Protein AF-0000000069251767 (afdb_homodimer)

Secondary structure (DSSP, 8-state):
--------------PPPHHHHHHHHHHHHHHHHHHHHHHHHHHHHHHHHHHHHHHHHHHHHHHT--TT-S-TTSS-GGGTTHHHHHHHTSGGGTTTS-TTTHHHHTTEEEEEEEESSTT-GGGEEEEEEEE-S-SSB--SEEEEEEEEEES-TTT--EEEEEEEE----BPTT--TTEEEEEE-------SSS-------EEEEEE---HHHHHT--EETTPPPPTT--HHHHHHHHHHS-TT--HHHHHHHHHHHHHHHHHHIIIIITTTHHHHHHTTTSGGGHHHHHHHHHHHHHHTSS--/--------------PPPHHHHHHHHHHHHHHHHHHHHHHHHHHHHHHHHHHHHHHHHHHHHHHT--TT-S-TTSS-GGGTTHHHHHHHTSGGGTTTS-TTTHHHHTTEEEEEEEESSTT-GGGEEEEEEEE-S-SSB--SEEEEEEEEEES-TTT--EEEEEEEE----BPTT--TTEEEEEE-------SSS-------EEEEEE---HHHHHT--EETTPPPPTT--HHHHHHHHHHS-TT--HHHHHHHHHHHHHHHHHHIIIIITTTHHHHHHTTTSGGGHHHHHHHHHHHHHHTSS--

Organism: Polarella glacialis (NCBI:txid89957)

Structure (mmCIF, N/CA/C/O backbone):
data_AF-0000000069251767-model_v1
#
loop_
_entity.id
_entity.type
_entity.pdbx_description
1 polymer 'Nucleosome assembly protein'
#
loop_
_atom_site.group_PDB
_atom_site.id
_atom_site.type_symbol
_atom_site.label_atom_id
_atom_site.label_alt_id
_atom_site.label_comp_id
_atom_site.label_asym_id
_atom_site.label_entity_id
_atom_site.label_seq_id
_atom_site.pdbx_PDB_ins_code
_atom_site.Cartn_x
_atom_site.Cartn_y
_atom_site.Cartn_z
_atom_site.occupancy
_atom_site.B_iso_or_equiv
_atom_site.auth_seq_id
_atom_site.auth_comp_id
_atom_site.auth_asym_id
_atom_site.auth_atom_id
_atom_site.pdbx_PDB_model_num
ATOM 1 N N . MET A 1 1 ? -29.891 41.562 -31.172 1 26.98 1 MET A N 1
ATOM 2 C CA . MET A 1 1 ? -28.688 40.719 -31.188 1 26.98 1 MET A CA 1
ATOM 3 C C . MET A 1 1 ? -27.594 41.312 -30.297 1 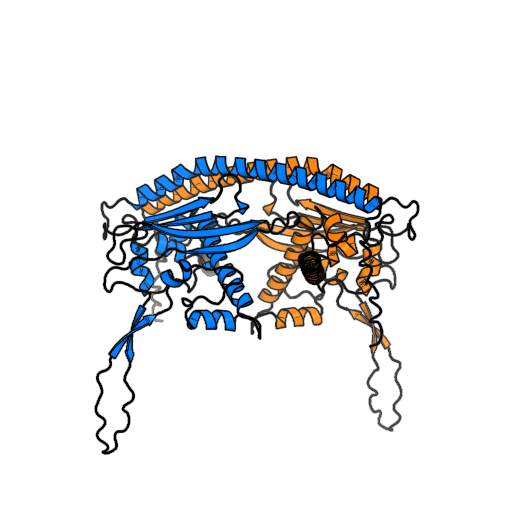26.98 1 MET A C 1
ATOM 5 O O . MET A 1 1 ? -26.906 42.25 -30.688 1 26.98 1 MET A O 1
ATOM 9 N N . ALA A 1 2 ? -27.906 41.438 -29.047 1 37.84 2 ALA A N 1
ATOM 10 C CA . ALA A 1 2 ? -27.016 42.125 -28.125 1 37.84 2 ALA A CA 1
ATOM 11 C C . ALA A 1 2 ? -25.625 41.469 -28.109 1 37.84 2 ALA A C 1
ATOM 13 O O . ALA A 1 2 ? -25.5 40.25 -28.266 1 37.84 2 ALA A O 1
ATOM 14 N N . PRO A 1 3 ? -24.578 42.312 -28.375 1 35.88 3 PRO A N 1
ATOM 15 C CA . PRO A 1 3 ? -23.203 41.781 -28.344 1 35.88 3 PRO A CA 1
ATOM 16 C C . PRO A 1 3 ? -22.875 41.031 -27.062 1 35.88 3 PRO A C 1
ATOM 18 O O . PRO A 1 3 ? -23.344 41.406 -25.984 1 35.88 3 PRO A O 1
ATOM 21 N N . ILE A 1 4 ? -22.844 39.688 -27.125 1 38.16 4 ILE A N 1
ATOM 22 C CA . ILE A 1 4 ? -22.359 38.812 -26.047 1 38.16 4 ILE A CA 1
ATOM 23 C C . ILE A 1 4 ? -21 39.312 -25.547 1 38.16 4 ILE A C 1
ATOM 25 O O . ILE A 1 4 ? -20.062 39.469 -26.344 1 38.16 4 ILE A O 1
ATOM 29 N N . ASP A 1 5 ? -21.016 40.344 -24.656 1 35.06 5 ASP A N 1
ATOM 30 C CA . ASP A 1 5 ? -19.797 40.75 -23.953 1 35.06 5 ASP A CA 1
ATOM 31 C C . ASP A 1 5 ? -18.969 39.531 -23.547 1 35.06 5 ASP A C 1
ATOM 33 O O . ASP A 1 5 ? -19.453 38.688 -22.812 1 35.06 5 ASP A O 1
ATOM 37 N N . ASP A 1 6 ? -18.109 39.031 -24.469 1 36.19 6 ASP A N 1
ATOM 38 C CA . ASP A 1 6 ? -17 38.094 -24.266 1 36.19 6 ASP A CA 1
ATOM 39 C C . ASP A 1 6 ? -16.188 38.469 -23.031 1 36.19 6 ASP A C 1
ATOM 41 O O . ASP A 1 6 ? -15.227 39.219 -23.125 1 36.19 6 ASP A O 1
ATOM 45 N N . SER A 1 7 ? -16.812 38.906 -22.016 1 35.31 7 SER A N 1
ATOM 46 C CA . SER A 1 7 ? -15.898 39.031 -20.891 1 35.31 7 SER A CA 1
ATOM 47 C C . SER A 1 7 ? -14.953 37.844 -20.828 1 35.31 7 SER A C 1
ATOM 49 O O . SER A 1 7 ? -15.391 36.688 -20.641 1 35.31 7 SER A O 1
ATOM 51 N N . GLU A 1 8 ? -13.891 37.875 -21.656 1 32.66 8 GLU A N 1
ATOM 52 C CA . GLU A 1 8 ? -12.719 37 -21.578 1 32.66 8 GLU A CA 1
ATOM 53 C C . GLU A 1 8 ? -12.375 36.688 -20.125 1 32.66 8 GLU A C 1
ATOM 55 O O . GLU A 1 8 ? -12.117 37.562 -19.328 1 32.66 8 GLU A O 1
ATOM 60 N N . LYS A 1 9 ? -13.023 35.812 -19.562 1 36.81 9 LYS A N 1
ATOM 61 C CA . LYS A 1 9 ? -12.445 35.25 -18.344 1 36.81 9 LYS A CA 1
ATOM 62 C C . LYS A 1 9 ? -10.93 35.125 -18.453 1 36.81 9 LYS A C 1
ATOM 64 O O . LYS A 1 9 ? -10.422 34.281 -19.156 1 36.81 9 LYS A O 1
ATOM 69 N N . GLU A 1 10 ? -10.203 36.25 -18.484 1 32.38 10 GLU A N 1
ATOM 70 C CA . GLU A 1 10 ? -8.758 36.25 -18.281 1 32.38 10 GLU A CA 1
ATOM 71 C C . GLU A 1 10 ? -8.352 35.156 -17.297 1 32.38 10 GLU A C 1
ATOM 73 O O . GLU A 1 10 ? -8.734 35.188 -16.125 1 32.38 10 GLU A O 1
ATOM 78 N N . GLN A 1 11 ? -8.398 33.906 -17.625 1 38.62 11 GLN A N 1
ATOM 79 C CA . GLN A 1 11 ? -7.684 32.875 -16.875 1 38.62 11 GLN A CA 1
ATOM 80 C C . GLN A 1 11 ? -6.352 33.406 -16.344 1 38.62 11 GLN A C 1
ATOM 82 O O . GLN A 1 11 ? -5.41 33.625 -17.125 1 38.62 11 GLN A O 1
ATOM 87 N N . THR A 1 12 ? -6.242 34.438 -15.555 1 37.66 12 THR A N 1
ATOM 88 C CA . THR A 1 12 ? -5.02 34.938 -14.945 1 37.66 12 THR A CA 1
ATOM 89 C C . THR A 1 12 ? -4.059 33.812 -14.625 1 37.66 12 THR A C 1
ATOM 91 O O . THR A 1 12 ? -4.398 32.906 -13.867 1 37.66 12 THR A O 1
ATOM 94 N N . GLU A 1 13 ? -3.336 33.219 -15.539 1 45.97 13 GLU A N 1
ATOM 95 C CA . GLU A 1 13 ? -2.154 32.375 -15.32 1 45.97 13 GLU A CA 1
ATOM 96 C C . GLU A 1 13 ? -1.453 32.75 -14.016 1 45.97 13 GLU A C 1
ATOM 98 O O . GLU A 1 13 ? -0.939 33.875 -13.875 1 45.97 13 GLU A O 1
ATOM 103 N N . VAL A 1 14 ? -1.969 32.438 -12.93 1 53.44 14 VAL A N 1
ATOM 104 C CA . VAL A 1 14 ? -1.335 32.75 -11.656 1 53.44 14 VAL A CA 1
ATOM 105 C C . VAL A 1 14 ? 0.171 32.531 -11.75 1 53.44 14 VAL A C 1
ATOM 107 O O . VAL A 1 14 ? 0.618 31.391 -11.961 1 53.44 14 VAL A O 1
ATOM 110 N N . ILE A 1 15 ? 0.967 33.469 -12.273 1 67.81 15 ILE A N 1
ATOM 111 C CA . ILE A 1 15 ? 2.424 33.5 -12.289 1 67.81 15 ILE A CA 1
ATOM 112 C C . ILE A 1 15 ? 2.963 33.25 -10.883 1 67.81 15 ILE A C 1
ATOM 114 O O . ILE A 1 15 ? 2.578 33.938 -9.93 1 67.81 15 ILE A O 1
ATOM 118 N N . ASP A 1 16 ? 3.762 32.094 -10.742 1 82.25 16 ASP A N 1
ATOM 119 C CA . ASP A 1 16 ? 4.395 31.766 -9.469 1 82.25 16 ASP A CA 1
ATOM 120 C C . ASP A 1 16 ? 5.297 32.906 -9 1 82.25 16 ASP A C 1
ATOM 122 O O . ASP A 1 16 ? 6.008 33.5 -9.812 1 82.25 16 ASP A O 1
ATOM 126 N N . SER A 1 17 ? 5.105 33.375 -7.797 1 90.25 17 SER A N 1
ATOM 127 C CA . SER A 1 17 ? 6.02 34.344 -7.191 1 90.25 17 SER A CA 1
ATOM 128 C C . SER A 1 17 ? 7.461 33.844 -7.246 1 90.25 17 SER A C 1
ATOM 130 O O . SER A 1 17 ? 7.703 32.625 -7.414 1 90.25 17 SER A O 1
ATOM 132 N N . PRO A 1 18 ? 8.406 34.719 -7.219 1 92.12 18 PRO A N 1
ATOM 133 C CA . PRO A 1 18 ? 9.812 34.312 -7.277 1 92.12 18 PRO A CA 1
ATOM 134 C C . PRO A 1 18 ? 10.18 33.281 -6.215 1 92.12 18 PRO A C 1
ATOM 136 O O . PRO A 1 18 ? 10.945 32.375 -6.492 1 92.12 18 PRO A O 1
ATOM 139 N N . ILE A 1 19 ? 9.648 33.406 -5.086 1 94.94 19 ILE A N 1
ATOM 140 C CA . ILE A 1 19 ? 9.969 32.469 -4.016 1 94.94 19 ILE A CA 1
ATOM 141 C C . ILE A 1 19 ? 9.414 31.094 -4.355 1 94.94 19 ILE A C 1
ATOM 143 O O . ILE A 1 19 ? 10.055 30.078 -4.098 1 94.94 19 ILE A O 1
ATOM 147 N N . VAL A 1 20 ? 8.273 31.031 -4.91 1 96.88 20 VAL A N 1
ATOM 148 C CA . VAL A 1 20 ? 7.668 29.766 -5.285 1 96.88 20 VAL A CA 1
ATOM 149 C C . VAL A 1 20 ? 8.508 29.094 -6.375 1 96.88 20 VAL A C 1
ATOM 151 O O . VAL A 1 20 ? 8.727 27.891 -6.344 1 96.88 20 VAL A O 1
ATOM 154 N N . VAL A 1 21 ? 8.992 29.859 -7.332 1 96.81 21 VAL A N 1
ATOM 155 C CA . VAL A 1 21 ? 9.836 29.328 -8.398 1 96.81 21 VAL A CA 1
ATOM 156 C C . VAL A 1 21 ? 11.102 28.719 -7.801 1 96.81 21 VAL A C 1
ATOM 158 O O . VAL A 1 21 ? 11.508 27.625 -8.18 1 96.81 21 VAL A O 1
ATOM 161 N N . GLN A 1 22 ? 11.648 29.453 -6.859 1 96.75 22 GLN A N 1
ATOM 162 C CA . GLN A 1 22 ? 12.852 28.969 -6.184 1 96.75 22 GLN A CA 1
ATOM 163 C C . GLN A 1 22 ? 12.578 27.672 -5.426 1 96.75 22 GLN A C 1
ATOM 165 O O . GLN A 1 22 ? 13.367 26.734 -5.484 1 96.75 22 GLN A O 1
ATOM 170 N N . LEU A 1 23 ? 11.484 27.641 -4.75 1 98.31 23 LEU A N 1
ATOM 171 C CA . LEU A 1 23 ? 11.125 26.453 -3.965 1 98.31 23 LEU A CA 1
ATOM 172 C C . LEU A 1 23 ? 10.812 25.281 -4.871 1 98.31 23 LEU A C 1
ATOM 174 O O . LEU A 1 23 ? 11.133 24.125 -4.543 1 98.31 23 LEU A O 1
ATOM 178 N N . LYS A 1 24 ? 10.203 25.516 -5.98 1 97.94 24 LYS A N 1
ATOM 179 C CA . LYS A 1 24 ? 9.922 24.453 -6.945 1 97.94 24 LYS A CA 1
ATOM 180 C C . LYS A 1 24 ? 11.211 23.828 -7.465 1 97.94 24 LYS A C 1
ATOM 182 O O . LYS A 1 24 ? 11.266 22.625 -7.727 1 97.94 24 LYS A O 1
ATOM 187 N N . LYS A 1 25 ? 12.227 24.656 -7.633 1 98.19 25 LYS A N 1
ATOM 188 C CA . LYS A 1 25 ? 13.516 24.125 -8.055 1 98.19 25 LYS A CA 1
ATOM 189 C C . LYS A 1 25 ? 14.07 23.125 -7.035 1 98.19 25 LYS A C 1
ATOM 191 O O . LYS A 1 25 ? 14.664 22.109 -7.406 1 98.19 25 LYS A O 1
ATOM 196 N N . LEU A 1 26 ? 13.891 23.406 -5.777 1 98.31 26 LEU A N 1
ATOM 197 C CA . LEU A 1 26 ? 14.32 22.469 -4.738 1 98.31 26 LEU A CA 1
ATOM 198 C C . LEU A 1 26 ? 13.586 21.141 -4.859 1 98.31 26 LEU A C 1
ATOM 200 O O . LEU A 1 26 ? 14.195 20.078 -4.734 1 98.31 26 LEU A O 1
ATOM 204 N N . ASP A 1 27 ? 12.242 21.172 -5.137 1 98 27 ASP A N 1
ATOM 205 C CA . ASP A 1 27 ? 11.477 19.938 -5.355 1 98 27 ASP A CA 1
ATOM 206 C C . ASP A 1 27 ? 11.992 19.188 -6.574 1 98 27 ASP A C 1
ATOM 208 O O . ASP A 1 27 ? 12.016 17.953 -6.578 1 98 27 ASP A O 1
ATOM 212 N N . ASP A 1 28 ? 12.375 19.953 -7.594 1 98.25 28 ASP A N 1
ATOM 213 C CA . ASP A 1 28 ? 12.922 19.312 -8.789 1 98.25 28 ASP A CA 1
ATOM 214 C C . ASP A 1 28 ? 14.219 18.562 -8.477 1 98.25 28 ASP A C 1
ATOM 216 O O . ASP A 1 28 ? 14.43 17.453 -8.938 1 98.25 28 ASP A O 1
ATOM 220 N N . ASP A 1 29 ? 15.062 19.234 -7.73 1 98.62 29 ASP A N 1
ATOM 221 C CA . ASP A 1 29 ? 16.328 18.609 -7.336 1 98.62 29 ASP A CA 1
ATOM 222 C C . ASP A 1 29 ? 16.078 17.391 -6.469 1 98.62 29 ASP A C 1
ATOM 224 O O . ASP A 1 29 ? 16.75 16.359 -6.629 1 98.62 29 ASP A O 1
ATOM 228 N N . TYR A 1 30 ? 15.109 17.469 -5.566 1 98.56 30 TYR A N 1
ATOM 229 C CA . TYR A 1 30 ? 14.734 16.328 -4.738 1 98.56 30 TYR A CA 1
ATOM 230 C C . TYR A 1 30 ? 14.258 15.164 -5.602 1 98.56 30 TYR A C 1
ATOM 232 O O . TYR A 1 30 ? 14.664 14.016 -5.379 1 98.56 30 TYR A O 1
ATOM 240 N N . LEU A 1 31 ? 13.43 15.484 -6.547 1 98.19 31 LEU A N 1
ATOM 241 C CA . LEU A 1 31 ? 12.875 14.469 -7.438 1 98.19 31 LEU A CA 1
ATOM 242 C C . LEU A 1 31 ? 13.969 13.797 -8.25 1 98.19 31 LEU A C 1
ATOM 244 O O . LEU A 1 31 ? 13.938 12.586 -8.469 1 98.19 31 LEU A O 1
ATOM 248 N N . GLU A 1 32 ? 14.898 14.594 -8.734 1 98.5 32 GLU A N 1
ATOM 249 C CA . GLU A 1 32 ? 16.016 14.031 -9.492 1 98.5 32 GLU A CA 1
ATOM 250 C C . GLU A 1 32 ? 16.781 13 -8.672 1 98.5 32 GLU A C 1
ATOM 252 O O . GLU A 1 32 ? 17.109 11.922 -9.172 1 98.5 32 GLU A O 1
ATOM 257 N N . LEU A 1 33 ? 17.047 13.312 -7.406 1 98.56 33 LEU A N 1
ATOM 258 C CA . LEU A 1 33 ? 17.719 12.375 -6.512 1 98.56 33 LEU A CA 1
ATOM 259 C C . LEU A 1 33 ? 16.844 11.156 -6.25 1 98.56 33 LEU A C 1
ATOM 261 O O . LEU A 1 33 ? 17.344 10.031 -6.172 1 98.56 33 LEU A O 1
ATOM 265 N N . HIS A 1 34 ? 15.547 11.414 -6.133 1 97.19 34 HIS A N 1
ATOM 266 C CA . HIS A 1 34 ? 14.609 10.312 -5.922 1 97.19 34 HIS A CA 1
ATOM 267 C C . HIS A 1 34 ? 14.609 9.352 -7.105 1 97.19 34 HIS A C 1
ATOM 269 O O . HIS A 1 34 ? 14.602 8.133 -6.922 1 97.19 34 HIS A O 1
ATOM 275 N N . ARG A 1 35 ? 14.656 9.883 -8.305 1 97 35 ARG A N 1
ATOM 276 C CA . ARG A 1 35 ? 14.703 9.062 -9.508 1 97 35 ARG A CA 1
ATOM 277 C C . ARG A 1 35 ? 15.992 8.258 -9.57 1 97 35 ARG A C 1
ATOM 279 O O . ARG A 1 35 ? 15.992 7.098 -9.984 1 97 35 ARG A O 1
ATOM 286 N N . ALA A 1 36 ? 17.062 8.891 -9.172 1 98 36 ALA A N 1
ATOM 287 C CA . ALA A 1 36 ? 18.328 8.172 -9.109 1 98 36 ALA A CA 1
ATOM 288 C C . ALA A 1 36 ? 18.266 7.02 -8.117 1 98 36 ALA A C 1
ATOM 290 O O . ALA A 1 36 ? 18.766 5.926 -8.391 1 98 36 ALA A O 1
ATOM 291 N N . TYR A 1 37 ? 17.656 7.246 -7 1 97.62 37 TYR A N 1
ATOM 292 C CA . TYR A 1 37 ? 17.438 6.191 -6.016 1 97.62 37 TYR A CA 1
ATOM 293 C C . TYR A 1 37 ? 16.625 5.043 -6.617 1 97.62 37 TYR A C 1
ATOM 295 O O . TYR A 1 37 ? 17 3.877 -6.473 1 97.62 37 TYR A O 1
ATOM 303 N N . GLU A 1 38 ? 15.516 5.348 -7.211 1 95.56 38 GLU A N 1
ATOM 304 C CA . GLU A 1 38 ? 14.641 4.332 -7.785 1 95.56 38 GLU A CA 1
ATOM 305 C C . GLU A 1 38 ? 15.383 3.467 -8.797 1 95.56 38 GLU A C 1
ATOM 307 O O . GLU A 1 38 ? 15.18 2.254 -8.852 1 95.56 38 GLU A O 1
ATOM 312 N N . LYS A 1 39 ? 16.234 4.121 -9.609 1 96.38 39 LYS A N 1
ATOM 313 C CA . LYS A 1 39 ? 17.016 3.393 -10.602 1 96.38 39 LYS A CA 1
ATOM 314 C C . LYS A 1 39 ? 17.969 2.418 -9.93 1 96.38 39 LYS A C 1
ATOM 316 O O . LYS A 1 39 ? 18.078 1.26 -10.336 1 96.38 39 LYS A O 1
ATOM 321 N N . GLU A 1 40 ? 18.656 2.889 -8.898 1 97.56 40 GLU A N 1
ATOM 322 C CA . GLU A 1 40 ? 19.594 2.025 -8.18 1 97.56 40 GLU A CA 1
ATOM 323 C C . GLU A 1 40 ? 18.844 0.911 -7.445 1 97.56 40 GLU A C 1
ATOM 325 O O . GLU A 1 40 ? 19.328 -0.221 -7.375 1 97.56 40 GLU A O 1
ATOM 330 N N . GLU A 1 41 ? 17.75 1.241 -6.883 1 96.62 41 GLU A N 1
ATOM 331 C CA . GLU A 1 41 ? 16.938 0.239 -6.207 1 96.62 41 GLU A CA 1
ATOM 332 C C . GLU A 1 41 ? 16.484 -0.848 -7.18 1 96.62 41 GLU A C 1
ATOM 334 O O . GLU A 1 41 ? 16.469 -2.031 -6.832 1 96.62 41 GLU A O 1
ATOM 339 N N . GLN A 1 42 ? 16.062 -0.45 -8.344 1 95.69 42 GLN A N 1
ATOM 340 C CA . GLN A 1 42 ? 15.641 -1.408 -9.359 1 95.69 42 GLN A CA 1
ATOM 341 C C . GLN A 1 42 ? 16.781 -2.342 -9.742 1 95.69 42 GLN A C 1
ATOM 343 O O . GLN A 1 42 ? 16.578 -3.547 -9.906 1 95.69 42 GLN A O 1
ATOM 348 N N . GLU A 1 43 ? 17.938 -1.754 -9.883 1 96.5 43 GLU A N 1
ATOM 349 C CA . GLU A 1 43 ? 19.094 -2.57 -10.195 1 96.5 43 GLU A CA 1
ATOM 350 C C . GLU A 1 43 ? 19.406 -3.557 -9.07 1 96.5 43 GLU A C 1
ATOM 352 O O . GLU A 1 43 ? 19.703 -4.723 -9.32 1 96.5 43 GLU A O 1
ATOM 357 N N . LEU A 1 44 ? 19.344 -3.096 -7.863 1 97.56 44 LEU A N 1
ATOM 358 C CA . LEU A 1 44 ? 19.547 -3.955 -6.699 1 97.56 44 LEU A CA 1
ATOM 359 C C . LEU A 1 44 ? 18.516 -5.078 -6.68 1 97.56 44 LEU A C 1
ATOM 361 O O . LEU A 1 44 ? 18.859 -6.242 -6.453 1 97.56 44 LEU A O 1
ATOM 365 N N . ARG A 1 45 ? 17.25 -4.758 -6.965 1 96.06 45 ARG A N 1
ATOM 366 C CA . ARG A 1 45 ? 16.172 -5.742 -7.004 1 96.06 45 ARG A CA 1
ATOM 367 C C . ARG A 1 45 ? 16.422 -6.797 -8.07 1 96.06 45 ARG A C 1
ATOM 369 O O . ARG A 1 45 ? 16.219 -7.988 -7.84 1 96.06 45 ARG A O 1
ATOM 376 N N . ARG A 1 46 ? 16.875 -6.352 -9.188 1 95.62 46 ARG A N 1
ATOM 377 C CA . ARG A 1 46 ? 17.172 -7.273 -10.281 1 95.62 46 ARG A CA 1
ATOM 378 C C . ARG A 1 46 ? 18.281 -8.242 -9.883 1 95.62 46 ARG A C 1
ATOM 380 O O . ARG A 1 46 ? 18.188 -9.445 -10.164 1 95.62 46 ARG A O 1
ATOM 387 N N . GLN A 1 47 ? 19.266 -7.742 -9.25 1 97.31 47 GLN A N 1
ATOM 388 C CA . GLN A 1 47 ? 20.391 -8.578 -8.82 1 97.31 47 GLN A CA 1
ATOM 389 C C . GLN A 1 47 ? 19.922 -9.664 -7.848 1 97.31 47 GLN A C 1
ATOM 391 O O . GLN A 1 47 ? 20.281 -10.828 -8 1 97.31 47 GLN A O 1
ATOM 396 N N . PHE A 1 48 ? 19.172 -9.289 -6.938 1 97.94 48 PHE A N 1
ATOM 397 C CA . PHE A 1 48 ? 18.719 -10.258 -5.941 1 97.94 48 PHE A CA 1
ATOM 398 C C . PHE A 1 48 ? 17.703 -11.219 -6.543 1 97.94 48 PHE A C 1
ATOM 400 O O . PHE A 1 48 ? 17.656 -12.398 -6.188 1 97.94 48 PHE A O 1
ATOM 407 N N . SER A 1 49 ? 16.844 -10.688 -7.398 1 96.12 49 SER A N 1
ATOM 408 C CA . SER A 1 49 ? 15.906 -11.555 -8.102 1 96.12 49 SER A CA 1
ATOM 409 C C . SER A 1 49 ? 16.641 -12.648 -8.867 1 96.12 49 SER A C 1
ATOM 411 O O . SER A 1 49 ? 16.219 -13.805 -8.891 1 96.12 49 SER A O 1
ATOM 413 N N . ASN A 1 50 ? 17.75 -12.266 -9.477 1 97.44 50 ASN A N 1
ATOM 414 C CA . ASN A 1 50 ? 18.562 -13.227 -10.211 1 97.44 50 ASN A CA 1
ATOM 415 C C . ASN A 1 50 ? 19.141 -14.289 -9.281 1 97.44 50 ASN A C 1
ATOM 417 O O . ASN A 1 50 ? 19.266 -15.453 -9.664 1 97.44 50 ASN A O 1
ATOM 421 N N . ARG A 1 51 ? 19.484 -13.914 -8.102 1 98.38 51 ARG A N 1
ATOM 422 C CA . ARG A 1 51 ? 20.016 -14.852 -7.117 1 98.38 51 ARG A CA 1
ATOM 423 C C . ARG A 1 51 ? 18.922 -15.75 -6.562 1 98.38 51 ARG A C 1
ATOM 425 O O . ARG A 1 51 ? 19.188 -16.875 -6.145 1 98.38 51 ARG A O 1
ATOM 432 N N . GLN A 1 52 ? 17.688 -15.281 -6.586 1 98.25 52 GLN A N 1
ATOM 433 C CA . GLN A 1 52 ? 16.547 -16.031 -6.035 1 98.25 52 GLN A CA 1
ATOM 434 C C . GLN A 1 52 ? 15.969 -16.984 -7.07 1 98.25 52 GLN A C 1
ATOM 436 O O . GLN A 1 52 ? 15.359 -18 -6.715 1 98.25 52 GLN A O 1
ATOM 441 N N . LYS A 1 53 ? 16.188 -16.703 -8.281 1 97.94 53 LYS A N 1
ATOM 442 C CA . LYS A 1 53 ? 15.594 -17.422 -9.398 1 97.94 53 LYS A CA 1
ATOM 443 C C . LYS A 1 53 ? 15.922 -18.906 -9.328 1 97.94 53 LYS A C 1
ATOM 445 O O . LYS A 1 53 ? 15.039 -19.766 -9.477 1 97.94 53 LYS A O 1
ATOM 450 N N . PRO A 1 54 ? 17.188 -19.297 -9.008 1 98.62 54 PRO A N 1
ATOM 451 C CA . PRO A 1 54 ? 17.516 -20.734 -8.953 1 98.62 54 PRO A CA 1
ATOM 452 C C . PRO A 1 54 ? 16.734 -21.469 -7.871 1 98.62 54 PRO A C 1
ATOM 454 O O . PRO A 1 54 ? 16.453 -22.656 -8.016 1 98.62 54 PRO A O 1
ATOM 457 N N . LEU A 1 55 ? 16.375 -20.781 -6.848 1 98.81 55 LEU A N 1
ATOM 458 C CA . LEU A 1 55 ? 15.594 -21.391 -5.781 1 98.81 55 LEU A CA 1
ATOM 459 C C . LEU A 1 55 ? 14.18 -21.703 -6.25 1 98.81 55 LEU A C 1
ATOM 461 O O . LEU A 1 55 ? 13.641 -22.766 -5.949 1 98.81 55 LEU A O 1
ATOM 465 N N . LEU A 1 56 ? 13.617 -20.844 -7.016 1 98.62 56 LEU A N 1
ATOM 466 C CA . LEU A 1 56 ? 12.289 -21.047 -7.57 1 98.62 56 LEU A CA 1
ATOM 467 C C . LEU A 1 56 ? 12.305 -22.172 -8.602 1 98.62 56 LEU A C 1
ATOM 469 O O . LEU A 1 56 ? 11.359 -22.969 -8.672 1 98.62 56 LEU A O 1
ATOM 473 N N . GLU A 1 57 ? 13.391 -22.219 -9.391 1 98.5 57 GLU A N 1
ATOM 474 C CA . GLU A 1 57 ? 13.547 -23.297 -10.367 1 98.5 57 GLU A CA 1
ATOM 475 C C . GLU A 1 57 ? 13.672 -24.656 -9.688 1 98.5 57 GLU A C 1
ATOM 477 O O . GLU A 1 57 ? 13.109 -25.641 -10.156 1 98.5 57 GLU A O 1
ATOM 482 N N . GLN A 1 58 ? 14.43 -24.656 -8.625 1 98.69 58 GLN A N 1
ATOM 483 C CA . GLN A 1 58 ? 14.57 -25.906 -7.879 1 98.69 58 GLN A CA 1
ATOM 484 C C . GLN A 1 58 ? 13.234 -26.344 -7.293 1 98.69 58 GLN A C 1
ATOM 486 O O . GLN A 1 58 ? 12.922 -27.531 -7.273 1 98.69 58 GLN A O 1
ATOM 491 N N . ARG A 1 59 ? 12.406 -25.422 -6.746 1 98.75 59 ARG A N 1
ATOM 492 C CA . ARG A 1 59 ? 11.07 -25.75 -6.258 1 98.75 59 ARG A CA 1
ATOM 493 C C . ARG A 1 59 ? 10.242 -26.438 -7.336 1 98.75 59 ARG A C 1
ATOM 495 O O . ARG A 1 59 ? 9.617 -27.469 -7.074 1 98.75 59 ARG A O 1
ATOM 502 N N . THR A 1 60 ? 10.305 -25.844 -8.531 1 98.38 60 THR A N 1
ATOM 503 C CA . THR A 1 60 ? 9.57 -26.422 -9.656 1 98.38 60 THR A CA 1
ATOM 504 C C . THR A 1 60 ? 10.039 -27.844 -9.945 1 98.38 60 THR A C 1
ATOM 506 O O . THR A 1 60 ? 9.227 -28.766 -10.078 1 98.38 60 THR A O 1
ATOM 509 N N . LYS A 1 61 ? 11.336 -28.062 -9.984 1 98.06 61 LYS A N 1
ATOM 510 C CA . LYS A 1 61 ? 11.906 -29.391 -10.258 1 98.06 61 LYS A CA 1
ATOM 511 C C . LYS A 1 61 ? 11.461 -30.406 -9.211 1 98.06 61 LYS A C 1
ATOM 513 O O . LYS A 1 61 ? 11.078 -31.531 -9.547 1 98.06 61 LYS A O 1
ATOM 518 N N . ASP A 1 62 ? 11.523 -29.969 -8 1 98 62 ASP A N 1
ATOM 519 C CA . ASP A 1 62 ? 11.148 -30.875 -6.91 1 98 62 ASP A CA 1
ATOM 520 C C . ASP A 1 62 ? 9.664 -31.234 -6.984 1 98 62 ASP A C 1
ATOM 522 O O . ASP A 1 62 ? 9.289 -32.375 -6.707 1 98 62 ASP A O 1
ATOM 526 N N . LEU A 1 63 ? 8.852 -30.312 -7.359 1 97.94 63 LEU A N 1
ATOM 527 C CA . LEU A 1 63 ? 7.406 -30.516 -7.414 1 97.94 63 LEU A CA 1
ATOM 528 C C . LEU A 1 63 ? 7.027 -31.422 -8.586 1 97.94 63 LEU A C 1
ATOM 530 O O . LEU A 1 63 ? 5.949 -32.031 -8.594 1 97.94 63 LEU A O 1
ATOM 534 N N . LEU A 1 64 ? 7.898 -31.531 -9.57 1 97.25 64 LEU A N 1
ATOM 535 C CA . LEU A 1 64 ? 7.598 -32.281 -10.789 1 97.25 64 LEU A CA 1
ATOM 536 C C . LEU A 1 64 ? 8.023 -33.719 -10.656 1 97.25 64 LEU A C 1
ATOM 538 O O . LEU A 1 64 ? 7.742 -34.531 -11.539 1 97.25 64 LEU A O 1
ATOM 542 N N . VAL A 1 65 ? 8.609 -34.062 -9.539 1 95.38 65 VAL A N 1
ATOM 543 C CA . VAL A 1 65 ? 9.008 -35.469 -9.32 1 95.38 65 VAL A CA 1
ATOM 544 C C . VAL A 1 65 ? 7.762 -36.344 -9.25 1 95.38 65 VAL A C 1
ATOM 546 O O . VAL A 1 65 ? 6.871 -36.125 -8.43 1 95.38 65 VAL A O 1
ATOM 549 N N . SER A 1 66 ? 7.715 -37.344 -10.078 1 91.88 66 SER A N 1
ATOM 550 C CA . SER A 1 66 ? 6.52 -38.156 -10.195 1 91.88 66 SER A CA 1
ATOM 551 C C . SER A 1 66 ? 6.703 -39.5 -9.5 1 91.88 66 SER A C 1
ATOM 553 O O . SER A 1 66 ? 5.734 -40.25 -9.273 1 91.88 66 SER A O 1
ATOM 555 N N . GLU A 1 67 ? 7.883 -39.812 -9.172 1 89 67 GLU A N 1
ATOM 556 C CA . GLU A 1 67 ? 8.141 -41.094 -8.531 1 89 67 GLU A CA 1
ATOM 557 C C . GLU A 1 67 ? 7.371 -41.219 -7.215 1 89 67 GLU A C 1
ATOM 559 O O . GLU A 1 67 ? 7.5 -40.375 -6.332 1 89 67 GLU A O 1
ATOM 564 N N . GLY A 1 68 ? 6.562 -42.25 -7.086 1 86.62 68 GLY A N 1
ATOM 565 C CA . GLY A 1 68 ? 5.824 -42.5 -5.855 1 86.62 68 GLY A CA 1
ATOM 566 C C . GLY A 1 68 ? 4.527 -41.719 -5.773 1 86.62 68 GLY A C 1
ATOM 567 O O . GLY A 1 68 ? 3.805 -41.781 -4.781 1 86.62 68 GLY A O 1
ATOM 568 N N . SER A 1 69 ? 4.32 -40.938 -6.828 1 89.75 69 SER A N 1
ATOM 569 C CA . SER A 1 69 ? 3.113 -40.125 -6.824 1 89.75 69 SER A CA 1
ATOM 570 C C . SER A 1 69 ? 1.868 -40.969 -7.082 1 89.75 69 SER A C 1
ATOM 572 O O . SER A 1 69 ? 1.912 -41.938 -7.844 1 89.75 69 SER A O 1
ATOM 574 N N . GLU A 1 70 ? 0.799 -40.594 -6.355 1 86.25 70 GLU A N 1
ATOM 575 C CA . GLU A 1 70 ? -0.487 -41.25 -6.57 1 86.25 70 GLU A CA 1
ATOM 576 C C . GLU A 1 70 ? -1.097 -40.844 -7.91 1 86.25 70 GLU A C 1
ATOM 578 O O . GLU A 1 70 ? -1.86 -41.594 -8.508 1 86.25 70 GLU A O 1
ATOM 583 N N . ASP A 1 71 ? -0.728 -39.656 -8.398 1 91.12 71 ASP A N 1
ATOM 584 C CA . ASP A 1 71 ? -1.266 -39.156 -9.648 1 91.12 71 ASP A CA 1
ATOM 585 C C . ASP A 1 71 ? -0.189 -38.406 -10.438 1 91.12 71 ASP A C 1
ATOM 587 O O . ASP A 1 71 ? -0.145 -37.188 -10.445 1 91.12 71 ASP A O 1
ATOM 591 N N . PRO A 1 72 ? 0.555 -39.094 -11.195 1 92.81 72 PRO A N 1
ATOM 592 C CA . PRO A 1 72 ? 1.729 -38.562 -11.867 1 92.81 72 PRO A CA 1
ATOM 593 C C . PRO A 1 72 ? 1.361 -37.594 -12.984 1 92.81 72 PRO A C 1
ATOM 595 O O . PRO A 1 72 ? 2.215 -36.812 -13.461 1 92.81 72 PRO A O 1
ATOM 598 N N . ALA A 1 73 ? 0.1 -37.562 -13.375 1 93.06 73 ALA A N 1
ATOM 599 C CA . ALA A 1 73 ? -0.307 -36.75 -14.516 1 93.06 73 ALA A CA 1
ATOM 600 C C . ALA A 1 73 ? -0.653 -35.344 -14.086 1 93.06 73 ALA A C 1
ATOM 602 O O . ALA A 1 73 ? -0.807 -34.438 -14.93 1 93.06 73 ALA A O 1
ATOM 603 N N . THR A 1 74 ? -0.672 -35.094 -12.789 1 96.38 74 THR A N 1
ATOM 604 C CA . THR A 1 74 ? -1.063 -33.75 -12.297 1 96.38 74 THR A CA 1
ATOM 605 C C . THR A 1 74 ? 0.073 -32.75 -12.469 1 96.38 74 THR A C 1
ATOM 607 O O . THR A 1 74 ? 1.168 -33.125 -12.906 1 96.38 74 THR A O 1
ATOM 610 N N . GLY A 1 75 ? -0.193 -31.484 -12.195 1 97.75 75 GLY A N 1
ATOM 611 C CA . GLY A 1 75 ? 0.78 -30.438 -12.398 1 97.75 75 GLY A CA 1
ATOM 612 C C . GLY A 1 75 ? 1.979 -30.531 -11.469 1 97.75 75 GLY A C 1
ATOM 613 O O . GLY A 1 75 ? 3.109 -30.25 -11.883 1 97.75 75 GLY A O 1
ATOM 614 N N . THR A 1 76 ? 1.702 -30.891 -10.25 1 98.25 76 THR A N 1
ATOM 615 C CA . THR A 1 76 ? 2.723 -31.078 -9.227 1 98.25 76 THR A CA 1
ATOM 616 C C . THR A 1 76 ? 2.584 -32.438 -8.562 1 98.25 76 THR A C 1
ATOM 618 O O . THR A 1 76 ? 2.113 -32.531 -7.43 1 98.25 76 THR A O 1
ATOM 621 N N . PRO A 1 77 ? 3.092 -33.5 -9.234 1 97.5 77 PRO A N 1
ATOM 622 C CA . PRO A 1 77 ? 2.865 -34.875 -8.766 1 97.5 77 PRO A CA 1
ATOM 623 C C . PRO A 1 77 ? 3.484 -35.125 -7.395 1 97.5 77 PRO A C 1
ATOM 625 O O . PRO A 1 77 ? 2.979 -35.969 -6.637 1 97.5 77 PRO A O 1
ATOM 628 N N . ALA A 1 78 ? 4.566 -34.406 -7.043 1 96.62 78 ALA A N 1
ATOM 629 C CA . ALA A 1 78 ? 5.184 -34.625 -5.734 1 96.62 78 ALA A CA 1
ATOM 630 C C . ALA A 1 78 ? 4.246 -34.156 -4.613 1 96.62 78 ALA A C 1
ATOM 632 O O . ALA A 1 78 ? 4.293 -34.719 -3.51 1 96.62 78 ALA A O 1
ATOM 633 N N . LEU A 1 79 ? 3.443 -33.125 -4.887 1 96.75 79 LEU A N 1
ATOM 634 C CA . LEU A 1 79 ? 2.41 -32.594 -4 1 96.75 79 LEU A CA 1
ATOM 635 C C . LEU A 1 79 ? 1.173 -32.188 -4.789 1 96.75 79 LEU A C 1
ATOM 637 O O . LEU A 1 79 ? 1.018 -31.016 -5.141 1 96.75 79 LEU A O 1
ATOM 641 N N . LYS A 1 80 ? 0.352 -33.094 -4.977 1 95.94 80 LYS A N 1
ATOM 642 C CA . LYS A 1 80 ? -0.833 -32.875 -5.793 1 95.94 80 LYS A CA 1
ATOM 643 C C . LYS A 1 80 ? -1.605 -31.656 -5.305 1 95.94 80 LYS A C 1
ATOM 645 O O . LYS A 1 80 ? -1.892 -31.531 -4.109 1 95.94 80 LYS A O 1
ATOM 650 N N . GLY A 1 81 ? -1.893 -30.703 -6.18 1 97.06 81 GLY A N 1
ATOM 651 C CA . GLY A 1 81 ? -2.689 -29.531 -5.852 1 97.06 81 GLY A CA 1
ATOM 652 C C . GLY A 1 81 ? -1.9 -28.453 -5.125 1 97.06 81 GLY A C 1
ATOM 653 O O . GLY A 1 81 ? -2.477 -27.625 -4.422 1 97.06 81 GLY A O 1
ATOM 654 N N . PHE A 1 82 ? -0.602 -28.469 -5.238 1 98.25 82 PHE A N 1
ATOM 655 C CA . PHE A 1 82 ? 0.286 -27.562 -4.516 1 98.25 82 PHE A CA 1
ATOM 656 C C . PHE A 1 82 ? -0.146 -26.109 -4.699 1 98.25 82 PHE A C 1
ATOM 658 O O . PHE A 1 82 ? -0.387 -25.406 -3.721 1 98.25 82 PHE A O 1
ATOM 665 N N . TRP A 1 83 ? -0.323 -25.641 -5.926 1 98.81 83 TRP A N 1
ATOM 666 C CA . TRP A 1 83 ? -0.627 -24.234 -6.219 1 98.81 83 TRP A CA 1
ATOM 667 C C . TRP A 1 83 ? -2.068 -23.906 -5.848 1 98.81 83 TRP A C 1
ATOM 669 O O . TRP A 1 83 ? -2.357 -22.797 -5.391 1 98.81 83 TRP A O 1
ATOM 679 N N . LEU A 1 84 ? -2.941 -24.891 -6.094 1 98.56 84 LEU A N 1
ATOM 680 C CA . LEU A 1 84 ? -4.328 -24.719 -5.676 1 98.56 84 LEU A CA 1
ATOM 681 C C . LEU A 1 84 ? -4.41 -24.406 -4.184 1 98.56 84 LEU A C 1
ATOM 683 O O . LEU A 1 84 ? -5.074 -23.453 -3.777 1 98.56 84 LEU A O 1
ATOM 687 N N . LYS A 1 85 ? -3.689 -25.188 -3.416 1 98 85 LYS A N 1
ATOM 688 C CA . LYS A 1 85 ? -3.703 -25.016 -1.967 1 98 85 LYS A CA 1
ATOM 689 C C . LYS A 1 85 ? -3.027 -23.703 -1.565 1 98 85 LYS A C 1
ATOM 691 O O . LYS A 1 85 ? -3.525 -22.984 -0.698 1 98 85 LYS A O 1
ATOM 696 N N . ALA A 1 86 ? -1.918 -23.375 -2.182 1 98.56 86 ALA A N 1
ATOM 697 C CA . ALA A 1 86 ? -1.215 -22.125 -1.893 1 98.56 86 ALA A CA 1
ATOM 698 C C . ALA A 1 86 ? -2.107 -20.922 -2.164 1 98.56 86 ALA A C 1
ATOM 700 O O . ALA A 1 86 ? -2.207 -20.016 -1.333 1 98.56 86 ALA A O 1
ATOM 701 N N . LEU A 1 87 ? -2.785 -20.906 -3.285 1 98.69 87 LEU A N 1
ATOM 702 C CA . LEU A 1 87 ? -3.695 -19.828 -3.645 1 98.69 87 LEU A CA 1
ATOM 703 C C . LEU A 1 87 ? -4.852 -19.734 -2.652 1 98.69 87 LEU A C 1
ATOM 705 O O . LEU A 1 87 ? -5.172 -18.656 -2.164 1 98.69 87 LEU A O 1
ATOM 709 N N . SER A 1 88 ? -5.383 -20.875 -2.287 1 97.94 88 SER A N 1
ATOM 710 C CA . SER A 1 88 ? -6.582 -20.938 -1.458 1 97.94 88 SER A CA 1
ATOM 711 C C . SER A 1 88 ? -6.297 -20.438 -0.041 1 97.94 88 SER A C 1
ATOM 713 O O . SER A 1 88 ? -7.211 -20.016 0.667 1 97.94 88 SER A O 1
ATOM 715 N N . ASN A 1 89 ? -5.027 -20.531 0.349 1 97.31 89 ASN A N 1
ATOM 716 C CA . ASN A 1 89 ? -4.672 -20.141 1.709 1 97.31 89 ASN A CA 1
ATOM 717 C C . ASN A 1 89 ? -4.434 -18.641 1.818 1 97.31 89 ASN A C 1
ATOM 719 O O . ASN A 1 89 ? -4.289 -18.109 2.92 1 97.31 89 ASN A O 1
ATOM 723 N N . HIS A 1 90 ? -4.375 -17.938 0.715 1 97.62 90 HIS A N 1
ATOM 724 C CA . HIS A 1 90 ? -4.234 -16.484 0.749 1 97.62 90 HIS A CA 1
ATOM 725 C C . HIS A 1 90 ? -5.594 -15.797 0.827 1 97.62 90 HIS A C 1
ATOM 727 O O . HIS A 1 90 ? -6.5 -16.109 0.058 1 97.62 90 HIS A O 1
ATOM 733 N N . PRO A 1 91 ? -5.715 -14.766 1.653 1 95.94 91 PRO A N 1
ATOM 734 C CA . PRO A 1 91 ? -7.016 -14.125 1.863 1 95.94 91 PRO A CA 1
ATOM 735 C C . PRO A 1 91 ? -7.582 -13.5 0.588 1 95.94 91 PRO A C 1
ATOM 737 O O . PRO A 1 91 ? -8.797 -13.438 0.414 1 95.94 91 PRO A O 1
ATOM 740 N N . GLN A 1 92 ? -6.758 -13.062 -0.307 1 95.44 92 GLN A N 1
ATOM 741 C CA . GLN A 1 92 ? -7.215 -12.414 -1.529 1 95.44 92 GLN A CA 1
ATOM 742 C C . GLN A 1 92 ? -8 -13.375 -2.41 1 95.44 92 GLN A C 1
ATOM 744 O O . GLN A 1 92 ? -8.75 -12.953 -3.289 1 95.44 92 GLN A O 1
ATOM 749 N N . PHE A 1 93 ? -7.898 -14.656 -2.133 1 97 93 PHE A N 1
ATOM 750 C CA . PHE A 1 93 ? -8.539 -15.648 -2.994 1 97 93 PHE A CA 1
ATOM 751 C C . PHE A 1 93 ? -9.703 -16.312 -2.277 1 97 93 PHE A C 1
ATOM 753 O O . PHE A 1 93 ? -10.281 -17.281 -2.783 1 97 93 PHE A O 1
ATOM 760 N N . ASP A 1 94 ? -9.969 -15.797 -1.116 1 92.38 94 ASP A N 1
ATOM 761 C CA . ASP A 1 94 ? -11.125 -16.297 -0.387 1 92.38 94 ASP A CA 1
ATOM 762 C C . ASP A 1 94 ? -12.406 -16.141 -1.205 1 92.38 94 ASP A C 1
ATOM 764 O O . ASP A 1 94 ? -12.758 -15.023 -1.605 1 92.38 94 ASP A O 1
ATOM 768 N N . GLY A 1 95 ? -13.047 -17.234 -1.422 1 91.06 95 GLY A N 1
ATOM 769 C CA . GLY A 1 95 ? -14.312 -17.203 -2.135 1 91.06 95 GLY A CA 1
ATOM 770 C C . GLY A 1 95 ? -14.148 -17.031 -3.633 1 91.06 95 GLY A C 1
ATOM 771 O O . GLY A 1 95 ? -15.133 -16.875 -4.355 1 91.06 95 GLY A O 1
ATOM 772 N N . GLU A 1 96 ? -12.891 -17 -4.152 1 93.88 96 GLU A N 1
ATOM 773 C CA . GLU A 1 96 ? -12.648 -16.766 -5.574 1 93.88 96 GLU A CA 1
ATOM 774 C C . GLU A 1 96 ? -12.586 -18.094 -6.34 1 93.88 96 GLU A C 1
ATOM 776 O O . GLU A 1 96 ? -12.992 -18.156 -7.504 1 93.88 96 GLU A O 1
ATOM 781 N N . ILE A 1 97 ? -12.109 -19.125 -5.719 1 97.38 97 ILE A N 1
ATOM 782 C CA . ILE A 1 97 ? -11.93 -20.422 -6.359 1 97.38 97 ILE A CA 1
ATOM 783 C C . ILE A 1 97 ? -13.117 -21.312 -6.039 1 97.38 97 ILE A C 1
ATOM 785 O O . ILE A 1 97 ? -13.344 -21.672 -4.875 1 97.38 97 ILE A O 1
ATOM 789 N N . GLU A 1 98 ? -13.797 -21.703 -7.129 1 95.94 98 GLU A N 1
ATOM 790 C CA . GLU A 1 98 ? -14.969 -22.547 -6.977 1 95.94 98 GLU A CA 1
ATOM 791 C C . GLU A 1 98 ? -14.594 -24.031 -7.059 1 95.94 98 GLU A C 1
ATOM 793 O O . GLU A 1 98 ? -13.5 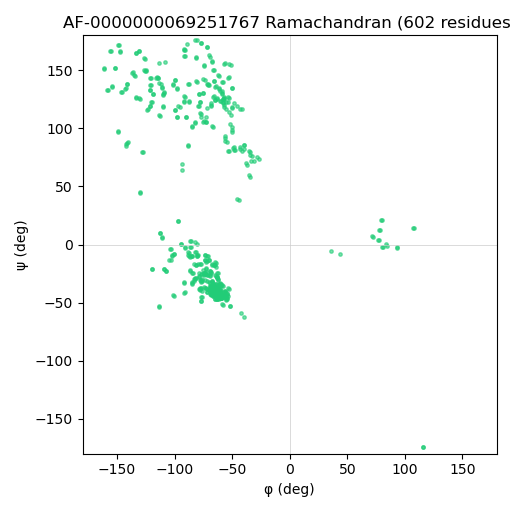-24.375 -7.504 1 95.94 98 GLU A O 1
ATOM 798 N N . GLU A 1 99 ? -15.578 -24.875 -6.668 1 97.25 99 GLU A N 1
ATOM 799 C CA . GLU A 1 99 ? -15.344 -26.328 -6.633 1 97.25 99 GLU A CA 1
ATOM 800 C C . GLU A 1 99 ? -15.008 -26.859 -8.023 1 97.25 99 GLU A C 1
ATOM 802 O O . GLU A 1 99 ? -14.227 -27.797 -8.156 1 97.25 99 GLU A O 1
ATOM 807 N N . TRP A 1 100 ? -15.633 -26.281 -9.078 1 97.19 100 TRP A N 1
ATOM 808 C CA . TRP A 1 100 ? -15.422 -26.797 -10.438 1 97.19 100 TRP A CA 1
ATOM 809 C C . TRP A 1 100 ? -14.109 -26.281 -11.008 1 97.19 100 TRP A C 1
ATOM 811 O O . TRP A 1 100 ? -13.633 -26.781 -12.031 1 97.19 100 TRP A O 1
ATOM 821 N N . ASP A 1 101 ? -13.414 -25.312 -10.328 1 98.25 101 ASP A N 1
ATOM 822 C CA . ASP A 1 101 ? -12.094 -24.844 -10.742 1 98.25 101 ASP A CA 1
ATOM 823 C C . ASP A 1 101 ? -11 -25.781 -10.258 1 98.25 101 ASP A C 1
ATOM 825 O O . ASP A 1 101 ? -9.922 -25.844 -10.852 1 98.25 101 ASP A O 1
ATOM 829 N N . GLU A 1 102 ? -11.234 -26.453 -9.141 1 98.38 102 GLU A N 1
ATOM 830 C CA . GLU A 1 102 ? -10.195 -27.156 -8.383 1 98.38 102 GLU A CA 1
ATOM 831 C C . GLU A 1 102 ? -9.578 -28.281 -9.211 1 98.38 102 GLU A C 1
ATOM 833 O O . GLU A 1 102 ? -8.352 -28.391 -9.297 1 98.38 102 GLU A O 1
ATOM 838 N N . PRO A 1 103 ? -10.43 -29.141 -9.883 1 98.12 103 PRO A N 1
ATOM 839 C CA . PRO A 1 103 ? -9.805 -30.203 -10.68 1 98.12 103 PRO A CA 1
ATOM 840 C C . PRO A 1 103 ? -8.898 -29.656 -11.781 1 98.12 103 PRO A C 1
ATOM 842 O O . PRO A 1 103 ? -7.891 -30.266 -12.125 1 98.12 103 PRO A O 1
ATOM 845 N N . VAL A 1 104 ? -9.25 -28.531 -12.344 1 98.62 104 VAL A N 1
ATOM 846 C CA . VAL A 1 104 ? -8.453 -27.906 -13.398 1 98.62 104 VAL A CA 1
ATOM 847 C C . VAL A 1 104 ? -7.133 -27.406 -12.82 1 98.62 104 VAL A C 1
ATOM 849 O O . VAL A 1 104 ? -6.062 -27.656 -13.391 1 98.62 104 VAL A O 1
ATOM 852 N N . LEU A 1 105 ? -7.195 -26.797 -11.656 1 98.56 105 LEU A N 1
ATOM 853 C CA . LEU A 1 105 ? -6.039 -26.156 -11.031 1 98.56 105 LEU A CA 1
ATOM 854 C C . LEU A 1 105 ? -5.07 -27.203 -10.484 1 98.56 105 LEU A C 1
ATOM 856 O O . LEU A 1 105 ? -3.918 -26.875 -10.188 1 98.56 105 LEU A O 1
ATOM 860 N N . GLU A 1 106 ? -5.496 -28.453 -10.383 1 98.12 106 GLU A N 1
ATOM 861 C CA . GLU A 1 106 ? -4.594 -29.531 -9.984 1 98.12 106 GLU A CA 1
ATOM 862 C C . GLU A 1 106 ? -3.533 -29.797 -11.047 1 98.12 106 GLU A C 1
ATOM 864 O O . GLU A 1 106 ? -2.514 -30.438 -10.773 1 98.12 106 GLU A O 1
ATOM 869 N N . TYR A 1 107 ? -3.766 -29.312 -12.242 1 98.5 107 TYR A N 1
ATOM 870 C CA . TYR A 1 107 ? -2.812 -29.531 -13.328 1 98.5 107 TYR A CA 1
ATOM 871 C C . TYR A 1 107 ? -1.852 -28.359 -13.445 1 98.5 107 TYR A C 1
ATOM 873 O O . TYR A 1 107 ? -0.988 -28.328 -14.328 1 98.5 107 TYR A O 1
ATOM 881 N N . LEU A 1 108 ? -2.006 -27.344 -12.57 1 98.81 108 LEU A N 1
ATOM 882 C CA . LEU A 1 108 ? -1.107 -26.188 -12.539 1 98.81 108 LEU A CA 1
ATOM 883 C C . LEU A 1 108 ? 0.28 -26.594 -12.055 1 98.81 108 LEU A C 1
ATOM 885 O O . LEU A 1 108 ? 0.435 -27.062 -10.93 1 98.81 108 LEU A O 1
ATOM 889 N N . ARG A 1 109 ? 1.275 -26.375 -12.93 1 98.5 109 ARG A N 1
ATOM 890 C CA . ARG A 1 109 ? 2.641 -26.828 -12.68 1 98.5 109 ARG A CA 1
ATOM 891 C C . ARG A 1 109 ? 3.451 -25.734 -11.977 1 98.5 109 ARG A C 1
ATOM 893 O O . ARG A 1 109 ? 4.266 -26.031 -11.102 1 98.5 109 ARG A O 1
ATOM 900 N N . ASP A 1 110 ? 3.256 -24.547 -12.422 1 98.69 110 ASP A N 1
ATOM 901 C CA . ASP A 1 110 ? 4.043 -23.422 -11.93 1 98.69 110 ASP A CA 1
ATOM 902 C C . ASP A 1 110 ? 3.35 -22.094 -12.227 1 98.69 110 ASP A C 1
ATOM 904 O O . ASP A 1 110 ? 2.508 -22.016 -13.125 1 98.69 110 ASP A O 1
ATOM 908 N N . ILE A 1 111 ? 3.604 -21.125 -11.406 1 98.88 111 ILE A N 1
ATOM 909 C CA . ILE A 1 111 ? 3.242 -19.734 -11.68 1 98.88 111 ILE A CA 1
ATOM 910 C C . ILE A 1 111 ? 4.5 -18.875 -11.719 1 98.88 111 ILE A C 1
ATOM 912 O O . ILE A 1 111 ? 5.32 -18.922 -10.797 1 98.88 111 ILE A O 1
ATOM 916 N N . MET A 1 112 ? 4.672 -18.078 -12.766 1 98.56 112 MET A N 1
ATOM 917 C CA . MET A 1 112 ? 5.824 -17.203 -12.938 1 98.56 112 MET A CA 1
ATOM 918 C C . MET A 1 112 ? 5.383 -15.766 -13.195 1 98.56 112 MET A C 1
ATOM 920 O O . MET A 1 112 ? 4.223 -15.516 -13.516 1 98.56 112 MET A O 1
ATOM 924 N N . THR A 1 113 ? 6.297 -14.844 -12.961 1 98.31 113 THR A N 1
ATOM 925 C CA . THR A 1 113 ? 6.023 -13.438 -13.258 1 98.31 113 THR A CA 1
ATOM 926 C C . THR A 1 113 ? 7.211 -12.797 -13.969 1 98.31 113 THR A C 1
ATOM 928 O O . THR A 1 113 ? 8.359 -13.156 -13.719 1 98.31 113 THR A O 1
ATOM 931 N N . VAL A 1 114 ? 6.891 -11.867 -14.883 1 97.19 114 VAL A N 1
ATOM 932 C CA . VAL A 1 114 ? 7.914 -11.117 -15.602 1 97.19 114 VAL A CA 1
ATOM 933 C C . VAL A 1 114 ? 7.461 -9.672 -15.773 1 97.19 114 VAL A C 1
ATOM 935 O O . VAL A 1 114 ? 6.285 -9.406 -16.031 1 97.19 114 VAL A O 1
ATOM 938 N N . ASP A 1 115 ? 8.438 -8.781 -15.57 1 96.94 115 ASP A N 1
ATOM 939 C CA . ASP A 1 115 ? 8.133 -7.379 -15.859 1 96.94 115 ASP A CA 1
ATOM 940 C C . ASP A 1 115 ? 7.879 -7.172 -17.359 1 96.94 115 ASP A C 1
ATOM 942 O O . ASP A 1 115 ? 8.562 -7.762 -18.188 1 96.94 115 ASP A O 1
ATOM 946 N N . LEU A 1 116 ? 6.895 -6.32 -17.703 1 97.81 116 LEU A N 1
ATOM 947 C CA . LEU A 1 116 ? 6.664 -5.996 -19.094 1 97.81 116 LEU A CA 1
ATOM 948 C C . LEU A 1 116 ? 7.832 -5.203 -19.672 1 97.81 116 LEU A C 1
ATOM 950 O O . LEU A 1 116 ? 8.141 -5.312 -20.859 1 97.81 116 LEU A O 1
ATOM 954 N N . ASP A 1 117 ? 8.445 -4.348 -18.828 1 95.81 117 ASP A N 1
ATOM 955 C CA . ASP A 1 117 ? 9.688 -3.641 -19.109 1 95.81 117 ASP A CA 1
ATOM 956 C C . ASP A 1 117 ? 10.742 -3.926 -18.047 1 95.81 117 ASP A C 1
ATOM 958 O O . ASP A 1 117 ? 10.586 -3.535 -16.891 1 95.81 117 ASP A O 1
ATOM 962 N N . PRO A 1 118 ? 11.812 -4.559 -18.438 1 91.19 118 PRO A N 1
ATOM 963 C CA . PRO A 1 118 ? 12.828 -4.934 -17.453 1 91.19 118 PRO A CA 1
ATOM 964 C C . PRO A 1 118 ? 13.5 -3.725 -16.812 1 91.19 118 PRO A C 1
ATOM 966 O O . PRO A 1 118 ? 14.055 -3.838 -15.711 1 91.19 118 PRO A O 1
ATOM 969 N N . ASN A 1 119 ? 13.383 -2.564 -17.422 1 90.81 119 ASN A N 1
ATOM 970 C CA . ASN A 1 119 ? 14.07 -1.381 -16.922 1 90.81 119 ASN A CA 1
ATOM 971 C C . ASN A 1 119 ? 13.109 -0.434 -16.203 1 90.81 119 ASN A C 1
ATOM 973 O O . ASN A 1 119 ? 13.531 0.585 -15.656 1 90.81 119 ASN A O 1
ATOM 977 N N . ASP A 1 120 ? 11.852 -0.791 -16.234 1 93 120 ASP A N 1
ATOM 978 C CA . ASP A 1 120 ? 10.852 0.081 -15.625 1 93 120 ASP A CA 1
ATOM 979 C C . ASP A 1 120 ? 9.68 -0.729 -15.07 1 93 120 ASP A C 1
ATOM 981 O O . ASP A 1 120 ? 8.703 -0.978 -15.773 1 93 120 ASP A O 1
ATOM 985 N N . SER A 1 121 ? 9.719 -0.988 -13.797 1 91.44 121 SER A N 1
ATOM 986 C CA . SER A 1 121 ? 8.742 -1.858 -13.164 1 91.44 121 SER A CA 1
ATOM 987 C C . SER A 1 121 ? 7.379 -1.177 -13.062 1 91.44 121 SER A C 1
ATOM 989 O O . SER A 1 121 ? 6.375 -1.828 -12.773 1 91.44 121 SER A O 1
ATOM 991 N N . THR A 1 122 ? 7.309 0.149 -13.25 1 93.81 122 THR A N 1
ATOM 992 C CA . THR A 1 122 ? 6.039 0.859 -13.141 1 93.81 122 THR A CA 1
ATOM 993 C C . THR A 1 122 ? 5.152 0.571 -14.352 1 93.81 122 THR A C 1
ATOM 995 O O . THR A 1 122 ? 3.955 0.864 -14.336 1 93.81 122 THR A O 1
ATOM 998 N N . LYS A 1 123 ? 5.672 -0.078 -15.383 1 96.69 123 LYS A N 1
ATOM 999 C CA . LYS A 1 123 ? 4.941 -0.279 -16.625 1 96.69 123 LYS A CA 1
ATOM 1000 C C . LYS A 1 123 ? 4.066 -1.527 -16.562 1 96.69 123 LYS A C 1
ATOM 1002 O O . LYS A 1 123 ? 3.246 -1.769 -17.453 1 96.69 123 LYS A O 1
ATOM 1007 N N . GLY A 1 124 ? 4.289 -2.287 -15.508 1 97.88 124 GLY A N 1
ATOM 1008 C CA . GLY A 1 124 ? 3.424 -3.439 -15.32 1 97.88 124 GLY A CA 1
ATOM 1009 C C . GLY A 1 124 ? 4.16 -4.762 -15.422 1 97.88 124 GLY A C 1
ATOM 1010 O O . GLY A 1 124 ? 5.395 -4.789 -15.453 1 97.88 124 GLY A O 1
ATOM 1011 N N . TYR A 1 125 ? 3.408 -5.844 -15.375 1 98.5 125 TYR A N 1
ATOM 1012 C CA . TYR A 1 125 ? 3.984 -7.184 -15.352 1 98.5 125 TYR A CA 1
ATOM 1013 C C . TYR A 1 125 ? 2.998 -8.211 -15.891 1 98.5 125 TYR A C 1
ATOM 1015 O O . TYR A 1 125 ? 1.819 -7.91 -16.094 1 98.5 125 TYR A O 1
ATOM 1023 N N . ARG A 1 126 ? 3.559 -9.359 -16.156 1 98.69 126 ARG A N 1
ATOM 1024 C CA . ARG A 1 126 ? 2.791 -10.5 -16.641 1 98.69 126 ARG A CA 1
ATOM 1025 C C . ARG A 1 126 ? 2.906 -11.688 -15.695 1 98.69 126 ARG A C 1
ATOM 1027 O O . ARG A 1 126 ? 3.982 -11.961 -15.156 1 98.69 126 ARG A O 1
ATOM 1034 N N . LEU A 1 127 ? 1.784 -12.312 -15.469 1 98.88 127 LEU A N 1
ATOM 1035 C CA . LEU A 1 127 ? 1.748 -13.609 -14.797 1 98.88 127 LEU A CA 1
ATOM 1036 C C . LEU A 1 127 ? 1.555 -14.742 -15.805 1 98.88 127 LEU A C 1
ATOM 1038 O O . LEU A 1 127 ? 0.778 -14.602 -16.75 1 98.88 127 LEU A O 1
ATOM 1042 N N . LYS A 1 128 ? 2.299 -15.812 -15.617 1 98.88 128 LYS A N 1
ATOM 1043 C CA . LYS A 1 128 ? 2.174 -17.016 -16.438 1 98.88 128 LYS A CA 1
ATOM 1044 C C . LYS A 1 128 ? 1.831 -18.234 -15.594 1 98.88 128 LYS A C 1
ATOM 1046 O O . LYS A 1 128 ? 2.58 -18.594 -14.68 1 98.88 128 LYS A O 1
ATOM 1051 N N . PHE A 1 129 ? 0.704 -18.812 -15.898 1 98.88 129 PHE A N 1
ATOM 1052 C CA . PHE A 1 129 ? 0.293 -20.078 -15.289 1 98.88 129 PHE A CA 1
ATOM 1053 C C . PHE A 1 129 ? 0.612 -21.25 -16.219 1 98.88 129 PHE A C 1
ATOM 1055 O O . PHE A 1 129 ? 0 -21.391 -17.281 1 98.88 129 PHE A O 1
ATOM 1062 N N . LEU A 1 130 ? 1.599 -22.031 -15.812 1 98.88 130 LEU A N 1
ATOM 1063 C CA . LEU A 1 130 ? 2.01 -23.172 -16.609 1 98.88 130 LEU A CA 1
ATOM 1064 C C . LEU A 1 130 ? 1.253 -24.438 -16.203 1 98.88 130 LEU A C 1
ATOM 1066 O O . LEU A 1 130 ? 1.25 -24.797 -15.031 1 98.88 130 LEU A O 1
ATOM 1070 N N . PHE A 1 131 ? 0.636 -25.094 -17.203 1 98.75 131 PHE A N 1
ATOM 1071 C CA . PHE A 1 131 ? -0.17 -26.266 -16.922 1 98.75 131 PHE A CA 1
ATOM 1072 C C . PHE A 1 131 ? 0.451 -27.516 -17.547 1 98.75 131 PHE A C 1
ATOM 1074 O O . PHE A 1 131 ? 1.02 -27.453 -18.641 1 98.75 131 PHE A O 1
ATOM 1081 N N . ALA A 1 132 ? 0.319 -28.594 -16.797 1 98.06 132 ALA A N 1
ATOM 1082 C CA . ALA A 1 132 ? 0.536 -29.906 -17.422 1 98.06 132 ALA A CA 1
ATOM 1083 C C . ALA A 1 132 ? -0.55 -30.219 -18.438 1 98.06 132 ALA A C 1
ATOM 1085 O O . ALA A 1 132 ? -1.615 -29.594 -18.438 1 98.06 132 ALA A O 1
ATOM 1086 N N . GLU A 1 133 ? -0.142 -31.156 -19.375 1 97.75 133 GLU A N 1
ATOM 1087 C CA . GLU A 1 133 ? -1.22 -31.641 -20.234 1 97.75 133 GLU A CA 1
ATOM 1088 C C . GLU A 1 133 ? -2.422 -32.094 -19.406 1 97.75 133 GLU A C 1
ATOM 1090 O O . GLU A 1 133 ? -2.264 -32.75 -18.375 1 97.75 133 GLU A O 1
ATOM 1095 N N . ASN A 1 134 ? -3.615 -31.688 -19.828 1 98 134 ASN A N 1
ATOM 1096 C CA . ASN A 1 134 ? -4.812 -31.938 -19.031 1 98 134 ASN A CA 1
ATOM 1097 C C . ASN A 1 134 ? -6.039 -32.156 -19.922 1 98 134 ASN A C 1
ATOM 1099 O O . ASN A 1 134 ? -5.996 -31.891 -21.125 1 98 134 ASN A O 1
ATOM 1103 N N . PRO A 1 135 ? -7.066 -32.625 -19.391 1 98.06 135 PRO A N 1
ATOM 1104 C CA . PRO A 1 135 ? -8.227 -32.969 -20.219 1 98.06 135 PRO A CA 1
ATOM 1105 C C . PRO A 1 135 ? -9.148 -31.781 -20.453 1 98.06 135 PRO A C 1
ATOM 1107 O O . PRO A 1 135 ? -10.164 -31.891 -21.156 1 98.06 135 PRO A O 1
ATOM 1110 N N . TYR A 1 136 ? -8.82 -30.625 -19.984 1 98.5 136 TYR A N 1
ATOM 1111 C CA . TYR A 1 136 ? -9.789 -29.531 -19.969 1 98.5 136 TYR A CA 1
ATOM 1112 C C . TYR A 1 136 ? -9.539 -28.562 -21.109 1 98.5 136 TYR A C 1
ATOM 1114 O O . TYR A 1 136 ? -10.484 -28.109 -21.766 1 98.5 136 TYR A O 1
ATOM 1122 N N . PHE A 1 137 ? -8.32 -28.188 -21.391 1 98.75 137 PHE A N 1
ATOM 1123 C CA . PHE A 1 137 ? -8.023 -27.219 -22.438 1 98.75 137 PHE A CA 1
ATOM 1124 C C . PHE A 1 137 ? -6.664 -27.5 -23.062 1 98.75 137 PHE A C 1
ATOM 1126 O O . PHE A 1 137 ? -5.91 -28.344 -22.578 1 98.75 137 PHE A O 1
ATOM 1133 N N . THR A 1 138 ? -6.312 -26.812 -24.156 1 98.56 138 THR A N 1
ATOM 1134 C CA . THR A 1 138 ? -5.117 -27.141 -24.938 1 98.56 138 THR A CA 1
ATOM 1135 C C . THR A 1 138 ? -3.992 -26.156 -24.625 1 98.56 138 THR A C 1
ATOM 1137 O O . THR A 1 138 ? -2.84 -26.391 -25 1 98.56 138 THR A O 1
ATOM 1140 N N . ASN A 1 139 ? -4.305 -25.062 -23.875 1 98.38 139 ASN A N 1
ATOM 1141 C CA . ASN A 1 139 ? -3.266 -24.094 -23.516 1 98.38 139 ASN A CA 1
ATOM 1142 C C . ASN A 1 139 ? -2.17 -24.734 -22.672 1 98.38 139 ASN A C 1
ATOM 1144 O O . ASN A 1 139 ? -2.461 -25.453 -21.719 1 98.38 139 ASN A O 1
ATOM 1148 N N . ALA A 1 140 ? -0.976 -24.469 -23 1 98.25 140 ALA A N 1
ATOM 1149 C CA . ALA A 1 140 ? 0.109 -24.844 -22.094 1 98.25 140 ALA A CA 1
ATOM 1150 C C . ALA A 1 140 ? 0.329 -23.797 -21.031 1 98.25 140 ALA A C 1
ATOM 1152 O O . ALA A 1 140 ? 0.764 -24.109 -19.906 1 98.25 140 ALA A O 1
ATOM 1153 N N . ILE A 1 141 ? 0.096 -22.562 -21.469 1 98.69 141 ILE A N 1
ATOM 1154 C CA . ILE A 1 141 ? 0.283 -21.422 -20.594 1 98.69 141 ILE A CA 1
ATOM 1155 C C . ILE A 1 141 ? -0.955 -20.531 -20.625 1 98.69 141 ILE A C 1
ATOM 1157 O O . ILE A 1 141 ? -1.441 -20.188 -21.719 1 98.69 141 ILE A O 1
ATOM 1161 N N . LEU A 1 142 ? -1.561 -20.219 -19.469 1 98.75 142 LEU A N 1
ATOM 1162 C CA . LEU A 1 142 ? -2.51 -19.125 -19.359 1 98.75 142 LEU A CA 1
ATOM 1163 C C . LEU A 1 142 ? -1.828 -17.875 -18.812 1 98.75 142 LEU A C 1
ATOM 1165 O O . LEU A 1 142 ? -1.054 -17.938 -17.859 1 98.75 142 LEU A O 1
ATOM 1169 N N . SER A 1 143 ? -2.045 -16.734 -19.375 1 98.5 143 SER A N 1
ATOM 1170 C CA . SER A 1 143 ? -1.313 -15.531 -19 1 98.5 143 SER A CA 1
ATOM 1171 C C . SER A 1 143 ? -2.266 -14.406 -18.609 1 98.5 143 SER A C 1
ATOM 1173 O O . SER A 1 143 ? -3.424 -14.391 -19.031 1 98.5 143 SER A O 1
ATOM 1175 N N . LYS A 1 144 ? -1.843 -13.578 -17.75 1 98.56 144 LYS A N 1
ATOM 1176 C CA . LYS A 1 144 ? -2.484 -12.344 -17.297 1 98.56 144 LYS A CA 1
ATOM 1177 C C . LYS A 1 144 ? -1.496 -11.188 -17.266 1 98.56 144 LYS A C 1
ATOM 1179 O O . LYS A 1 144 ? -0.423 -11.281 -16.672 1 98.56 144 LYS A O 1
ATOM 1184 N N . GLU A 1 145 ? -1.837 -10.109 -17.922 1 98.56 145 GLU A N 1
ATOM 1185 C CA . GLU A 1 145 ? -0.922 -8.969 -18.016 1 98.56 145 GLU A CA 1
ATOM 1186 C C . GLU A 1 145 ? -1.544 -7.707 -17.438 1 98.56 145 GLU A C 1
ATOM 1188 O O . GLU A 1 145 ? -2.689 -7.371 -17.75 1 98.56 145 GLU A O 1
ATOM 1193 N N . TYR A 1 146 ? -0.807 -7.047 -16.656 1 98.75 146 TYR A N 1
ATOM 1194 C CA . TYR A 1 146 ? -1.203 -5.762 -16.078 1 98.75 146 TYR A CA 1
ATOM 1195 C C . TYR A 1 146 ? -0.382 -4.625 -16.672 1 98.75 146 TYR A C 1
ATOM 1197 O O . TYR A 1 146 ? 0.844 -4.598 -16.531 1 98.75 146 TYR A O 1
ATOM 1205 N N . HIS A 1 147 ? -1.022 -3.738 -17.297 1 98.5 147 HIS A N 1
ATOM 1206 C CA . HIS A 1 147 ? -0.383 -2.537 -17.828 1 98.5 147 HIS A CA 1
ATOM 1207 C C . HIS A 1 147 ? -0.616 -1.344 -16.906 1 98.5 147 HIS A C 1
ATOM 1209 O O . HIS A 1 147 ? -1.753 -0.897 -16.734 1 98.5 147 HIS A O 1
ATOM 1215 N N . SER A 1 148 ? 0.468 -0.884 -16.375 1 97.56 148 SER A N 1
ATOM 1216 C CA . SER A 1 148 ? 0.38 0.191 -15.391 1 97.56 148 SER A CA 1
ATOM 1217 C C . SER A 1 148 ? 1.349 1.322 -15.719 1 97.56 148 SER A C 1
ATOM 1219 O O . SER A 1 148 ? 2.186 1.188 -16.609 1 97.56 148 SER A O 1
ATOM 1221 N N . ALA A 1 149 ? 1.143 2.461 -15.055 1 95.5 149 ALA A N 1
ATOM 1222 C CA . ALA A 1 149 ? 2 3.635 -15.188 1 95.5 149 ALA A CA 1
ATOM 1223 C C . ALA A 1 149 ? 1.999 4.469 -13.914 1 95.5 149 ALA A C 1
ATOM 1225 O O . ALA A 1 149 ? 1.04 4.426 -13.141 1 95.5 149 ALA A O 1
ATOM 1226 N N . GLU A 1 150 ? 3.08 5.113 -13.758 1 93.12 150 GLU A N 1
ATOM 1227 C CA . GLU A 1 150 ? 3.115 6.074 -12.656 1 93.12 150 GLU A CA 1
ATOM 1228 C C . GLU A 1 150 ? 2.092 7.188 -12.859 1 93.12 150 GLU A C 1
ATOM 1230 O O . GLU A 1 150 ? 2.053 7.816 -13.922 1 93.12 150 GLU A O 1
ATOM 1235 N N . SER A 1 151 ? 1.227 7.434 -11.891 1 90.38 151 SER A N 1
ATOM 1236 C CA . SER A 1 151 ? 0.174 8.438 -12.008 1 90.38 151 SER A CA 1
ATOM 1237 C C . SER A 1 151 ? 0.69 9.82 -11.648 1 90.38 151 SER A C 1
ATOM 1239 O O . SER A 1 151 ? 0.212 10.828 -12.18 1 90.38 151 SER A O 1
ATOM 1241 N N . SER A 1 152 ? 1.628 9.914 -10.742 1 92.25 152 SER A N 1
ATOM 1242 C CA . SER A 1 152 ? 2.219 11.164 -10.289 1 92.25 152 SER A CA 1
ATOM 1243 C C . SER A 1 152 ? 3.633 10.953 -9.758 1 92.25 152 SER A C 1
ATOM 1245 O O . SER A 1 152 ? 3.877 10.016 -9 1 92.25 152 SER A O 1
ATOM 1247 N N . PRO A 1 153 ? 4.484 11.781 -10.117 1 93.81 153 PRO A N 1
ATOM 1248 C CA . PRO A 1 153 ? 5.836 11.648 -9.57 1 93.81 153 PRO A CA 1
ATOM 1249 C C . PRO A 1 153 ? 5.91 12.031 -8.094 1 93.81 153 PRO A C 1
ATOM 1251 O O . PRO A 1 153 ? 6.922 11.773 -7.438 1 93.81 153 PRO A O 1
ATOM 1254 N N . TYR A 1 154 ? 4.805 12.625 -7.535 1 95.56 154 TYR A N 1
ATOM 1255 C CA . TYR A 1 154 ? 4.871 13.18 -6.188 1 95.56 154 TYR A CA 1
ATOM 1256 C C . TYR A 1 154 ? 4.242 12.234 -5.176 1 95.56 154 TYR A C 1
ATOM 1258 O O . TYR A 1 154 ? 4.316 12.469 -3.967 1 95.56 154 TYR A O 1
ATOM 1266 N N . THR A 1 155 ? 3.619 11.195 -5.656 1 93.38 155 THR A N 1
ATOM 1267 C CA . THR A 1 155 ? 3.014 10.219 -4.758 1 93.38 155 THR A CA 1
ATOM 1268 C C . THR A 1 155 ? 3.625 8.836 -4.965 1 93.38 155 THR A C 1
ATOM 1270 O O . THR A 1 155 ? 3.516 7.965 -4.098 1 93.38 155 THR A O 1
ATOM 1273 N N . GLY A 1 156 ? 4.227 8.57 -6.094 1 87.62 156 GLY A N 1
ATOM 1274 C CA . GLY A 1 156 ? 4.77 7.262 -6.43 1 87.62 156 GLY A CA 1
ATOM 1275 C C . GLY A 1 156 ? 3.701 6.227 -6.723 1 87.62 156 GLY A C 1
ATOM 1276 O O . GLY A 1 156 ? 4.004 5.043 -6.891 1 87.62 156 GLY A O 1
ATOM 1277 N N . GLU A 1 157 ? 2.506 6.633 -6.777 1 90 157 GLU A N 1
ATOM 1278 C CA . GLU A 1 157 ? 1.398 5.715 -7.031 1 90 157 GLU A CA 1
ATOM 1279 C C . GLU A 1 157 ? 1.409 5.223 -8.477 1 90 157 GLU A C 1
ATOM 1281 O O . GLU A 1 157 ? 1.703 5.992 -9.398 1 90 157 GLU A O 1
ATOM 1286 N N . VAL A 1 158 ? 1.135 3.928 -8.602 1 91.88 158 VAL A N 1
ATOM 1287 C CA . VAL A 1 158 ? 1.038 3.285 -9.914 1 91.88 158 VAL A CA 1
ATOM 1288 C C . VAL A 1 158 ? -0.417 2.926 -10.203 1 91.88 158 VAL A C 1
ATOM 1290 O O . VAL A 1 158 ? -1.111 2.373 -9.352 1 91.88 158 VAL A O 1
ATOM 1293 N N . ASN A 1 159 ? -0.899 3.295 -11.391 1 93.81 159 ASN A N 1
ATOM 1294 C CA . ASN A 1 159 ? -2.266 3 -11.812 1 93.81 159 ASN A CA 1
ATOM 1295 C C . ASN A 1 159 ? -2.297 1.97 -12.938 1 93.81 159 ASN A C 1
ATOM 1297 O O . ASN A 1 159 ? -1.501 2.045 -13.875 1 93.81 159 ASN A O 1
ATOM 1301 N N . VAL A 1 160 ? -3.193 1.049 -12.75 1 96.94 160 VAL A N 1
ATOM 1302 C CA . VAL A 1 160 ? -3.4 0.047 -13.797 1 96.94 160 VAL A CA 1
ATOM 1303 C C . VAL A 1 160 ? -4.5 0.51 -14.742 1 96.94 160 VAL A C 1
ATOM 1305 O O . VAL A 1 160 ? -5.621 0.792 -14.32 1 96.94 160 VAL A O 1
ATOM 1308 N N . SER A 1 161 ? -4.18 0.602 -16.062 1 95.88 161 SER A N 1
ATOM 1309 C CA . SER A 1 161 ? -5.16 1.108 -17.016 1 95.88 161 SER A CA 1
ATOM 1310 C C . SER A 1 161 ? -5.707 -0.012 -17.891 1 95.88 161 SER A C 1
ATOM 1312 O O . SER A 1 161 ? -6.766 0.136 -18.5 1 95.88 161 SER A O 1
ATOM 1314 N N . GLU A 1 162 ? -4.973 -1.041 -18 1 97.62 162 GLU A N 1
ATOM 1315 C CA . GLU A 1 162 ? -5.371 -2.145 -18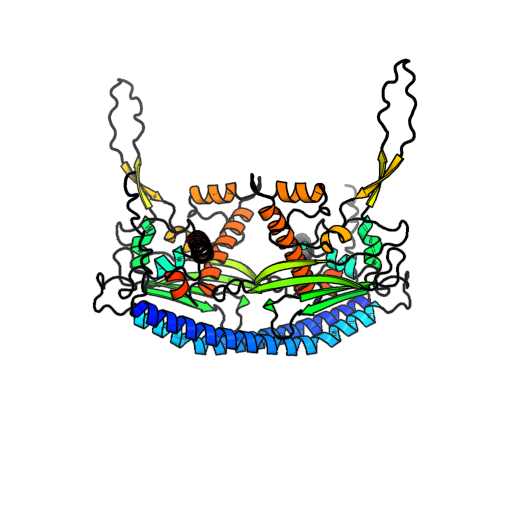.875 1 97.62 162 GLU A CA 1
ATOM 1316 C C . GLU A 1 162 ? -4.918 -3.486 -18.297 1 97.62 162 GLU A C 1
ATOM 1318 O O . GLU A 1 162 ? -3.789 -3.617 -17.828 1 97.62 162 GLU A O 1
ATOM 1323 N N . ILE A 1 163 ? -5.809 -4.371 -18.266 1 98.19 163 ILE A N 1
ATOM 1324 C CA . ILE A 1 163 ? -5.562 -5.75 -17.844 1 98.19 163 ILE A CA 1
ATOM 1325 C C . ILE A 1 163 ? -5.914 -6.699 -19 1 98.19 163 ILE A C 1
ATOM 1327 O O . ILE A 1 163 ? -7.043 -6.695 -19.484 1 98.19 163 ILE A O 1
ATOM 1331 N N . ASN A 1 164 ? -4.93 -7.512 -19.422 1 98 164 ASN A N 1
ATOM 1332 C CA . ASN A 1 164 ? -5.152 -8.445 -20.516 1 98 164 ASN A CA 1
ATOM 1333 C C . ASN A 1 164 ? -5.09 -9.898 -20.047 1 98 164 ASN A C 1
ATOM 1335 O O . ASN A 1 164 ? -4.039 -10.367 -19.609 1 98 164 ASN A O 1
ATOM 1339 N N . GLY A 1 165 ? -6.266 -10.5 -20.094 1 96.94 165 GLY A N 1
ATOM 1340 C CA . GLY A 1 165 ? -6.312 -11.938 -19.875 1 96.94 165 GLY A CA 1
ATOM 1341 C C . GLY A 1 165 ? -6.207 -12.734 -21.156 1 96.94 165 GLY A C 1
ATOM 1342 O O . GLY A 1 165 ? -6.262 -12.172 -22.25 1 96.94 165 GLY A O 1
ATOM 1343 N N . CYS A 1 166 ? -5.996 -14.016 -21.031 1 95.31 166 CYS A N 1
ATOM 1344 C CA . CYS A 1 166 ? -5.902 -14.836 -22.234 1 95.31 166 CYS A CA 1
ATOM 1345 C C . CYS A 1 166 ? -7.133 -15.719 -22.391 1 95.31 166 CYS A C 1
ATOM 1347 O O . CYS A 1 166 ? -7.824 -16 -21.422 1 95.31 166 CYS A O 1
ATOM 1349 N N . THR A 1 167 ? -7.363 -16.125 -23.625 1 96.19 167 THR A N 1
ATOM 1350 C CA . THR A 1 167 ? -8.461 -17.031 -23.953 1 96.19 167 THR A CA 1
ATOM 1351 C C . THR A 1 167 ? -8.086 -18.484 -23.594 1 96.19 167 THR A C 1
ATOM 1353 O O . THR A 1 167 ? -6.984 -18.922 -23.906 1 96.19 167 THR A O 1
ATOM 1356 N N . ILE A 1 168 ? -8.977 -19.094 -22.875 1 98 168 ILE A N 1
ATOM 1357 C CA . ILE A 1 168 ? -8.773 -20.516 -22.594 1 98 168 ILE A CA 1
ATOM 1358 C C . ILE A 1 168 ? -9.375 -21.359 -23.719 1 98 168 ILE A C 1
ATOM 1360 O O . ILE A 1 168 ? -10.547 -21.203 -24.062 1 98 168 ILE A O 1
ATOM 1364 N N . ASN A 1 169 ? -8.562 -22.203 -24.328 1 98.44 169 ASN A N 1
ATOM 1365 C CA . ASN A 1 169 ? -9 -23.094 -25.406 1 98.44 169 ASN A CA 1
ATOM 1366 C C . ASN A 1 169 ? -9.516 -24.422 -24.859 1 98.44 169 ASN A C 1
ATOM 1368 O O . ASN A 1 169 ? -8.844 -25.438 -24.969 1 98.44 169 ASN A O 1
ATOM 1372 N N . TRP A 1 170 ? -10.773 -24.422 -24.5 1 98.44 170 TRP A N 1
ATOM 1373 C CA . TRP A 1 170 ? -11.391 -25.578 -23.859 1 98.44 170 TRP A CA 1
ATOM 1374 C C . TRP A 1 170 ? -11.547 -26.719 -24.844 1 98.44 170 TRP A C 1
ATOM 1376 O O . TRP A 1 170 ? -11.914 -26.516 -26 1 98.44 170 TRP A O 1
ATOM 1386 N N . LYS A 1 171 ? -11.227 -27.906 -24.375 1 98.12 171 LYS A N 1
ATOM 1387 C CA . LYS A 1 171 ? -11.586 -29.094 -25.141 1 98.12 171 LYS A CA 1
ATOM 1388 C C . LYS A 1 171 ? -13.102 -29.312 -25.125 1 98.12 171 LYS A C 1
ATOM 1390 O O . LYS A 1 171 ? -13.812 -28.75 -24.297 1 98.12 171 LYS A O 1
ATOM 1395 N N . ASP A 1 172 ? -13.578 -30.125 -26.047 1 96.44 172 ASP A N 1
ATOM 1396 C CA . ASP A 1 172 ? -15.008 -30.328 -26.219 1 96.44 172 ASP A CA 1
ATOM 1397 C C . ASP A 1 172 ? -15.656 -30.812 -24.922 1 96.44 172 ASP A C 1
ATOM 1399 O O . ASP A 1 172 ? -15.25 -31.828 -24.359 1 96.44 172 ASP A O 1
ATOM 1403 N N . GLY A 1 173 ? -16.578 -29.938 -24.469 1 95.06 173 GLY A N 1
ATOM 1404 C CA . GLY A 1 173 ? -17.391 -30.312 -23.328 1 95.06 173 GLY A CA 1
ATOM 1405 C C . GLY A 1 173 ? -16.656 -30.188 -22.016 1 95.06 173 GLY A C 1
ATOM 1406 O O . GLY A 1 173 ? -17.125 -30.672 -20.984 1 95.06 173 GLY A O 1
ATOM 1407 N N . LYS A 1 174 ? -15.492 -29.547 -21.969 1 97.25 174 LYS A N 1
ATOM 1408 C CA . LYS A 1 174 ? -14.664 -29.547 -20.766 1 97.25 174 LYS A CA 1
ATOM 1409 C C . LYS A 1 174 ? -14.586 -28.156 -20.141 1 97.25 174 LYS A C 1
ATOM 1411 O O . LYS A 1 174 ? -13.805 -27.938 -19.203 1 97.25 174 LYS A O 1
ATOM 1416 N N . ASP A 1 175 ? -15.414 -27.219 -20.641 1 97 175 ASP A N 1
ATOM 1417 C CA . ASP A 1 175 ? -15.453 -25.859 -20.094 1 97 175 ASP A CA 1
ATOM 1418 C C . ASP A 1 175 ? -16.141 -25.844 -18.734 1 97 175 ASP A C 1
ATOM 1420 O O . ASP A 1 175 ? -17.375 -25.844 -18.656 1 97 175 ASP A O 1
ATOM 1424 N N . VAL A 1 176 ? -15.359 -25.703 -17.688 1 97.12 176 VAL A N 1
ATOM 1425 C CA . VAL A 1 176 ? -15.898 -25.797 -16.328 1 97.12 176 VAL A CA 1
ATOM 1426 C C . VAL A 1 176 ? -16.547 -24.484 -15.93 1 97.12 176 VAL A C 1
ATOM 1428 O O . VAL A 1 176 ? -17.172 -24.375 -14.867 1 97.12 176 VAL A O 1
ATOM 1431 N N . THR A 1 177 ? -16.359 -23.438 -16.719 1 94.94 177 THR A N 1
ATOM 1432 C CA . THR A 1 177 ? -16.891 -22.125 -16.391 1 94.94 177 THR A CA 1
ATOM 1433 C C . THR A 1 177 ? -18.359 -22.016 -16.797 1 94.94 177 THR A C 1
ATOM 1435 O O . THR A 1 177 ? -18.984 -20.969 -16.625 1 94.94 177 THR A O 1
ATOM 1438 N N . THR A 1 178 ? -18.922 -23.109 -17.328 1 93.56 178 THR A N 1
ATOM 1439 C CA . THR A 1 178 ? -20.328 -23.172 -17.688 1 93.56 178 THR A CA 1
ATOM 1440 C C . THR A 1 178 ? -21 -24.375 -17.031 1 93.56 178 THR A C 1
ATOM 1442 O O . THR A 1 178 ? -20.344 -25.328 -16.656 1 93.56 178 THR A O 1
ATOM 1445 N N . ALA A 1 179 ? -22.297 -24.203 -16.766 1 90.69 179 ALA A N 1
ATOM 1446 C CA . ALA A 1 179 ? -23.094 -25.297 -16.219 1 90.69 179 ALA A CA 1
ATOM 1447 C C . ALA A 1 179 ? -24.281 -25.641 -17.125 1 90.69 179 ALA A C 1
ATOM 1449 O O . ALA A 1 179 ? -24.844 -24.75 -17.781 1 90.69 179 ALA A O 1
ATOM 1450 N N . LEU A 1 180 ? -24.547 -26.906 -17.172 1 87.94 180 LEU A N 1
ATOM 1451 C CA . LEU A 1 180 ? -25.734 -27.344 -17.891 1 87.94 180 LEU A CA 1
ATOM 1452 C C . LEU A 1 180 ? -27 -27.109 -17.078 1 87.94 180 LEU A C 1
ATOM 1454 O O . LEU A 1 180 ? -27.078 -27.516 -15.914 1 87.94 180 LEU A O 1
ATOM 1458 N N . VAL A 1 181 ? -27.781 -26.234 -17.562 1 83.5 181 VAL A N 1
ATOM 1459 C CA . VAL A 1 181 ? -29.047 -25.938 -16.891 1 83.5 181 VAL A CA 1
ATOM 1460 C C . VAL A 1 181 ? -30.219 -26.453 -17.719 1 83.5 181 VAL A C 1
ATOM 1462 O O . VAL A 1 181 ? -30.203 -26.328 -18.953 1 83.5 181 VAL A O 1
ATOM 1465 N N . LYS A 1 182 ? -31.125 -27.219 -17.062 1 78.12 182 LYS A N 1
ATOM 1466 C CA . LYS A 1 182 ? -32.375 -27.656 -17.688 1 78.12 182 LYS A CA 1
ATOM 1467 C C . LYS A 1 182 ? -33.438 -26.562 -17.609 1 78.12 182 LYS A C 1
ATOM 1469 O O . LYS A 1 182 ? -33.75 -26.078 -16.516 1 78.12 182 LYS A O 1
ATOM 1474 N N . LYS A 1 183 ? -33.719 -25.875 -18.719 1 67.69 183 LYS A N 1
ATOM 1475 C CA . LYS A 1 183 ? -34.781 -24.875 -18.719 1 67.69 183 LYS A CA 1
ATOM 1476 C C . LYS A 1 183 ? -36.125 -25.516 -19.109 1 67.69 183 LYS A C 1
ATOM 1478 O O . LYS A 1 183 ? -36.219 -26.156 -20.156 1 67.69 183 LYS A O 1
ATOM 1483 N N . GLN A 1 184 ? -37.062 -25.656 -18.203 1 67.25 184 GLN A N 1
ATOM 1484 C CA . GLN A 1 184 ? -38.438 -26.109 -18.531 1 67.25 184 GLN A CA 1
ATOM 1485 C C . GLN A 1 184 ? -39.219 -24.984 -19.188 1 67.25 184 GLN A C 1
ATOM 1487 O O . GLN A 1 184 ? -39.219 -23.844 -18.734 1 67.25 184 GLN A O 1
ATOM 1492 N N . LYS A 1 185 ? -39.375 -25.156 -20.469 1 57.78 185 LYS A N 1
ATOM 1493 C CA . LYS A 1 185 ? -40.312 -24.188 -21.047 1 57.78 185 LYS A CA 1
ATOM 1494 C C . LYS A 1 185 ? -41.656 -24.25 -20.391 1 57.78 185 LYS A C 1
ATOM 1496 O O . LYS A 1 185 ? -42.156 -25.328 -20.062 1 57.78 185 LYS A O 1
ATOM 1501 N N . GLU A 1 186 ? -42 -23.031 -19.938 1 55.28 186 GLU A N 1
ATOM 1502 C CA . GLU A 1 186 ? -43.375 -22.875 -19.469 1 55.28 186 GLU A CA 1
ATOM 1503 C C . GLU A 1 186 ? -44.375 -23.5 -20.438 1 55.28 186 GLU A C 1
ATOM 1505 O O . GLU A 1 186 ? -44.219 -23.359 -21.656 1 55.28 186 GLU A O 1
ATOM 1510 N N . THR A 1 187 ? -44.938 -24.281 -19.953 1 50.81 187 THR A N 1
ATOM 1511 C CA . THR A 1 187 ? -46.062 -24.844 -20.656 1 50.81 187 THR A CA 1
ATOM 1512 C C . THR A 1 187 ? -47.062 -23.734 -21.047 1 50.81 187 THR A C 1
ATOM 1514 O O . THR A 1 187 ? -47.469 -22.938 -20.203 1 50.81 187 THR A O 1
ATOM 1517 N N . LYS A 1 188 ? -46.875 -23.219 -22.219 1 50.84 188 LYS A N 1
ATOM 1518 C CA . LYS A 1 188 ? -48.031 -22.422 -22.625 1 50.84 188 LYS A CA 1
ATOM 1519 C C . LYS A 1 188 ? -49.312 -23.25 -22.516 1 50.84 188 LYS A C 1
ATOM 1521 O O . LYS A 1 188 ? -49.375 -24.406 -22.953 1 50.84 188 LYS A O 1
ATOM 1526 N N . LYS A 1 189 ? -50.062 -22.672 -21.781 1 50.47 189 LYS A N 1
ATOM 1527 C CA . LYS A 1 189 ? -51.438 -23.188 -21.688 1 50.47 189 LYS A CA 1
ATOM 1528 C C . LYS A 1 189 ? -52.062 -23.297 -23.062 1 50.47 189 LYS A C 1
ATOM 1530 O O . LYS A 1 189 ? -52.188 -22.297 -23.781 1 50.47 189 LYS A O 1
ATOM 1535 N N . GLY A 1 190 ? -51.75 -24.359 -23.797 1 41.81 190 GLY A N 1
ATOM 1536 C CA . GLY A 1 190 ? -52.625 -24.406 -24.984 1 41.81 190 GLY A CA 1
ATOM 1537 C C . GLY A 1 190 ? -54.094 -24.438 -24.656 1 41.81 190 GLY A C 1
ATOM 1538 O O . GLY A 1 190 ? -54.469 -24.609 -23.5 1 41.81 190 GLY A O 1
ATOM 1539 N N . LYS A 1 191 ? -54.906 -24.016 -25.5 1 48.81 191 LYS A N 1
ATOM 1540 C CA . LYS A 1 191 ? -56.375 -23.922 -25.344 1 48.81 191 LYS A CA 1
ATOM 1541 C C . LYS A 1 191 ? -56.906 -25.141 -24.609 1 48.81 191 LYS A C 1
ATOM 1543 O O . LYS A 1 191 ? -57.938 -25.062 -23.922 1 48.81 191 LYS A O 1
ATOM 1548 N N . ASN A 1 192 ? -56.75 -26.328 -25.156 1 46.16 192 ASN A N 1
ATOM 1549 C CA . ASN A 1 192 ? -57.5 -27.5 -24.672 1 46.16 192 ASN A CA 1
ATOM 1550 C C . ASN A 1 192 ? -56.688 -28.266 -23.641 1 46.16 192 ASN A C 1
ATOM 1552 O O . ASN A 1 192 ? -56.031 -29.266 -23.984 1 46.16 192 ASN A O 1
ATOM 1556 N N . ASN A 1 193 ? -56.406 -27.766 -22.344 1 53.09 193 ASN A N 1
ATOM 1557 C CA . ASN A 1 193 ? -55.906 -28.125 -21.031 1 53.09 193 ASN A CA 1
ATOM 1558 C C . ASN A 1 193 ? -54.781 -29.172 -21.141 1 53.09 193 ASN A C 1
ATOM 1560 O O . ASN A 1 193 ? -54.562 -29.938 -20.203 1 53.09 193 ASN A O 1
ATOM 1564 N N . LYS A 1 194 ? -54.469 -29.688 -22.281 1 50.66 194 LYS A N 1
ATOM 1565 C CA . LYS A 1 194 ? -53.438 -30.703 -22.141 1 50.66 194 LYS A CA 1
ATOM 1566 C C . LYS A 1 194 ? -52.031 -30.094 -22.141 1 50.66 194 LYS A C 1
ATOM 1568 O O . LYS A 1 194 ? -51.688 -29.312 -23.031 1 50.66 194 LYS A O 1
ATOM 1573 N N . SER A 1 195 ? -51.469 -29.953 -21.016 1 52.19 195 SER A N 1
ATOM 1574 C CA . SER A 1 195 ? -50.094 -29.5 -20.797 1 52.19 195 SER A CA 1
ATOM 1575 C C . SER A 1 195 ? -49.094 -30.375 -21.547 1 52.19 195 SER A C 1
ATOM 1577 O O . SER A 1 195 ? -49.094 -31.594 -21.406 1 52.19 195 SER A O 1
ATOM 1579 N N . VAL A 1 196 ? -48.781 -30.109 -22.672 1 52.81 196 VAL A N 1
ATOM 1580 C CA . VAL A 1 196 ? -47.719 -30.859 -23.375 1 52.81 196 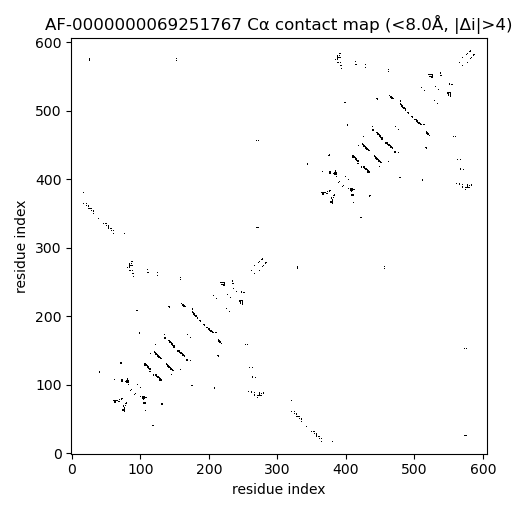VAL A CA 1
ATOM 1581 C C . VAL A 1 196 ? -46.375 -30.594 -22.719 1 52.81 196 VAL A C 1
ATOM 1583 O O . VAL A 1 196 ? -45.969 -29.438 -22.594 1 52.81 196 VAL A O 1
ATOM 1586 N N . LYS A 1 197 ? -46.031 -31.5 -22 1 51.53 197 LYS A N 1
ATOM 1587 C CA . LYS A 1 197 ? -44.688 -31.484 -21.422 1 51.53 197 LYS A CA 1
ATOM 1588 C C . LYS A 1 197 ? -43.625 -31.172 -22.5 1 51.53 197 LYS A C 1
ATOM 1590 O O . LYS A 1 197 ? -43.375 -31.984 -23.391 1 51.53 197 LYS A O 1
ATOM 1595 N N . GLN A 1 198 ? -43.34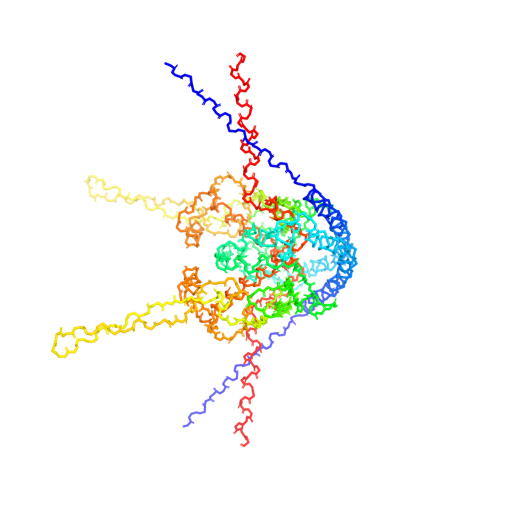4 -29.969 -22.906 1 53.03 198 GLN A N 1
ATOM 1596 C CA . GLN A 1 198 ? -42.25 -29.703 -23.828 1 53.03 198 GLN A CA 1
ATOM 1597 C C . GLN A 1 198 ? -40.875 -30.031 -23.219 1 53.03 198 GLN A C 1
ATOM 1599 O O . GLN A 1 198 ? -40.719 -29.922 -22 1 53.03 198 GLN A O 1
ATOM 1604 N N . GLU A 1 199 ? -39.969 -30.719 -23.984 1 55.91 199 GLU A N 1
ATOM 1605 C CA . GLU A 1 199 ? -38.656 -31.25 -23.688 1 55.91 199 GLU A CA 1
ATOM 1606 C C . GLU A 1 199 ? -37.75 -30.172 -23.094 1 55.91 199 GLU A C 1
ATOM 1608 O O . GLU A 1 199 ? -37.688 -29.047 -23.609 1 55.91 199 GLU A O 1
ATOM 1613 N N . SER A 1 200 ? -37.344 -30.297 -21.828 1 65.5 200 SER A N 1
ATOM 1614 C CA . SER A 1 200 ? -36.344 -29.453 -21.156 1 65.5 200 SER A CA 1
ATOM 1615 C C . SER A 1 200 ? -35.062 -29.328 -21.984 1 65.5 200 SER A C 1
ATOM 1617 O O . SER A 1 200 ? -34.469 -30.328 -22.391 1 65.5 200 SER A O 1
ATOM 1619 N N . LYS A 1 201 ? -34.875 -28.219 -22.688 1 68.19 201 LYS A N 1
ATOM 1620 C CA . LYS A 1 201 ? -33.625 -27.969 -23.406 1 68.19 201 LYS A CA 1
ATOM 1621 C C . LYS A 1 201 ? -32.5 -27.656 -22.438 1 68.19 201 LYS A C 1
ATOM 1623 O O . LYS A 1 201 ? -32.656 -26.797 -21.547 1 68.19 201 LYS A O 1
ATOM 1628 N N . GLU A 1 202 ? -31.453 -28.625 -22.5 1 77.06 202 GLU A N 1
ATOM 1629 C CA . GLU A 1 202 ? -30.25 -28.406 -21.719 1 77.06 202 GLU A CA 1
ATOM 1630 C C . GLU A 1 202 ? -29.391 -27.281 -22.328 1 77.06 202 GLU A C 1
ATOM 1632 O O . GLU A 1 202 ? -29.109 -27.297 -23.531 1 77.06 202 GLU A O 1
ATOM 1637 N N . GLU A 1 203 ? -29.312 -26.141 -21.672 1 83.31 203 GLU A N 1
ATOM 1638 C CA . GLU A 1 203 ? -28.469 -25.047 -22.141 1 83.31 203 GLU A CA 1
ATOM 1639 C C . GLU A 1 203 ? -27.312 -24.781 -21.203 1 83.31 203 GLU A C 1
ATOM 1641 O O . GLU A 1 203 ? -27.453 -24.906 -19.984 1 83.31 203 GLU A O 1
ATOM 1646 N N . GLN A 1 204 ? -26.062 -24.5 -21.828 1 86.38 204 GLN A N 1
ATOM 1647 C CA . GLN A 1 204 ? -24.891 -24.125 -21.047 1 86.38 204 GLN A CA 1
ATOM 1648 C C . GLN A 1 204 ? -24.938 -22.656 -20.641 1 86.38 204 GLN A C 1
ATOM 1650 O O . GLN A 1 204 ? -25.109 -21.766 -21.484 1 86.38 204 GLN A O 1
ATOM 1655 N N . GLU A 1 205 ? -24.953 -22.453 -19.328 1 87.81 205 GLU A N 1
ATOM 1656 C CA . GLU A 1 205 ? -24.953 -21.094 -18.812 1 87.81 205 GLU A CA 1
ATOM 1657 C C . GLU A 1 205 ? -23.672 -20.797 -18.047 1 87.81 205 GLU A C 1
ATOM 1659 O O . GLU A 1 205 ? -23.172 -21.641 -17.297 1 87.81 205 GLU A O 1
ATOM 1664 N N . PRO A 1 206 ? -23.219 -19.547 -18.219 1 90.38 206 PRO A N 1
ATOM 1665 C CA . PRO A 1 206 ? -22.031 -19.172 -17.469 1 90.38 206 PRO A CA 1
ATOM 1666 C C . PRO A 1 206 ? -22.25 -19.234 -15.953 1 90.38 206 PRO A C 1
ATOM 1668 O O . PRO A 1 206 ? -23.344 -18.938 -15.469 1 90.38 206 PRO A O 1
ATOM 1671 N N . ARG A 1 207 ? -21.141 -19.625 -15.211 1 91.44 207 ARG A N 1
ATOM 1672 C CA . ARG A 1 207 ? -21.172 -19.656 -13.758 1 91.44 207 ARG A CA 1
ATOM 1673 C C . ARG A 1 207 ? -19.938 -19.016 -13.164 1 91.44 207 ARG A C 1
ATOM 1675 O O . ARG A 1 207 ? -18.969 -18.734 -13.883 1 91.44 207 ARG A O 1
ATOM 1682 N N . THR A 1 208 ? -20.031 -18.719 -11.852 1 92 208 THR A N 1
ATOM 1683 C CA . THR A 1 208 ? -18.875 -18.156 -11.164 1 92 208 THR A CA 1
ATOM 1684 C C . THR A 1 208 ? -17.688 -19.125 -11.227 1 92 208 THR A C 1
ATOM 1686 O O . THR A 1 208 ? -17.844 -20.328 -11.008 1 92 208 THR A O 1
ATOM 1689 N N . SER A 1 209 ? -16.578 -18.609 -11.586 1 95 209 SER A N 1
ATOM 1690 C CA . SER A 1 209 ? -15.367 -19.406 -11.766 1 95 209 SER A CA 1
ATOM 1691 C C . SER A 1 209 ? -14.109 -18.547 -11.664 1 95 209 SER A C 1
ATOM 1693 O O . SER A 1 209 ? -14.039 -17.484 -12.281 1 95 209 SER A O 1
ATOM 1695 N N . PHE A 1 210 ? -13.172 -19.016 -10.914 1 96.88 210 PHE A N 1
ATOM 1696 C CA . PHE A 1 210 ? -11.875 -18.359 -10.867 1 96.88 210 PHE A CA 1
ATOM 1697 C C . PHE A 1 210 ? -11.297 -18.203 -12.273 1 96.88 210 PHE A C 1
ATOM 1699 O O . PHE A 1 210 ? -10.812 -17.125 -12.633 1 96.88 210 PHE A O 1
ATOM 1706 N N . LEU A 1 211 ? -11.398 -19.25 -13.062 1 97.19 211 LEU A N 1
ATOM 1707 C CA . LEU A 1 211 ? -10.82 -19.281 -14.398 1 97.19 211 LEU A CA 1
ATOM 1708 C C . LEU A 1 211 ? -11.484 -18.25 -15.297 1 97.19 211 LEU A C 1
ATOM 1710 O O . LEU A 1 211 ? -10.82 -17.625 -16.125 1 97.19 211 LEU A O 1
ATOM 1714 N N . ARG A 1 212 ? -12.727 -18 -15.125 1 93.5 212 ARG A N 1
ATOM 1715 C CA . ARG A 1 212 ? -13.453 -17.016 -15.914 1 93.5 212 ARG A CA 1
ATOM 1716 C C . ARG A 1 212 ? -13.125 -15.602 -15.453 1 93.5 212 ARG A C 1
ATOM 1718 O O . ARG A 1 212 ? -12.844 -14.727 -16.266 1 93.5 212 ARG A O 1
ATOM 1725 N N . SER A 1 213 ? -13.125 -15.414 -14.18 1 93.25 213 SER A N 1
ATOM 1726 C CA . SER A 1 213 ? -12.984 -14.078 -13.609 1 93.25 213 SER A CA 1
ATOM 1727 C C . SER A 1 213 ? -11.539 -13.594 -13.672 1 93.25 213 SER A C 1
ATOM 1729 O O . SER A 1 213 ? -11.281 -12.43 -13.961 1 93.25 213 SER A O 1
ATOM 1731 N N . PHE A 1 214 ? -10.602 -14.438 -13.43 1 96.69 214 PHE A N 1
ATOM 1732 C CA . PHE A 1 214 ? -9.211 -14.008 -13.305 1 96.69 214 PHE A CA 1
ATOM 1733 C C . PHE A 1 214 ? -8.602 -13.758 -14.68 1 96.69 214 PHE A C 1
ATOM 1735 O O . PHE A 1 214 ? -7.82 -12.82 -14.859 1 96.69 214 PHE A O 1
ATOM 1742 N N . PHE A 1 215 ? -8.961 -14.578 -15.641 1 97.25 215 PHE A N 1
ATOM 1743 C CA . PHE A 1 215 ? -8.289 -14.477 -16.922 1 97.25 215 PHE A CA 1
ATOM 1744 C C . PHE A 1 215 ? -9.094 -13.633 -17.906 1 97.25 215 PHE A C 1
ATOM 1746 O O . PHE A 1 215 ? -8.875 -13.695 -19.109 1 97.25 215 PHE A O 1
ATOM 1753 N N . ARG A 1 216 ? -9.984 -12.828 -17.406 1 94.56 216 ARG A N 1
ATOM 1754 C CA . ARG A 1 216 ? -10.695 -11.883 -18.25 1 94.56 216 ARG A CA 1
ATOM 1755 C C . ARG A 1 216 ? -9.852 -10.633 -18.516 1 94.56 216 ARG A C 1
ATOM 1757 O O . ARG A 1 216 ? -8.891 -10.367 -17.781 1 94.56 216 ARG A O 1
ATOM 1764 N N . SER A 1 217 ? -10.219 -9.914 -19.547 1 95.94 217 SER A N 1
ATOM 1765 C CA . SER A 1 217 ? -9.594 -8.633 -19.859 1 95.94 217 SER A CA 1
ATOM 1766 C C . SER A 1 217 ? -10.453 -7.469 -19.359 1 95.94 217 SER A C 1
ATOM 1768 O O . SER A 1 217 ? -11.68 -7.543 -19.391 1 95.94 217 SER A O 1
ATOM 1770 N N . LEU A 1 218 ? -9.781 -6.492 -18.875 1 95.44 218 LEU A N 1
ATOM 1771 C CA . LEU A 1 218 ? -10.43 -5.277 -18.391 1 95.44 218 LEU A CA 1
ATOM 1772 C C . LEU A 1 218 ? -9.672 -4.039 -18.859 1 95.44 218 LEU A C 1
ATOM 1774 O O . LEU A 1 218 ? -8.453 -4.074 -19.016 1 95.44 218 LEU A O 1
ATOM 1778 N N . LYS A 1 219 ? -10.391 -3.016 -19.078 1 94.62 219 LYS A N 1
ATOM 1779 C CA . LYS A 1 219 ? -9.789 -1.747 -19.484 1 94.62 219 LYS A CA 1
ATOM 1780 C C . LYS A 1 219 ? -10.516 -0.566 -18.828 1 94.62 219 LYS A C 1
ATOM 1782 O O . LYS A 1 219 ? -11.742 -0.529 -18.797 1 94.62 219 LYS A O 1
ATOM 1787 N N . GLU A 1 220 ? -9.656 0.272 -18.359 1 92.25 220 GLU A N 1
ATOM 1788 C CA . GLU A 1 220 ? -10.219 1.484 -17.766 1 92.25 220 GLU A CA 1
ATOM 1789 C C . GLU A 1 220 ? -11.062 2.246 -18.781 1 92.25 220 GLU A C 1
ATOM 1791 O O . GLU A 1 220 ? -10.664 2.396 -19.938 1 92.25 220 GLU A O 1
ATOM 1796 N N . GLY A 1 221 ? -12.203 2.791 -18.359 1 88.38 221 GLY A N 1
ATOM 1797 C CA . GLY A 1 221 ? -13.07 3.58 -19.219 1 88.38 221 GLY A CA 1
ATOM 1798 C C . GLY A 1 221 ? -13.961 2.734 -20.109 1 88.38 221 GLY A C 1
ATOM 1799 O O . GLY A 1 221 ? -14.75 3.266 -20.891 1 88.38 221 GLY A O 1
ATOM 1800 N N . SER A 1 222 ? -13.773 1.443 -19.984 1 86.06 222 SER A N 1
ATOM 1801 C CA . SER A 1 222 ? -14.609 0.555 -20.781 1 86.06 222 SER A CA 1
ATOM 1802 C C . SER A 1 222 ? -15.875 0.152 -20.016 1 86.06 222 SER A C 1
ATOM 1804 O O . SER A 1 222 ? -15.984 0.412 -18.812 1 86.06 222 SER A O 1
ATOM 1806 N N . GLY A 1 223 ? -16.859 -0.33 -20.719 1 85.5 223 GLY A N 1
ATOM 1807 C CA . GLY A 1 223 ? -18.047 -0.853 -20.078 1 85.5 223 GLY A CA 1
ATOM 1808 C C . GLY A 1 223 ? -17.828 -2.174 -19.375 1 85.5 223 GLY A C 1
ATOM 1809 O O . GLY A 1 223 ? -16.719 -2.709 -19.391 1 85.5 223 GLY A O 1
ATOM 1810 N N . LEU A 1 224 ? -18.828 -2.553 -18.625 1 85.69 224 LEU A N 1
ATOM 1811 C CA . LEU A 1 224 ? -18.75 -3.832 -17.922 1 85.69 224 LEU A CA 1
ATOM 1812 C C . LEU A 1 224 ? -18.562 -4.977 -18.906 1 85.69 224 LEU A C 1
ATOM 1814 O O . LEU A 1 224 ? -19.266 -5.059 -19.922 1 85.69 224 LEU A O 1
ATOM 1818 N N . PRO A 1 225 ? -17.594 -5.777 -18.625 1 82.81 225 PRO A N 1
ATOM 1819 C CA . PRO A 1 225 ? -17.406 -6.918 -19.531 1 82.81 225 PRO A CA 1
ATOM 1820 C C . PRO A 1 225 ? -18.578 -7.902 -19.484 1 82.81 225 PRO A C 1
ATOM 1822 O O . PRO A 1 225 ? -19.219 -8.047 -18.438 1 82.81 225 PRO A O 1
ATOM 1825 N N . GLU A 1 226 ? -18.797 -8.547 -20.609 1 77 226 GLU A N 1
ATOM 1826 C CA . GLU A 1 226 ? -19.875 -9.539 -20.703 1 77 226 GLU A CA 1
ATOM 1827 C C . GLU A 1 226 ? -19.594 -10.742 -19.812 1 77 226 GLU A C 1
ATOM 1829 O O . GLU A 1 226 ? -20.516 -11.445 -19.406 1 77 226 GLU A O 1
ATOM 1834 N N . SER A 1 227 ? -18.391 -10.828 -19.453 1 76.5 227 SER A N 1
ATOM 1835 C CA . SER A 1 227 ? -17.953 -12.016 -18.719 1 76.5 227 SER A CA 1
ATOM 1836 C C . SER A 1 227 ? -18.297 -11.906 -17.234 1 76.5 227 SER A C 1
ATOM 1838 O O . SER A 1 227 ? -18.156 -12.875 -16.484 1 76.5 227 SER A O 1
ATOM 1840 N N . ILE A 1 228 ? -18.781 -10.781 -16.828 1 82.56 228 ILE A N 1
ATOM 1841 C CA . ILE A 1 228 ? -19.047 -10.633 -15.398 1 82.56 228 ILE A CA 1
ATOM 1842 C C . ILE A 1 228 ? -20.344 -11.344 -15.031 1 82.56 228 ILE A C 1
ATOM 1844 O O . ILE A 1 228 ? -21.391 -11.07 -15.602 1 82.56 228 ILE A O 1
ATOM 1848 N N . HIS A 1 229 ? -20.172 -12.219 -14.141 1 82.31 229 HIS A N 1
ATOM 1849 C CA . HIS A 1 229 ? -21.344 -12.961 -13.672 1 82.31 229 HIS A CA 1
ATOM 1850 C C . HIS A 1 229 ? -22.219 -12.094 -12.766 1 82.31 229 HIS A C 1
ATOM 1852 O O . HIS A 1 229 ? -21.703 -11.227 -12.055 1 82.31 229 HIS A O 1
ATOM 1858 N N . GLN A 1 230 ? -23.438 -12.43 -12.742 1 78.81 230 GLN A N 1
ATOM 1859 C CA . GLN A 1 230 ? -24.406 -11.68 -11.953 1 78.81 230 GLN A CA 1
ATOM 1860 C C . GLN A 1 230 ? -24.031 -11.695 -10.469 1 78.81 230 GLN A C 1
ATOM 1862 O O . GLN A 1 230 ? -24.172 -10.68 -9.781 1 78.81 230 GLN A O 1
ATOM 1867 N N . ASP A 1 231 ? -23.562 -12.828 -10.07 1 79.31 231 ASP A N 1
ATOM 1868 C CA . ASP A 1 231 ? -23.172 -12.961 -8.664 1 79.31 231 ASP A CA 1
ATOM 1869 C C . ASP A 1 231 ? -22.047 -11.992 -8.305 1 79.31 231 ASP A C 1
ATOM 1871 O O . ASP A 1 231 ? -22.047 -11.406 -7.219 1 79.31 231 ASP A O 1
ATOM 1875 N N . GLU A 1 232 ? -21.156 -11.883 -9.203 1 78.06 232 GLU A N 1
ATOM 1876 C CA . GLU A 1 232 ? -20.031 -10.961 -8.992 1 78.06 232 GLU A CA 1
ATOM 1877 C C . GLU A 1 232 ? -20.516 -9.508 -8.977 1 78.06 232 GLU A C 1
ATOM 1879 O O . GLU A 1 232 ? -20.078 -8.719 -8.141 1 78.06 232 GLU A O 1
ATOM 1884 N N . LEU A 1 233 ? -21.406 -9.25 -9.828 1 77.5 233 LEU A N 1
ATOM 1885 C CA . LEU A 1 233 ? -21.969 -7.906 -9.898 1 77.5 233 LEU A CA 1
ATOM 1886 C C . LEU A 1 233 ? -22.703 -7.559 -8.609 1 77.5 233 LEU A C 1
ATOM 1888 O O . LEU A 1 233 ? -22.578 -6.445 -8.094 1 77.5 233 LEU A O 1
ATOM 1892 N N . GLU A 1 234 ? -23.391 -8.523 -8.188 1 78.44 234 GLU A N 1
ATOM 1893 C CA . GLU A 1 234 ? -24.141 -8.312 -6.953 1 78.44 234 GLU A CA 1
ATOM 1894 C C . GLU A 1 234 ? -23.203 -8.078 -5.773 1 78.44 234 GLU A C 1
ATOM 1896 O O . GLU A 1 234 ? -23.484 -7.242 -4.91 1 78.44 234 GLU A O 1
ATOM 1901 N N . ARG A 1 235 ? -22.141 -8.797 -5.766 1 77.5 235 ARG A N 1
ATOM 1902 C CA . ARG A 1 235 ? -21.156 -8.625 -4.703 1 77.5 235 ARG A CA 1
ATOM 1903 C C . ARG A 1 235 ? -20.531 -7.234 -4.754 1 77.5 235 ARG A C 1
ATOM 1905 O O . ARG A 1 235 ? -20.375 -6.578 -3.723 1 77.5 235 ARG A O 1
ATOM 1912 N N . ILE A 1 236 ? -20.234 -6.809 -5.895 1 77.12 236 ILE A N 1
ATOM 1913 C CA . ILE A 1 236 ? -19.609 -5.504 -6.078 1 77.12 236 ILE A CA 1
ATOM 1914 C C . ILE A 1 236 ? -20.609 -4.402 -5.707 1 77.12 236 ILE A C 1
ATOM 1916 O O . ILE A 1 236 ? -20.25 -3.439 -5.027 1 77.12 236 ILE A O 1
ATOM 1920 N N . GLN A 1 237 ? -21.844 -4.598 -6.152 1 73.62 237 GLN A N 1
ATOM 1921 C CA . GLN A 1 237 ? -22.891 -3.617 -5.879 1 73.62 237 GLN A CA 1
ATOM 1922 C C . GLN A 1 237 ? -23.219 -3.564 -4.391 1 73.62 237 GLN A C 1
ATOM 1924 O O . GLN A 1 237 ? -23.531 -2.498 -3.854 1 73.62 237 GLN A O 1
ATOM 1929 N N . GLY A 1 238 ? -23.172 -4.715 -3.805 1 70.81 238 GLY A N 1
ATOM 1930 C CA . GLY A 1 238 ? -23.453 -4.773 -2.379 1 70.81 238 GLY A CA 1
ATOM 1931 C C . GLY A 1 238 ? -22.391 -4.07 -1.538 1 70.81 238 GLY A C 1
ATOM 1932 O O . GLY A 1 238 ? -22.719 -3.504 -0.489 1 70.81 238 GLY A O 1
ATOM 1933 N N . GLU A 1 239 ? -21.172 -4.18 -2.031 1 65.5 239 GLU A N 1
ATOM 1934 C CA . GLU A 1 239 ? -20.078 -3.568 -1.289 1 65.5 239 GLU A CA 1
ATOM 1935 C C . GLU A 1 239 ? -19.938 -2.092 -1.639 1 65.5 239 GLU A C 1
ATOM 1937 O O . GLU A 1 239 ? -19.344 -1.322 -0.872 1 65.5 239 GLU A O 1
ATOM 1942 N N . ALA A 1 240 ? -20.438 -1.815 -2.848 1 60.78 240 ALA A N 1
ATOM 1943 C CA . ALA A 1 240 ? -20.25 -0.448 -3.328 1 60.78 240 ALA A CA 1
ATOM 1944 C C . ALA A 1 240 ? -21.297 0.485 -2.73 1 60.78 240 ALA A C 1
ATOM 1946 O O . ALA A 1 240 ? -22.422 0.059 -2.42 1 60.78 240 ALA A O 1
ATOM 1947 N N . GLU A 1 241 ? -20.906 1.697 -2.367 1 58.31 241 GLU A N 1
ATOM 1948 C CA . GLU A 1 241 ? -21.844 2.723 -1.915 1 58.31 241 GLU A CA 1
ATOM 1949 C C . GLU A 1 241 ? -22.969 2.928 -2.926 1 58.31 241 GLU A C 1
ATOM 1951 O O . GLU A 1 241 ? -22.781 2.689 -4.121 1 58.31 241 GLU A O 1
ATOM 1956 N N . GLU A 1 242 ? -24.203 3.205 -2.492 1 61.94 242 GLU A N 1
ATOM 1957 C CA . GLU A 1 242 ? -25.359 3.543 -3.307 1 61.94 242 GLU A CA 1
ATOM 1958 C C . GLU A 1 242 ? -25 4.52 -4.418 1 61.94 242 GLU A C 1
ATOM 1960 O O . GLU A 1 242 ? -24.312 5.516 -4.172 1 61.94 242 GLU A O 1
ATOM 1965 N N . GLY A 1 243 ? -25.156 4.086 -5.75 1 67.75 243 GLY A N 1
ATOM 1966 C CA . GLY A 1 243 ? -25.078 5.012 -6.867 1 67.75 243 GLY A CA 1
ATOM 1967 C C . GLY A 1 243 ? -23.812 4.863 -7.676 1 67.75 243 GLY A C 1
ATOM 1968 O O . GLY A 1 243 ? -23.422 5.773 -8.414 1 67.75 243 GLY A O 1
ATOM 1969 N N . MET A 1 244 ? -23.031 3.777 -7.527 1 76.81 244 MET A N 1
ATOM 1970 C CA . MET A 1 244 ? -21.828 3.613 -8.336 1 76.81 244 MET A CA 1
ATOM 1971 C C . MET A 1 244 ? -22.188 3.434 -9.805 1 76.81 244 MET A C 1
ATOM 1973 O O . MET A 1 244 ? -23.047 2.631 -10.148 1 76.81 244 MET A O 1
ATOM 1977 N N . ASP A 1 245 ? -21.578 4.25 -10.695 1 84.69 245 ASP A N 1
ATOM 1978 C CA . ASP A 1 245 ? -21.812 4.094 -12.125 1 84.69 245 ASP A CA 1
ATOM 1979 C C . ASP A 1 245 ? -20.938 2.986 -12.711 1 84.69 245 ASP A C 1
ATOM 1981 O O . ASP A 1 245 ? -20.172 2.346 -11.984 1 84.69 245 ASP A O 1
ATOM 1985 N N . GLU A 1 246 ? -21.094 2.689 -13.938 1 83.94 246 GLU A N 1
ATOM 1986 C CA . GLU A 1 246 ? -20.422 1.574 -14.609 1 83.94 246 GLU A CA 1
ATOM 1987 C C . GLU A 1 246 ? -18.906 1.729 -14.57 1 83.94 246 GLU A C 1
ATOM 1989 O O . GLU A 1 246 ? -18.188 0.754 -14.367 1 83.94 246 GLU A O 1
ATOM 1994 N N . GLU A 1 247 ? -18.516 2.932 -14.75 1 86.56 247 GLU A N 1
ATOM 1995 C CA . GLU A 1 247 ? -17.078 3.195 -14.75 1 86.56 247 GLU A CA 1
ATOM 1996 C C . GLU A 1 247 ? -16.469 2.906 -13.383 1 86.56 247 GLU A C 1
ATOM 1998 O O . GLU A 1 247 ? -15.383 2.33 -13.297 1 86.56 247 GLU A O 1
ATOM 2003 N N . GLU A 1 248 ? -17.125 3.27 -12.445 1 86.44 248 GLU A N 1
ATOM 2004 C CA . GLU A 1 248 ? -16.656 3.031 -11.086 1 86.44 248 GLU A CA 1
ATOM 2005 C C . GLU A 1 248 ? -16.641 1.539 -10.766 1 86.44 248 GLU A C 1
ATOM 2007 O O . GLU A 1 248 ? -15.75 1.065 -10.047 1 86.44 248 GLU A O 1
ATOM 2012 N N . MET A 1 249 ? -17.594 0.903 -11.297 1 86.81 249 MET A N 1
ATOM 2013 C CA . MET A 1 249 ? -17.656 -0.539 -11.07 1 86.81 249 MET A CA 1
ATOM 2014 C C . MET A 1 249 ? -16.484 -1.241 -11.742 1 86.81 249 MET A C 1
ATOM 2016 O O . MET A 1 249 ? -15.844 -2.109 -11.141 1 86.81 249 MET A O 1
ATOM 2020 N N . VAL A 1 250 ? -16.219 -0.863 -12.922 1 90.56 250 VAL A N 1
ATOM 2021 C CA . VAL A 1 250 ? -15.094 -1.449 -13.641 1 90.56 250 VAL A CA 1
ATOM 2022 C C . VAL A 1 250 ? -13.797 -1.183 -12.883 1 90.56 250 VAL A C 1
ATOM 2024 O O . VAL A 1 250 ? -12.953 -2.072 -12.758 1 90.56 250 VAL A O 1
ATOM 2027 N N . GLU A 1 251 ? -13.688 -0.006 -12.375 1 90.5 251 GLU A N 1
ATOM 2028 C CA . GLU A 1 251 ? -12.5 0.346 -11.609 1 90.5 251 GLU A CA 1
ATOM 2029 C C . GLU A 1 251 ? -12.367 -0.528 -10.367 1 90.5 251 GLU A C 1
ATOM 2031 O O . GLU A 1 251 ? -11.258 -0.938 -10 1 90.5 251 GLU A O 1
ATOM 2036 N N . ALA A 1 252 ? -13.477 -0.752 -9.789 1 89.12 252 ALA A N 1
ATOM 2037 C CA . ALA A 1 252 ? -13.461 -1.604 -8.602 1 89.12 252 ALA A CA 1
ATOM 2038 C C . ALA A 1 252 ? -13.039 -3.029 -8.953 1 89.12 252 ALA A C 1
ATOM 2040 O O . ALA A 1 252 ? -12.258 -3.65 -8.234 1 89.12 252 ALA A O 1
ATOM 2041 N N . ILE A 1 253 ? -13.555 -3.506 -10.062 1 91.94 253 ILE A N 1
ATOM 2042 C CA . ILE A 1 253 ? -13.227 -4.852 -10.516 1 91.94 253 ILE A CA 1
ATOM 2043 C C . ILE A 1 253 ? -11.742 -4.922 -10.875 1 91.94 253 ILE A C 1
ATOM 2045 O O . ILE A 1 253 ? -11.055 -5.875 -10.5 1 91.94 253 ILE A O 1
ATOM 2049 N N . MET A 1 254 ? -11.328 -3.92 -11.531 1 95.19 254 MET A N 1
ATOM 2050 C CA . MET A 1 254 ? -9.922 -3.871 -11.922 1 95.19 254 MET A CA 1
ATOM 2051 C C . MET A 1 254 ? -9.016 -3.828 -10.695 1 95.19 254 MET A C 1
ATOM 2053 O O . MET A 1 254 ? -7.973 -4.48 -10.664 1 95.19 254 MET A O 1
ATOM 2057 N N . SER A 1 255 ? -9.406 -3.043 -9.75 1 93.44 255 SER A N 1
ATOM 2058 C CA . SER A 1 255 ? -8.617 -2.936 -8.531 1 93.44 255 SER A CA 1
ATOM 2059 C C . SER A 1 255 ? -8.508 -4.281 -7.824 1 93.44 255 SER A C 1
ATOM 2061 O O . SER A 1 255 ? -7.414 -4.676 -7.398 1 93.44 255 SER A O 1
ATOM 2063 N N . ASN A 1 256 ? -9.57 -4.953 -7.711 1 92.94 256 ASN A N 1
ATOM 2064 C CA . ASN A 1 256 ? -9.555 -6.27 -7.082 1 92.94 256 ASN A CA 1
ATOM 2065 C C . ASN A 1 256 ? -8.695 -7.254 -7.863 1 92.94 256 ASN A C 1
ATOM 2067 O O . ASN A 1 256 ? -7.941 -8.031 -7.273 1 92.94 256 ASN A O 1
ATOM 2071 N N . ASP A 1 257 ? -8.914 -7.242 -9.117 1 96.19 257 ASP A N 1
ATOM 2072 C CA . ASP A 1 257 ? -8.125 -8.094 -10 1 96.19 257 ASP A CA 1
ATOM 2073 C C . ASP A 1 257 ? -6.629 -7.828 -9.82 1 96.19 257 ASP A C 1
ATOM 2075 O O . ASP A 1 257 ? -5.844 -8.766 -9.648 1 96.19 257 ASP A O 1
ATOM 2079 N N . TYR A 1 258 ? -6.34 -6.586 -9.781 1 97.19 258 TYR A N 1
ATOM 2080 C CA . TYR A 1 258 ? -4.945 -6.188 -9.602 1 97.19 258 TYR A CA 1
ATOM 2081 C C . TYR A 1 258 ? -4.422 -6.625 -8.234 1 97.19 258 TYR A C 1
ATOM 2083 O O . TYR A 1 258 ? -3.27 -7.043 -8.117 1 97.19 258 TYR A O 1
ATOM 2091 N N . ASP A 1 259 ? -5.176 -6.531 -7.277 1 96.5 259 ASP A N 1
ATOM 2092 C CA . ASP A 1 259 ? -4.777 -6.98 -5.945 1 96.5 259 ASP A CA 1
ATOM 2093 C C . ASP A 1 259 ? -4.449 -8.469 -5.941 1 96.5 259 ASP A C 1
ATOM 2095 O O . ASP A 1 259 ? -3.494 -8.898 -5.289 1 96.5 259 ASP A O 1
ATOM 2099 N N . MET A 1 260 ? -5.203 -9.242 -6.582 1 97.81 260 MET A N 1
ATOM 2100 C CA . MET A 1 260 ? -4.918 -10.672 -6.699 1 97.81 260 MET A CA 1
ATOM 2101 C C . MET A 1 260 ? -3.594 -10.906 -7.422 1 97.81 260 MET A C 1
ATOM 2103 O O . MET A 1 260 ? -2.787 -11.727 -6.992 1 97.81 260 MET A O 1
ATOM 2107 N N . GLY A 1 261 ? -3.414 -10.164 -8.492 1 98.44 261 GLY A N 1
ATOM 2108 C CA . GLY A 1 261 ? -2.141 -10.25 -9.18 1 98.44 261 GLY A CA 1
ATOM 2109 C C . GLY A 1 261 ? -0.953 -9.93 -8.297 1 98.44 261 GLY A C 1
ATOM 2110 O O . GLY A 1 261 ? 0.057 -10.633 -8.32 1 98.44 261 GLY A O 1
ATOM 2111 N N . CYS A 1 262 ? -1.126 -8.906 -7.566 1 97.19 262 CYS A N 1
ATOM 2112 C CA . CYS A 1 262 ? -0.065 -8.516 -6.645 1 97.19 262 CYS A CA 1
ATOM 2113 C C . CYS A 1 262 ? 0.177 -9.594 -5.598 1 97.19 262 CYS A C 1
ATOM 2115 O O . CYS A 1 262 ? 1.323 -9.891 -5.262 1 97.19 262 CYS A O 1
ATOM 2117 N N . ALA A 1 263 ? -0.88 -10.148 -5.051 1 98.06 263 ALA A N 1
ATOM 2118 C CA . ALA A 1 263 ? -0.752 -11.227 -4.066 1 98.06 263 ALA A CA 1
ATOM 2119 C C . ALA A 1 263 ? 0.047 -12.398 -4.633 1 98.06 263 ALA A C 1
ATOM 2121 O O . ALA A 1 263 ? 0.914 -12.945 -3.951 1 98.06 263 ALA A O 1
ATOM 2122 N N . ILE A 1 264 ? -0.241 -12.742 -5.848 1 98.75 264 ILE A N 1
ATOM 2123 C CA . ILE A 1 264 ? 0.47 -13.836 -6.492 1 98.75 264 ILE A CA 1
ATOM 2124 C C . ILE A 1 264 ? 1.94 -13.469 -6.672 1 98.75 264 ILE A C 1
ATOM 2126 O O . ILE A 1 264 ? 2.832 -14.219 -6.273 1 98.75 264 ILE A O 1
ATOM 2130 N N . ARG A 1 265 ? 2.184 -12.289 -7.168 1 98.06 265 ARG A N 1
ATOM 2131 C CA . ARG A 1 265 ? 3.523 -11.852 -7.543 1 98.06 265 ARG A CA 1
ATOM 2132 C C . ARG A 1 265 ? 4.406 -11.664 -6.312 1 98.06 265 ARG A C 1
ATOM 2134 O O . ARG A 1 265 ? 5.562 -12.094 -6.301 1 98.06 265 ARG A O 1
ATOM 2141 N N . PHE A 1 266 ? 3.84 -11.164 -5.254 1 96.75 266 PHE A N 1
ATOM 2142 C CA . PHE A 1 266 ? 4.699 -10.68 -4.184 1 96.75 266 PHE A CA 1
ATOM 2143 C C . PHE A 1 266 ? 4.625 -11.594 -2.967 1 96.75 266 PHE A C 1
ATOM 2145 O O . PHE A 1 266 ? 5.5 -11.555 -2.102 1 96.75 266 PHE A O 1
ATOM 2152 N N . ASN A 1 267 ? 3.561 -12.359 -2.887 1 97.94 267 ASN A N 1
ATOM 2153 C CA . ASN A 1 267 ? 3.408 -13.219 -1.717 1 97.94 267 ASN A CA 1
ATOM 2154 C C . ASN A 1 267 ? 3.496 -14.695 -2.088 1 97.94 267 ASN A C 1
ATOM 2156 O O . ASN A 1 267 ? 4.375 -15.406 -1.601 1 97.94 267 ASN A O 1
ATOM 2160 N N . ILE A 1 268 ? 2.725 -15.117 -3.014 1 98.62 268 ILE A N 1
ATOM 2161 C CA . ILE A 1 268 ? 2.529 -16.547 -3.254 1 98.62 268 ILE A CA 1
ATOM 2162 C C . ILE A 1 268 ? 3.74 -17.109 -3.988 1 98.62 268 ILE A C 1
ATOM 2164 O O . ILE A 1 268 ? 4.336 -18.094 -3.547 1 98.62 268 ILE A O 1
ATOM 2168 N N . ILE A 1 269 ? 4.184 -16.469 -5.059 1 98.75 269 ILE A N 1
ATOM 2169 C CA . ILE A 1 269 ? 5.301 -17 -5.84 1 98.75 269 ILE A CA 1
ATOM 2170 C C . ILE A 1 269 ? 6.547 -17.094 -4.961 1 98.75 269 ILE A C 1
ATOM 2172 O O . ILE A 1 269 ? 7.18 -18.141 -4.887 1 98.75 269 ILE A O 1
ATOM 2176 N N . PRO A 1 270 ? 6.828 -16.109 -4.176 1 98.25 270 PRO A N 1
ATOM 2177 C CA . PRO A 1 270 ? 8.062 -16.172 -3.393 1 98.25 270 PRO A CA 1
ATOM 2178 C C . PRO A 1 270 ? 8.016 -17.234 -2.295 1 98.25 270 PRO A C 1
ATOM 2180 O O . PRO A 1 270 ? 9.008 -17.922 -2.045 1 98.25 270 PRO A O 1
ATOM 2183 N N . PHE A 1 271 ? 6.82 -17.391 -1.702 1 98.56 271 PHE A N 1
ATOM 2184 C CA . PHE A 1 271 ? 6.754 -18.25 -0.524 1 98.56 271 PHE A CA 1
ATOM 2185 C C . PHE A 1 271 ? 5.625 -19.266 -0.66 1 98.56 271 PHE A C 1
ATOM 2187 O O . PHE A 1 271 ? 4.867 -19.484 0.287 1 98.56 271 PHE A O 1
ATOM 2194 N N . ALA A 1 272 ? 5.555 -19.859 -1.804 1 98.69 272 ALA A N 1
ATOM 2195 C CA . ALA A 1 272 ? 4.453 -20.75 -2.143 1 98.69 272 ALA A CA 1
ATOM 2196 C C . ALA A 1 272 ? 4.371 -21.922 -1.157 1 98.69 272 ALA A C 1
ATOM 2198 O O . ALA A 1 272 ? 3.279 -22.391 -0.826 1 98.69 272 ALA A O 1
ATOM 2199 N N . VAL A 1 273 ? 5.484 -22.422 -0.658 1 98.56 273 VAL A N 1
ATOM 2200 C CA . VAL A 1 273 ? 5.5 -23.562 0.236 1 98.56 273 VAL A CA 1
ATOM 2201 C C . VAL A 1 273 ? 4.852 -23.203 1.568 1 98.56 273 VAL A C 1
ATOM 2203 O O . VAL A 1 273 ? 4.059 -23.969 2.113 1 98.56 273 VAL A O 1
ATOM 2206 N N . ARG A 1 274 ? 5.168 -21.984 2.004 1 98.12 274 ARG A N 1
ATOM 2207 C CA . ARG A 1 274 ? 4.586 -21.531 3.262 1 98.12 274 ARG A CA 1
ATOM 2208 C C . ARG A 1 274 ? 3.09 -21.281 3.115 1 98.12 274 ARG A C 1
ATOM 2210 O O . ARG A 1 274 ? 2.326 -21.484 4.062 1 98.12 274 ARG A O 1
ATOM 2217 N N . TRP A 1 275 ? 2.707 -20.875 1.985 1 98.19 275 TRP A N 1
ATOM 2218 C CA . TRP A 1 275 ? 1.279 -20.734 1.726 1 98.19 275 TRP A CA 1
ATOM 2219 C C . TRP A 1 275 ? 0.608 -22.094 1.595 1 98.19 275 TRP A C 1
ATOM 2221 O O . TRP A 1 275 ? -0.489 -22.312 2.117 1 98.19 275 TRP A O 1
ATOM 2231 N N . TYR A 1 276 ? 1.302 -22.984 0.917 1 98.12 276 TYR A N 1
ATOM 2232 C CA . TYR A 1 276 ? 0.792 -24.344 0.779 1 98.12 276 TYR A CA 1
ATOM 2233 C C . TYR A 1 276 ? 0.56 -24.984 2.145 1 98.12 276 TYR A C 1
ATOM 2235 O O . TYR A 1 276 ? -0.488 -25.594 2.383 1 98.12 276 TYR A O 1
ATOM 2243 N N . THR A 1 277 ? 1.48 -24.828 3.059 1 97.19 277 THR A N 1
ATOM 2244 C CA . THR A 1 277 ? 1.385 -25.469 4.367 1 97.19 277 THR A CA 1
ATOM 2245 C C . THR A 1 277 ? 0.417 -24.719 5.27 1 97.19 277 THR A C 1
ATOM 2247 O O . THR A 1 277 ? 0.016 -25.219 6.32 1 97.19 277 THR A O 1
ATOM 2250 N N . GLY A 1 278 ? 0.079 -23.453 4.914 1 96.38 278 GLY A N 1
ATOM 2251 C CA . GLY A 1 278 ? -0.817 -22.641 5.723 1 96.38 278 GLY A CA 1
ATOM 2252 C C . GLY A 1 278 ? -0.088 -21.766 6.719 1 96.38 278 GLY A C 1
ATOM 2253 O O . GLY A 1 278 ? -0.703 -20.922 7.379 1 96.38 278 GLY A O 1
ATOM 2254 N N . GLU A 1 279 ? 1.262 -21.875 6.766 1 95 279 GLU A N 1
ATOM 2255 C CA . GLU A 1 279 ? 2.043 -21.125 7.738 1 95 279 GLU A CA 1
ATOM 2256 C C . GLU A 1 279 ? 2.025 -19.625 7.422 1 95 279 GLU A C 1
ATOM 2258 O O . GLU A 1 279 ? 2.16 -18.797 8.32 1 95 279 GLU A O 1
ATOM 2263 N N . ALA A 1 280 ? 1.851 -19.234 6.18 1 96.19 280 ALA A N 1
ATOM 2264 C CA . ALA A 1 280 ? 1.857 -17.844 5.77 1 96.19 280 ALA A CA 1
ATOM 2265 C C . ALA A 1 280 ? 0.465 -17.219 5.883 1 96.19 280 ALA A C 1
ATOM 2267 O O . ALA A 1 280 ? 0.306 -16 5.789 1 96.19 280 ALA A O 1
ATOM 2268 N N . SER A 1 281 ? -0.561 -18.031 6.129 1 94.94 281 SER A N 1
ATOM 2269 C CA . SER A 1 281 ? -1.935 -17.547 6.199 1 94.94 281 SER A CA 1
ATOM 2270 C C . SER A 1 281 ? -2.191 -16.812 7.508 1 94.94 281 SER A C 1
ATOM 2272 O O . SER A 1 281 ? -1.731 -17.234 8.57 1 94.94 281 SER A O 1
ATOM 2274 N N . PRO A 1 282 ? -2.781 -15.57 7.477 1 85.56 282 PRO A N 1
ATOM 2275 C CA . PRO A 1 282 ? -3.082 -14.859 8.719 1 85.56 282 PRO A CA 1
ATOM 2276 C C . PRO A 1 282 ? -3.939 -15.688 9.68 1 85.56 282 PRO A C 1
ATOM 2278 O O . PRO A 1 282 ? -3.863 -15.5 10.898 1 85.56 282 PRO A O 1
ATOM 2281 N N . GLU A 1 283 ? -4.98 -16.422 9.32 1 65.69 283 GLU A N 1
ATOM 2282 C CA . GLU A 1 283 ? -5.824 -17.266 10.172 1 65.69 283 GLU A CA 1
ATOM 2283 C C . GLU A 1 283 ? -5.02 -18.391 10.812 1 65.69 283 GLU A C 1
ATOM 2285 O O . GLU A 1 283 ? -5.43 -18.953 11.828 1 65.69 283 GLU A O 1
ATOM 2290 N N . GLY A 1 284 ? -4.023 -18.812 10.352 1 55.47 284 GLY A N 1
ATOM 2291 C CA . GLY A 1 284 ? -3.248 -19.953 10.812 1 55.47 284 GLY A CA 1
ATOM 2292 C C . GLY A 1 284 ? -2.609 -19.719 12.172 1 55.47 284 GLY A C 1
ATOM 2293 O O . GLY A 1 284 ? -2.336 -20.672 12.906 1 55.47 284 GLY A O 1
ATOM 2294 N N . ASP A 1 285 ? -2.219 -18.422 12.508 1 49.34 285 ASP A N 1
ATOM 2295 C CA . ASP A 1 285 ? -1.542 -18.172 13.773 1 49.34 285 ASP A CA 1
ATOM 2296 C C . ASP A 1 285 ? -2.49 -18.375 14.953 1 49.34 285 ASP A C 1
ATOM 2298 O O . ASP A 1 285 ? -2.061 -18.375 16.109 1 49.34 285 ASP A O 1
ATOM 2302 N N . GLU A 1 286 ? -3.752 -18.297 14.812 1 42.72 286 GLU A N 1
ATOM 2303 C CA . GLU A 1 286 ? -4.633 -18.5 15.961 1 42.72 286 GLU A CA 1
ATOM 2304 C C . GLU A 1 286 ? -4.438 -19.891 16.578 1 42.72 286 GLU A C 1
ATOM 2306 O O . GLU A 1 286 ? -4.586 -20.062 17.781 1 42.72 286 GLU A O 1
ATOM 2311 N N . ASP A 1 287 ? -4.199 -20.828 15.852 1 40.62 287 ASP A N 1
ATOM 2312 C CA . ASP A 1 287 ? -4.148 -22.156 16.438 1 40.62 287 ASP A CA 1
ATOM 2313 C C . ASP A 1 287 ? -2.885 -22.344 17.281 1 40.62 287 ASP A C 1
ATOM 2315 O O . ASP A 1 287 ? -2.869 -23.141 18.219 1 40.62 287 ASP A O 1
ATOM 2319 N N . ASP A 1 288 ? -1.815 -21.594 17.031 1 39.56 288 ASP A N 1
ATOM 2320 C CA . ASP A 1 288 ? -0.627 -21.859 17.828 1 39.56 288 ASP A CA 1
ATOM 2321 C C . ASP A 1 288 ? -0.701 -21.156 19.188 1 39.56 288 ASP A C 1
ATOM 2323 O O . ASP A 1 288 ? -0.092 -21.594 20.156 1 39.56 288 ASP A O 1
ATOM 2327 N N . GLU A 1 289 ? -1.365 -20.031 19.344 1 38.66 289 GLU A N 1
ATOM 2328 C CA . GLU A 1 289 ? -1.424 -19.359 20.641 1 38.66 289 GLU A CA 1
ATOM 2329 C C . GLU A 1 289 ? -2.432 -20.031 21.562 1 38.66 289 GLU A C 1
ATOM 2331 O O . GLU A 1 289 ? -2.295 -19.984 22.781 1 38.66 289 GLU A O 1
ATOM 2336 N N . GLU A 1 290 ? -3.539 -20.5 21.203 1 37.53 290 GLU A N 1
ATOM 2337 C CA . GLU A 1 290 ? -4.508 -21.125 22.094 1 37.53 290 GLU A CA 1
ATOM 2338 C C . GLU A 1 290 ? -3.953 -22.422 22.703 1 37.53 290 GLU A C 1
ATOM 2340 O O . GLU A 1 290 ? -4.367 -22.828 23.781 1 37.53 290 GLU A O 1
ATOM 2345 N N . GLU A 1 291 ? -3.041 -23.094 22.078 1 37.44 291 GLU A N 1
ATOM 2346 C CA . GLU A 1 291 ? -2.551 -24.359 22.641 1 37.44 291 GLU A CA 1
ATOM 2347 C C . GLU A 1 291 ? -1.559 -24.109 23.766 1 37.44 291 GLU A C 1
ATOM 2349 O O . GLU A 1 291 ? -1.393 -24.953 24.641 1 37.44 291 GLU A O 1
ATOM 2354 N N . GLU A 1 292 ? -0.879 -22.938 23.781 1 37.19 292 GLU A N 1
ATOM 2355 C CA . GLU A 1 292 ? 0.055 -22.719 24.875 1 37.19 292 GLU A CA 1
ATOM 2356 C C . GLU A 1 292 ? -0.682 -22.328 26.156 1 37.19 292 GLU A C 1
ATOM 2358 O O . GLU A 1 292 ? -0.195 -22.594 27.266 1 37.19 292 GLU A O 1
ATOM 2363 N N . GLU A 1 293 ? -1.821 -21.656 26.047 1 36.97 293 GLU A N 1
ATOM 2364 C CA . GLU A 1 293 ? -2.471 -21.219 27.281 1 36.97 293 GLU A CA 1
ATOM 2365 C C . GLU A 1 293 ? -3.184 -22.391 27.969 1 36.97 293 GLU A C 1
ATOM 2367 O O . GLU A 1 293 ? -3.381 -22.375 29.188 1 36.97 293 GLU A O 1
ATOM 2372 N N . GLU A 1 294 ? -3.682 -23.312 27.25 1 38.53 294 GLU A N 1
ATOM 2373 C CA . GLU A 1 294 ? -4.445 -24.375 27.906 1 38.53 294 GLU A CA 1
ATOM 2374 C C . GLU A 1 294 ? -3.527 -25.312 28.688 1 38.53 294 GLU A C 1
ATOM 2376 O O . GLU A 1 294 ? -3.965 -26 29.609 1 38.53 294 GLU A O 1
ATOM 2381 N N . GLU A 1 295 ? -2.234 -25.422 28.281 1 39.25 295 GLU A N 1
ATOM 2382 C CA . GLU A 1 295 ? -1.382 -26.375 29 1 39.25 295 GLU A CA 1
ATOM 2383 C C . GLU A 1 295 ? -0.966 -25.828 30.359 1 39.25 295 GLU A C 1
ATOM 2385 O O . GLU A 1 295 ? -0.583 -26.594 31.25 1 39.25 295 GLU A O 1
ATOM 2390 N N . GLU A 1 296 ? -0.945 -24.5 30.516 1 40 296 GLU A N 1
ATOM 2391 C CA . GLU A 1 296 ? -0.47 -24 31.797 1 40 296 GLU A CA 1
ATOM 2392 C C . GLU A 1 296 ? -1.537 -24.156 32.875 1 40 296 GLU A C 1
ATOM 2394 O O . GLU A 1 296 ? -1.224 -24.172 34.062 1 40 296 GLU A O 1
ATOM 2399 N N . GLU A 1 297 ? -2.779 -24.094 32.469 1 40.25 297 GLU A N 1
ATOM 2400 C CA . GLU A 1 297 ? -3.775 -24.109 33.531 1 40.25 297 GLU A CA 1
ATOM 2401 C C . GLU A 1 297 ? -3.896 -25.484 34.188 1 40.25 297 GLU A C 1
ATOM 2403 O O . GLU A 1 297 ? -4.301 -25.609 35.344 1 40.25 297 GLU A O 1
ATOM 2408 N N . ASP A 1 298 ? -3.658 -26.516 33.406 1 41.88 298 ASP A N 1
ATOM 2409 C CA . ASP A 1 298 ? -3.945 -27.828 33.938 1 41.88 298 ASP A CA 1
ATOM 2410 C C . ASP A 1 298 ? -2.881 -28.234 34.969 1 41.88 298 ASP A C 1
ATOM 2412 O O . ASP A 1 298 ? -3.125 -29.094 35.812 1 41.88 298 ASP A O 1
ATOM 2416 N N . ASP A 1 299 ? -1.662 -27.625 34.844 1 43.03 299 ASP A N 1
ATOM 2417 C CA . ASP A 1 299 ? -0.632 -28.141 35.75 1 43.03 299 ASP A CA 1
ATOM 2418 C C . ASP A 1 299 ? -0.775 -27.562 37.156 1 43.03 299 ASP A C 1
ATOM 2420 O O . ASP A 1 299 ? -0.038 -27.953 38.062 1 43.03 299 ASP A O 1
ATOM 2424 N N . MET A 1 300 ? -1.556 -26.438 37.25 1 40.78 300 MET A N 1
ATOM 2425 C CA . MET A 1 300 ? -1.537 -25.859 38.594 1 40.78 300 MET A CA 1
ATOM 2426 C C . MET A 1 300 ? -2.449 -26.641 39.531 1 40.78 300 MET A C 1
ATOM 2428 O O . MET A 1 300 ? -2.428 -26.422 40.75 1 40.78 300 MET A O 1
ATOM 2432 N N . ASP A 1 301 ? -3.471 -27.297 39.062 1 41.34 301 ASP A N 1
ATOM 2433 C CA . ASP A 1 301 ? -4.406 -27.812 40.062 1 41.34 301 ASP A CA 1
ATOM 2434 C C . ASP A 1 301 ? -3.914 -29.141 40.625 1 41.34 301 ASP A C 1
ATOM 2436 O O . ASP A 1 301 ? -4.566 -29.719 41.5 1 41.34 301 ASP A O 1
ATOM 2440 N N . GLU A 1 302 ? -2.965 -29.844 39.969 1 39.53 302 GLU A N 1
ATOM 2441 C CA . GLU A 1 302 ? -2.723 -31.172 40.531 1 39.53 302 GLU A CA 1
ATOM 2442 C C . GLU A 1 302 ? -1.7 -31.109 41.656 1 39.53 302 GLU A C 1
ATOM 2444 O O . GLU A 1 302 ? -1.37 -32.125 42.25 1 39.53 302 GLU A O 1
ATOM 2449 N N . GLU A 1 303 ? -1.073 -29.906 42.031 1 32.56 303 GLU A N 1
ATOM 2450 C CA . GLU A 1 303 ? -0.425 -30.078 43.344 1 32.56 303 GLU A CA 1
ATOM 2451 C C . GLU A 1 303 ? -1.416 -29.875 44.5 1 32.56 303 GLU A C 1
ATOM 2453 O O . GLU A 1 303 ? -2.297 -29.016 44.406 1 32.56 303 GLU A O 1
ATOM 2458 N N . MET B 1 1 ? -19.938 -42.625 38.75 1 26.45 1 MET B N 1
ATOM 2459 C CA . MET B 1 1 ? -18.75 -41.844 38.438 1 26.45 1 MET B CA 1
ATOM 2460 C C . MET B 1 1 ? -18.094 -42.344 37.156 1 26.45 1 MET B C 1
ATOM 2462 O O . MET B 1 1 ? -17.359 -43.344 37.188 1 26.45 1 MET B O 1
ATOM 2466 N N . ALA B 1 2 ? -18.828 -42.344 36.031 1 33.22 2 ALA B N 1
ATOM 2467 C CA . ALA B 1 2 ? -18.375 -42.938 34.781 1 33.22 2 ALA B CA 1
ATOM 2468 C C . ALA B 1 2 ? -17.047 -42.312 34.344 1 33.22 2 ALA B C 1
ATOM 2470 O O . ALA B 1 2 ? -16.828 -41.125 34.531 1 33.22 2 ALA B O 1
ATOM 2471 N N . PRO B 1 3 ? -16 -43.188 34.219 1 34.81 3 PRO B N 1
ATOM 2472 C CA . PRO B 1 3 ? -14.695 -42.719 33.75 1 34.81 3 PRO B CA 1
ATOM 2473 C C . PRO B 1 3 ? -14.789 -41.906 32.469 1 34.81 3 PRO B C 1
ATOM 2475 O O . PRO B 1 3 ? -15.602 -42.25 31.594 1 34.81 3 PRO B O 1
ATOM 2478 N N . ILE B 1 4 ? -14.789 -40.562 32.531 1 38.84 4 ILE B N 1
ATOM 2479 C CA . ILE B 1 4 ? -14.656 -39.688 31.391 1 38.84 4 ILE B CA 1
ATOM 2480 C C . ILE B 1 4 ? -13.492 -40.125 30.516 1 38.84 4 ILE B C 1
ATOM 2482 O O . ILE B 1 4 ? -12.367 -40.281 30.984 1 38.84 4 ILE B O 1
ATOM 2486 N N . ASP B 1 5 ? -13.766 -41.125 29.609 1 35.47 5 ASP B N 1
ATOM 2487 C CA . ASP B 1 5 ? -12.828 -41.469 28.547 1 35.47 5 ASP B CA 1
ATOM 2488 C C . ASP B 1 5 ? -12.172 -40.25 27.938 1 35.47 5 ASP B C 1
ATOM 2490 O O . ASP B 1 5 ? -12.859 -39.375 27.422 1 35.47 5 ASP B O 1
ATOM 2494 N N . ASP B 1 6 ? -11.055 -39.781 28.562 1 36.09 6 ASP B N 1
ATOM 2495 C CA . ASP B 1 6 ? -10.078 -38.812 28.062 1 36.09 6 ASP B CA 1
ATOM 2496 C C . ASP B 1 6 ? -9.672 -39.125 26.625 1 36.09 6 ASP B C 1
ATOM 2498 O O . ASP B 1 6 ? -8.719 -39.875 26.406 1 36.09 6 ASP B O 1
ATOM 2502 N N . SER B 1 7 ? -10.57 -39.531 25.812 1 35.81 7 SER B N 1
ATOM 2503 C CA . SER B 1 7 ? -10.023 -39.625 24.453 1 35.81 7 SER B CA 1
ATOM 2504 C C . SER B 1 7 ? -9.156 -38.406 24.141 1 35.81 7 SER B C 1
ATOM 2506 O O . SER B 1 7 ? -9.641 -37.281 24.125 1 35.81 7 SER B O 1
ATOM 2508 N N . GLU B 1 8 ? -7.895 -38.438 24.594 1 32.53 8 GLU B N 1
ATOM 2509 C CA . GLU B 1 8 ? -6.801 -37.562 24.188 1 32.53 8 GLU B CA 1
ATOM 2510 C C . GLU B 1 8 ? -6.91 -37.188 22.703 1 32.53 8 GLU B C 1
ATOM 2512 O O . GLU B 1 8 ? -6.898 -38.062 21.844 1 32.53 8 GLU B O 1
ATOM 2517 N N . LYS B 1 9 ? -7.676 -36.312 22.344 1 36.81 9 LYS B N 1
ATOM 2518 C CA . LYS B 1 9 ? -7.5 -35.75 21.016 1 36.81 9 LYS B CA 1
ATOM 2519 C C . LYS B 1 9 ? -6.02 -35.625 20.672 1 36.81 9 LYS B C 1
ATOM 2521 O O . LYS B 1 9 ? -5.316 -34.781 21.219 1 36.81 9 LYS B O 1
ATOM 2526 N N . GLU B 1 10 ? -5.293 -36.719 20.453 1 32.53 10 GLU B N 1
ATOM 2527 C CA . GLU B 1 10 ? -3.984 -36.719 19.797 1 32.53 10 GLU B CA 1
ATOM 2528 C C . GLU B 1 10 ? -3.891 -35.594 18.766 1 32.53 10 GLU B C 1
ATOM 2530 O O . GLU B 1 10 ? -4.617 -35.594 17.766 1 32.53 10 GLU B O 1
ATOM 2535 N N . GLN B 1 11 ? -3.807 -34.375 19.094 1 38.94 11 GLN B N 1
ATOM 2536 C CA . GLN B 1 11 ? -3.34 -33.344 18.172 1 38.94 11 GLN B CA 1
ATOM 2537 C C . GLN B 1 11 ? -2.254 -33.875 17.25 1 38.94 11 GLN B C 1
ATOM 2539 O O . GLN B 1 11 ? -1.128 -34.125 17.688 1 38.94 11 GLN B O 1
ATOM 2544 N N . THR B 1 12 ? -2.428 -34.875 16.438 1 37.97 12 THR B N 1
ATOM 2545 C CA . THR B 1 12 ? -1.476 -35.406 15.461 1 37.97 12 THR B CA 1
ATOM 2546 C C . THR B 1 12 ? -0.626 -34.281 14.867 1 37.97 12 THR B C 1
ATOM 2548 O O . THR B 1 12 ? -1.156 -33.375 14.25 1 37.97 12 THR B O 1
ATOM 2551 N N . GLU B 1 13 ? 0.361 -33.75 15.508 1 46.5 13 GLU B N 1
ATOM 2552 C CA . GLU B 1 13 ? 1.446 -32.938 14.93 1 46.5 13 GLU B CA 1
ATOM 2553 C C . GLU B 1 13 ? 1.69 -33.344 13.469 1 46.5 13 GLU B C 1
ATOM 2555 O O . GLU B 1 13 ? 2.082 -34.469 13.172 1 46.5 13 GLU B O 1
ATOM 2560 N N . VAL B 1 14 ? 0.866 -32.969 12.594 1 53.53 14 VAL B N 1
ATOM 2561 C CA . VAL B 1 14 ? 1.056 -33.312 11.188 1 53.53 14 VAL B CA 1
ATOM 2562 C C . VAL B 1 14 ? 2.525 -33.125 10.805 1 53.53 14 VAL B C 1
ATOM 2564 O O . VAL B 1 14 ? 3.055 -32.031 10.859 1 53.53 14 VAL B O 1
ATOM 2567 N N . ILE B 1 15 ? 3.42 -34.094 11.047 1 67.88 15 ILE B N 1
ATOM 2568 C CA . ILE B 1 15 ? 4.805 -34.188 10.609 1 67.88 15 ILE B CA 1
ATOM 2569 C C . ILE B 1 15 ? 4.887 -33.938 9.102 1 67.88 15 ILE B C 1
ATOM 2571 O O . ILE B 1 15 ? 4.207 -34.625 8.32 1 67.88 15 ILE B O 1
ATOM 2575 N N . ASP B 1 16 ? 5.637 -32.812 8.695 1 82.56 16 ASP B N 1
ATOM 2576 C CA . ASP B 1 16 ? 5.855 -32.5 7.285 1 82.56 16 ASP B CA 1
ATOM 2577 C C . ASP B 1 16 ? 6.527 -33.656 6.57 1 82.56 16 ASP B C 1
ATOM 2579 O O . ASP B 1 16 ? 7.434 -34.312 7.117 1 82.56 16 ASP B O 1
ATOM 2583 N N . SER B 1 17 ? 5.961 -34.125 5.496 1 90.31 17 SER B N 1
ATOM 2584 C CA . SER B 1 17 ? 6.609 -35.094 4.645 1 90.31 17 SER B CA 1
ATOM 2585 C C . SER B 1 17 ? 8.016 -34.656 4.246 1 90.31 17 SER B C 1
ATOM 2587 O O . SER B 1 17 ? 8.336 -33.469 4.328 1 90.31 17 SER B O 1
ATOM 2589 N N . PRO B 1 18 ? 8.875 -35.594 3.93 1 92.31 18 PRO B N 1
ATOM 2590 C CA . PRO B 1 18 ? 10.242 -35.25 3.543 1 92.31 18 PRO B CA 1
ATOM 2591 C C . PRO B 1 18 ? 10.297 -34.219 2.42 1 92.31 18 PRO B C 1
ATOM 2593 O O . PRO B 1 18 ? 11.141 -33.312 2.443 1 92.31 18 PRO B O 1
ATOM 2596 N N . ILE B 1 19 ? 9.438 -34.312 1.511 1 95 19 ILE B N 1
ATOM 2597 C CA . ILE B 1 19 ? 9.438 -33.375 0.39 1 95 19 ILE B CA 1
ATOM 2598 C C . ILE B 1 19 ? 9.062 -31.969 0.88 1 95 19 ILE B C 1
ATOM 2600 O O . ILE B 1 19 ? 9.633 -30.969 0.429 1 95 19 ILE B O 1
ATOM 2604 N N . VAL B 1 20 ? 8.156 -31.891 1.759 1 96.94 20 VAL B N 1
ATOM 2605 C CA . VAL B 1 20 ? 7.746 -30.594 2.297 1 96.94 20 VAL B CA 1
ATOM 2606 C C . VAL B 1 20 ? 8.906 -29.969 3.068 1 96.94 20 VAL B C 1
ATOM 2608 O O . VAL B 1 20 ? 9.148 -28.766 2.965 1 96.94 20 VAL B O 1
ATOM 2611 N N . VAL B 1 21 ? 9.641 -30.75 3.826 1 96.94 21 VAL B N 1
ATOM 2612 C CA . VAL B 1 21 ? 10.797 -30.25 4.574 1 96.94 21 VAL B CA 1
ATOM 2613 C C . VAL B 1 21 ? 11.836 -29.688 3.609 1 96.94 21 VAL B C 1
ATOM 2615 O O . VAL B 1 21 ? 12.383 -28.609 3.838 1 96.94 21 VAL B O 1
ATOM 2618 N N . GLN B 1 22 ? 12.031 -30.438 2.551 1 96.81 22 GLN B N 1
ATOM 2619 C CA . GLN B 1 22 ? 12.984 -30 1.532 1 96.81 22 GLN B CA 1
ATOM 2620 C C . GLN B 1 22 ? 12.531 -28.688 0.89 1 96.81 22 GLN B C 1
ATOM 2622 O O . GLN B 1 22 ? 13.344 -27.781 0.696 1 96.81 22 GLN B O 1
ATOM 2627 N N . LEU B 1 23 ? 11.281 -28.609 0.589 1 98.31 23 LEU B N 1
ATOM 2628 C CA . LEU B 1 23 ? 10.75 -27.406 -0.052 1 98.31 23 LEU B CA 1
ATOM 2629 C C . LEU B 1 23 ? 10.766 -26.219 0.905 1 98.31 23 LEU B C 1
ATOM 2631 O O . LEU B 1 23 ? 11.016 -25.078 0.489 1 98.31 23 LEU B O 1
ATOM 2635 N N . LYS B 1 24 ? 10.523 -26.438 2.158 1 98 24 LYS B N 1
ATOM 2636 C CA . LYS B 1 24 ? 10.602 -25.375 3.156 1 98 24 LYS B CA 1
ATOM 2637 C C . LYS B 1 24 ? 12.008 -24.797 3.248 1 98 24 LYS B C 1
ATOM 2639 O O . LYS B 1 24 ? 12.18 -23.594 3.479 1 98 24 LYS B O 1
ATOM 2644 N N . LYS B 1 25 ? 13 -25.656 3.082 1 98.19 25 LYS B N 1
ATOM 2645 C CA . LYS B 1 25 ? 14.375 -25.172 3.084 1 98.19 25 LYS B CA 1
ATOM 2646 C C . LYS B 1 25 ? 14.617 -24.203 1.938 1 98.19 25 LYS B C 1
ATOM 2648 O O . LYS B 1 25 ? 15.336 -23.203 2.098 1 98.19 25 LYS B O 1
ATOM 2653 N N . LEU B 1 26 ? 14.039 -24.453 0.795 1 98.31 26 LEU B N 1
ATOM 2654 C CA . LEU B 1 26 ? 14.156 -23.547 -0.331 1 98.31 26 LEU B CA 1
ATOM 2655 C C . LEU B 1 26 ? 13.547 -22.188 0.009 1 98.31 26 LEU B C 1
ATOM 2657 O O . LEU B 1 26 ? 14.125 -21.141 -0.301 1 98.31 26 LEU B O 1
ATOM 2661 N N . ASP B 1 27 ? 12.352 -22.156 0.692 1 98.06 27 ASP B N 1
ATOM 2662 C CA . ASP B 1 27 ? 11.734 -20.906 1.137 1 98.06 27 ASP B CA 1
ATOM 2663 C C . ASP B 1 27 ? 12.633 -20.172 2.129 1 98.06 27 ASP B C 1
ATOM 2665 O O . ASP B 1 27 ? 12.711 -18.953 2.115 1 98.06 27 ASP B O 1
ATOM 2669 N N . ASP B 1 28 ? 13.297 -20.953 2.975 1 98.31 28 ASP B N 1
ATOM 2670 C CA . ASP B 1 28 ? 14.211 -20.344 3.936 1 98.31 28 ASP B CA 1
ATOM 2671 C C . ASP B 1 28 ? 15.367 -19.656 3.227 1 98.31 28 ASP B C 1
ATOM 2673 O O . ASP B 1 28 ? 15.758 -18.531 3.594 1 98.31 28 ASP B O 1
ATOM 2677 N N . ASP B 1 29 ? 15.922 -20.344 2.262 1 98.62 29 ASP B N 1
ATOM 2678 C CA . ASP B 1 29 ? 17.016 -19.766 1.49 1 98.62 29 ASP B CA 1
ATOM 2679 C C . ASP B 1 29 ? 16.562 -18.516 0.736 1 98.62 29 ASP B C 1
ATOM 2681 O O . ASP B 1 29 ? 17.281 -17.516 0.674 1 98.62 29 ASP B O 1
ATOM 2685 N N . TYR B 1 30 ? 15.359 -18.578 0.187 1 98.62 30 TYR B N 1
ATOM 2686 C CA . TYR B 1 30 ? 14.781 -17.422 -0.489 1 98.62 30 TYR B CA 1
ATOM 2687 C C . TYR B 1 30 ? 14.641 -16.234 0.469 1 98.62 30 TYR B C 1
ATOM 2689 O O . TYR B 1 30 ? 14.992 -15.109 0.127 1 98.62 30 TYR B O 1
ATOM 2697 N N . LEU B 1 31 ? 14.133 -16.516 1.632 1 98.19 31 LEU B N 1
ATOM 2698 C CA . LEU B 1 31 ? 13.922 -15.492 2.643 1 98.19 31 LEU B CA 1
ATOM 2699 C C . LEU B 1 31 ? 15.242 -14.867 3.07 1 98.19 31 LEU B C 1
ATOM 2701 O O . LEU B 1 31 ? 15.32 -13.656 3.283 1 98.19 31 LEU B O 1
ATOM 2705 N N . GLU B 1 32 ? 16.25 -15.688 3.242 1 98.5 32 GLU B N 1
ATOM 2706 C CA . GLU B 1 32 ? 17.562 -15.172 3.613 1 98.5 32 GLU B CA 1
ATOM 2707 C C . GLU B 1 32 ? 18.062 -14.164 2.586 1 98.5 32 GLU B C 1
ATOM 2709 O O . GLU B 1 32 ? 18.578 -13.109 2.951 1 98.5 32 GLU B O 1
ATOM 2714 N N . LEU B 1 33 ? 17.922 -14.492 1.302 1 98.56 33 LEU B N 1
ATOM 2715 C CA . LEU B 1 33 ? 18.312 -13.57 0.238 1 98.56 33 LEU B CA 1
ATOM 2716 C C . LEU B 1 33 ? 17.438 -12.32 0.253 1 98.56 33 LEU B C 1
ATOM 2718 O O . LEU B 1 33 ? 17.922 -11.211 0.012 1 98.56 33 LEU B O 1
ATOM 2722 N N . HIS B 1 34 ? 16.156 -12.531 0.551 1 97.25 34 HIS B N 1
ATOM 2723 C CA . HIS B 1 34 ? 15.25 -11.398 0.633 1 97.25 34 HIS B CA 1
ATOM 2724 C C . HIS B 1 34 ? 15.648 -10.445 1.754 1 97.25 34 HIS B C 1
ATOM 2726 O O . HIS B 1 34 ? 15.633 -9.227 1.572 1 97.25 34 HIS B O 1
ATOM 2732 N N . ARG B 1 35 ? 16.047 -10.992 2.875 1 97.06 35 ARG B N 1
ATOM 2733 C CA . ARG B 1 35 ? 16.484 -10.18 4 1 97.06 35 ARG B CA 1
ATOM 2734 C C . ARG B 1 35 ? 17.766 -9.422 3.656 1 97.06 35 ARG B C 1
ATOM 2736 O O . ARG B 1 35 ? 17.938 -8.266 4.047 1 97.06 35 ARG B O 1
ATOM 2743 N N . ALA B 1 36 ? 18.641 -10.086 2.947 1 98 36 ALA B N 1
ATOM 2744 C CA . ALA B 1 36 ? 19.844 -9.422 2.492 1 98 36 ALA B CA 1
ATOM 2745 C C . ALA B 1 36 ? 19.516 -8.258 1.56 1 98 36 ALA B C 1
ATOM 2747 O O . ALA B 1 36 ? 20.125 -7.188 1.656 1 98 36 ALA B O 1
ATOM 2748 N N . TYR B 1 37 ? 18.578 -8.453 0.686 1 97.56 37 TYR B N 1
ATOM 2749 C CA . TYR B 1 37 ? 18.094 -7.387 -0.188 1 97.56 37 TYR B CA 1
ATOM 2750 C C . TYR B 1 37 ? 17.562 -6.215 0.625 1 97.56 37 TYR B C 1
ATOM 2752 O O . TYR B 1 37 ? 17.922 -5.062 0.365 1 97.56 37 TYR B O 1
ATOM 2760 N N . GLU B 1 38 ? 16.688 -6.477 1.549 1 95.62 38 GLU B N 1
ATOM 2761 C CA . GLU B 1 38 ? 16.078 -5.434 2.361 1 95.62 38 GLU B CA 1
ATOM 2762 C C . GLU B 1 38 ? 17.125 -4.605 3.086 1 95.62 38 GLU B C 1
ATOM 2764 O O . GLU B 1 38 ? 17 -3.383 3.197 1 95.62 38 GLU B O 1
ATOM 2769 N N . LYS B 1 39 ? 18.156 -5.293 3.598 1 96.38 39 LYS B N 1
ATOM 2770 C CA . LYS B 1 39 ? 19.234 -4.602 4.289 1 96.38 39 LYS B CA 1
ATOM 2771 C C . LYS B 1 39 ? 19.984 -3.658 3.348 1 96.38 39 LYS B C 1
ATOM 2773 O O . LYS B 1 39 ? 20.25 -2.506 3.695 1 96.38 39 LYS B O 1
ATOM 2778 N N . GLU B 1 40 ? 20.281 -4.141 2.168 1 97.56 40 GLU B N 1
ATOM 2779 C CA . GLU B 1 40 ? 20.984 -3.309 1.189 1 97.56 40 GLU B CA 1
ATOM 2780 C C . GLU B 1 40 ? 20.094 -2.164 0.712 1 97.56 40 GLU B C 1
ATOM 2782 O O . GLU B 1 40 ? 20.562 -1.05 0.487 1 97.56 40 GLU B O 1
ATOM 2787 N N . GLU B 1 41 ? 18.859 -2.459 0.523 1 96.56 41 GLU B N 1
ATOM 2788 C CA . GLU B 1 41 ? 17.906 -1.422 0.131 1 96.56 41 GLU B CA 1
ATOM 2789 C C . GLU B 1 41 ? 17.828 -0.325 1.188 1 96.56 41 GLU B C 1
ATOM 2791 O O . GLU B 1 41 ? 17.75 0.859 0.856 1 96.56 41 GLU B O 1
ATOM 2796 N N . GLN B 1 42 ? 17.781 -0.716 2.424 1 95.62 42 GLN B N 1
ATOM 2797 C CA . GLN B 1 42 ? 17.734 0.251 3.516 1 95.62 42 GLN B CA 1
ATOM 2798 C C . GLN B 1 42 ? 18.969 1.14 3.516 1 95.62 42 GLN B C 1
ATOM 2800 O O . GLN B 1 42 ? 18.875 2.352 3.727 1 95.62 42 GLN B O 1
ATOM 2805 N N . GLU B 1 43 ? 20.078 0.521 3.295 1 96.5 43 GLU B N 1
ATOM 2806 C CA . GLU B 1 43 ? 21.312 1.293 3.223 1 96.5 43 GLU B CA 1
ATOM 2807 C C . GLU B 1 43 ? 21.297 2.273 2.053 1 96.5 43 GLU B C 1
ATOM 2809 O O . GLU B 1 43 ? 21.703 3.426 2.191 1 96.5 43 GLU B O 1
ATOM 2814 N N . LEU B 1 44 ? 20.844 1.814 0.927 1 97.5 44 LEU B N 1
ATOM 2815 C CA . LEU B 1 44 ? 20.688 2.672 -0.244 1 97.5 44 LEU B CA 1
ATOM 2816 C C . LEU B 1 44 ? 19.75 3.834 0.051 1 97.5 44 LEU B C 1
ATOM 2818 O O . LEU B 1 44 ? 20.047 4.984 -0.282 1 97.5 44 LEU B O 1
ATOM 2822 N N . ARG B 1 45 ? 18.625 3.559 0.724 1 96.06 45 ARG B N 1
ATOM 2823 C CA . ARG B 1 45 ? 17.641 4.578 1.091 1 96.06 45 ARG B CA 1
ATOM 2824 C C . ARG B 1 45 ? 18.266 5.621 2.02 1 96.06 45 ARG B C 1
ATOM 2826 O O . ARG B 1 45 ? 18.031 6.82 1.856 1 96.06 45 ARG B O 1
ATOM 2833 N N . ARG B 1 46 ? 19.031 5.164 2.949 1 95.62 46 ARG B N 1
ATOM 2834 C CA . ARG B 1 46 ? 19.688 6.066 3.885 1 95.62 46 ARG B CA 1
ATOM 2835 C C . ARG B 1 46 ? 20.656 7 3.158 1 95.62 46 ARG B C 1
ATOM 2837 O O . ARG B 1 46 ? 20.703 8.195 3.441 1 95.62 46 ARG B O 1
ATOM 2844 N N . GLN B 1 47 ? 21.375 6.465 2.236 1 97.31 47 GLN B N 1
ATOM 2845 C CA . GLN B 1 47 ? 22.344 7.254 1.476 1 97.31 47 GLN B CA 1
ATOM 2846 C C . GLN B 1 47 ? 21.641 8.359 0.69 1 97.31 47 GLN B C 1
ATOM 2848 O O . GLN B 1 47 ? 22.062 9.516 0.717 1 97.31 47 GLN B O 1
ATOM 2853 N N . PHE B 1 48 ? 20.609 8.031 0.068 1 97.94 48 PHE B N 1
ATOM 2854 C CA . PHE B 1 48 ? 19.922 9.023 -0.745 1 97.94 48 PHE B CA 1
ATOM 2855 C C . PHE B 1 48 ? 19.156 10.016 0.136 1 97.94 48 PHE B C 1
ATOM 2857 O O . PHE B 1 48 ? 19.062 11.195 -0.196 1 97.94 48 PHE B O 1
ATOM 2864 N N . SER B 1 49 ? 18.594 9.5 1.228 1 96.19 49 SER B N 1
ATOM 2865 C CA . SER B 1 49 ? 17.969 10.398 2.182 1 96.19 49 SER B CA 1
ATOM 2866 C C . SER B 1 49 ? 18.938 11.461 2.674 1 96.19 49 SER B C 1
ATOM 2868 O O . SER B 1 49 ? 18.578 12.633 2.816 1 96.19 49 SER B O 1
ATOM 2870 N N . ASN B 1 50 ? 20.172 11.031 2.902 1 97.44 50 ASN B N 1
ATOM 2871 C CA . ASN B 1 50 ? 21.203 11.969 3.34 1 97.44 50 ASN B CA 1
ATOM 2872 C C . ASN B 1 50 ? 21.5 13.016 2.271 1 97.44 50 ASN B C 1
ATOM 2874 O O . ASN B 1 50 ? 21.781 14.172 2.592 1 97.44 50 ASN B O 1
ATOM 2878 N N . ARG B 1 51 ? 21.438 12.633 1.051 1 98.38 51 ARG B N 1
ATOM 2879 C CA . ARG B 1 51 ? 21.688 13.555 -0.053 1 98.38 51 ARG B CA 1
ATOM 2880 C C . ARG B 1 51 ? 20.5 14.492 -0.248 1 98.38 51 ARG B C 1
ATOM 2882 O O . ARG B 1 51 ? 20.656 15.617 -0.74 1 98.38 51 ARG B O 1
ATOM 2889 N N . GLN B 1 52 ? 19.312 14.07 0.162 1 98.31 52 GLN B N 1
ATOM 2890 C CA . GLN B 1 52 ? 18.109 14.859 -0.015 1 98.31 52 GLN B CA 1
ATOM 2891 C C . GLN B 1 52 ? 17.906 15.828 1.144 1 98.31 52 GLN B C 1
ATOM 2893 O O . GLN B 1 52 ? 17.25 16.859 0.988 1 98.31 52 GLN B O 1
ATOM 2898 N N . LYS B 1 53 ? 18.484 15.539 2.234 1 97.94 53 LYS B N 1
ATOM 2899 C CA . LYS B 1 53 ? 18.297 16.281 3.477 1 97.94 53 LYS B CA 1
ATOM 2900 C C . LYS B 1 53 ? 18.641 17.75 3.293 1 97.94 53 LYS B C 1
ATOM 2902 O O . LYS B 1 53 ? 17.875 18.641 3.705 1 97.94 53 LYS B O 1
ATOM 2907 N N . PRO B 1 54 ? 19.75 18.094 2.6 1 98.62 54 PRO B N 1
ATOM 2908 C CA . PRO B 1 54 ? 20.109 19.516 2.428 1 98.62 54 PRO B CA 1
ATOM 2909 C C . PRO B 1 54 ? 19.047 20.281 1.64 1 98.62 54 PRO B C 1
ATOM 2911 O O . PRO B 1 54 ? 18.875 21.484 1.858 1 98.62 54 PRO B O 1
ATOM 2914 N N . LEU B 1 55 ? 18.359 19.609 0.778 1 98.81 55 LEU B N 1
ATOM 2915 C CA . LEU B 1 55 ? 17.312 20.266 0.004 1 98.81 55 LEU B CA 1
ATOM 2916 C C . LEU B 1 55 ? 16.125 20.625 0.89 1 98.81 55 LEU B C 1
ATOM 2918 O O . LEU B 1 55 ? 15.555 21.703 0.768 1 98.81 55 LEU B O 1
ATOM 2922 N N . LEU B 1 56 ? 15.797 19.766 1.8 1 98.62 56 LEU B N 1
ATOM 2923 C CA . LEU B 1 56 ? 14.711 20.031 2.74 1 98.62 56 LEU B CA 1
ATOM 2924 C C . LEU B 1 56 ? 15.086 21.141 3.707 1 98.62 56 LEU B C 1
ATOM 2926 O O . LEU B 1 56 ? 14.242 21.969 4.062 1 98.62 56 LEU B O 1
ATOM 2930 N N . GLU B 1 57 ? 16.359 21.141 4.117 1 98.5 57 GLU B N 1
ATOM 2931 C CA . GLU B 1 57 ? 16.859 22.203 4.992 1 98.5 57 GLU B CA 1
ATOM 2932 C C . GLU B 1 57 ? 16.812 23.562 4.297 1 98.5 57 GLU B C 1
ATOM 2934 O O . GLU B 1 57 ? 16.453 24.562 4.91 1 98.5 57 GLU B O 1
ATOM 2939 N N . GLN B 1 58 ? 17.203 23.547 3.051 1 98.69 58 GLN B N 1
ATOM 2940 C CA . GLN B 1 58 ? 17.141 24.781 2.289 1 98.69 58 GLN B CA 1
ATOM 2941 C C . GLN B 1 58 ? 15.711 25.281 2.145 1 98.69 58 GLN B C 1
ATOM 2943 O O . GLN B 1 58 ? 15.453 26.484 2.219 1 98.69 58 GLN B O 1
ATOM 2948 N N . ARG B 1 59 ? 14.727 24.391 1.896 1 98.75 59 ARG B N 1
ATOM 2949 C CA . ARG B 1 59 ? 13.312 24.766 1.842 1 98.75 59 ARG B CA 1
ATOM 2950 C C . ARG B 1 59 ? 12.891 25.484 3.119 1 98.75 59 ARG B C 1
ATOM 2952 O O . ARG B 1 59 ? 12.242 26.531 3.062 1 98.75 59 ARG B O 1
ATOM 2959 N N . THR B 1 60 ? 13.305 24.875 4.238 1 98.38 60 THR B N 1
ATOM 2960 C CA . THR B 1 60 ? 12.969 25.469 5.527 1 98.38 60 THR B CA 1
ATOM 2961 C C . THR B 1 60 ? 13.562 26.875 5.648 1 98.38 60 THR B C 1
ATOM 2963 O O . THR B 1 60 ? 12.859 27.812 6.023 1 98.38 60 THR B O 1
ATOM 2966 N N . LYS B 1 61 ? 14.812 27.062 5.289 1 98.06 61 LYS B N 1
ATOM 2967 C CA . LYS B 1 61 ? 15.484 28.359 5.367 1 98.06 61 LYS B CA 1
ATOM 2968 C C . LYS B 1 61 ? 14.773 29.391 4.504 1 98.06 61 LYS B C 1
ATOM 2970 O O . LYS B 1 61 ? 14.555 30.531 4.938 1 98.06 61 LYS B O 1
ATOM 2975 N N . ASP B 1 62 ? 14.43 28.969 3.338 1 98 62 ASP B N 1
ATOM 2976 C CA . ASP B 1 62 ? 13.766 29.875 2.412 1 98 62 ASP B CA 1
ATOM 2977 C C . ASP B 1 62 ? 12.398 30.297 2.941 1 98 62 ASP B C 1
ATOM 2979 O O . ASP B 1 62 ? 11.992 31.453 2.789 1 98 62 ASP B O 1
ATOM 2983 N N . LEU B 1 63 ? 11.703 29.391 3.564 1 98 63 LEU B N 1
ATOM 2984 C CA . LEU B 1 63 ? 10.359 29.656 4.062 1 98 63 LEU B CA 1
ATOM 2985 C C . LEU B 1 63 ? 10.398 30.562 5.285 1 98 63 LEU B C 1
ATOM 2987 O O . LEU B 1 63 ? 9.398 31.203 5.625 1 98 63 LEU B O 1
ATOM 2991 N N . LEU B 1 64 ? 11.539 30.641 5.945 1 97.25 64 LEU B N 1
ATOM 2992 C CA . LEU B 1 64 ? 11.664 31.391 7.191 1 97.25 64 LEU B CA 1
ATOM 2993 C C . LEU B 1 64 ? 12.078 32.844 6.922 1 97.25 64 LEU B C 1
ATOM 2995 O O . LEU B 1 64 ? 12.117 33.656 7.844 1 97.25 64 LEU B O 1
ATOM 2999 N N . VAL B 1 65 ? 12.305 33.156 5.676 1 95.38 65 VAL B N 1
ATOM 3000 C CA . VAL B 1 65 ? 12.664 34.531 5.34 1 95.38 65 VAL B CA 1
ATOM 3001 C C . VAL B 1 65 ? 11.492 35.469 5.652 1 95.38 65 VAL B C 1
ATOM 3003 O O . VAL B 1 65 ? 10.383 35.25 5.156 1 95.38 65 VAL B O 1
ATOM 3006 N N . SER B 1 66 ? 11.742 36.438 6.441 1 91.94 66 SER B N 1
ATOM 3007 C CA . SER B 1 66 ? 10.68 37.312 6.926 1 91.94 66 SER B CA 1
ATOM 3008 C C . SER B 1 66 ? 10.688 38.656 6.199 1 91.94 66 SER B C 1
ATOM 3010 O O . SER B 1 66 ? 9.719 39.438 6.281 1 91.94 66 SER B O 1
ATOM 3012 N N . GLU B 1 67 ? 11.711 38.906 5.52 1 89.19 67 GLU B N 1
ATOM 3013 C CA . GLU B 1 67 ? 11.797 40.188 4.816 1 89.19 67 GLU B CA 1
ATOM 3014 C C . GLU B 1 67 ? 10.664 40.344 3.807 1 89.19 67 GLU B C 1
ATOM 3016 O O . GLU B 1 67 ? 10.484 39.5 2.936 1 89.19 67 GLU B O 1
ATOM 3021 N N . GLY B 1 68 ? 9.898 41.406 3.936 1 86.69 68 GLY B N 1
ATOM 3022 C CA . GLY B 1 68 ? 8.82 41.688 2.996 1 86.69 68 GLY B CA 1
ATOM 3023 C C . GLY B 1 68 ? 7.535 40.938 3.326 1 86.69 68 GLY B C 1
ATOM 3024 O O . GLY B 1 68 ? 6.539 41.062 2.609 1 86.69 68 GLY B O 1
ATOM 3025 N N . SER B 1 69 ? 7.633 40.188 4.395 1 89.81 69 SER B N 1
ATOM 3026 C CA . SER B 1 69 ? 6.457 39.406 4.77 1 89.81 69 SER B CA 1
ATOM 3027 C C . SER B 1 69 ? 5.387 40.312 5.398 1 89.81 69 SER B C 1
ATOM 3029 O O . SER B 1 69 ? 5.703 41.25 6.109 1 89.81 69 SER B O 1
ATOM 3031 N N . GLU B 1 70 ? 4.137 39.969 5.043 1 86.5 70 GLU B N 1
ATOM 3032 C CA . GLU B 1 70 ? 3.004 40.688 5.645 1 86.5 70 GLU B CA 1
ATOM 3033 C C . GLU B 1 70 ? 2.826 40.281 7.109 1 86.5 70 GLU B C 1
ATOM 3035 O O . GLU B 1 70 ? 2.314 41.062 7.91 1 86.5 70 GLU B O 1
ATOM 3040 N N . ASP B 1 71 ? 3.281 39.094 7.461 1 91.25 71 ASP B N 1
ATOM 3041 C CA . ASP B 1 71 ? 3.141 38.562 8.82 1 91.25 71 ASP B CA 1
ATOM 3042 C C . ASP B 1 71 ? 4.383 37.781 9.242 1 91.25 71 ASP B C 1
ATOM 3044 O O . ASP B 1 71 ? 4.379 36.562 9.242 1 91.25 71 ASP B O 1
ATOM 3048 N N . PRO B 1 72 ? 5.348 38.438 9.719 1 92.88 72 PRO B N 1
ATOM 3049 C CA . PRO B 1 72 ? 6.652 37.844 9.992 1 92.88 72 PRO B CA 1
ATOM 3050 C C . PRO B 1 72 ? 6.621 36.875 11.18 1 92.88 72 PRO B C 1
ATOM 3052 O O . PRO B 1 72 ? 7.555 36.094 11.367 1 92.88 72 PRO B O 1
ATOM 3055 N N . ALA B 1 73 ? 5.543 36.906 11.945 1 93.12 73 ALA B N 1
ATOM 3056 C CA . ALA B 1 73 ? 5.488 36.125 13.164 1 93.12 73 ALA B CA 1
ATOM 3057 C C . ALA B 1 73 ? 4.977 34.719 12.875 1 93.12 73 ALA B C 1
ATOM 3059 O O . ALA B 1 73 ? 5.059 33.812 13.727 1 93.12 73 ALA B O 1
ATOM 3060 N N . THR B 1 74 ? 4.531 34.469 11.648 1 96.44 74 THR B N 1
ATOM 3061 C CA . THR B 1 74 ? 3.959 33.156 11.312 1 96.44 74 THR B CA 1
ATOM 3062 C C . THR B 1 74 ? 5.059 32.125 11.125 1 96.44 74 THR B C 1
ATOM 3064 O O . THR B 1 74 ? 6.246 32.438 11.195 1 96.44 74 THR B O 1
ATOM 3067 N N . GLY B 1 75 ? 4.684 30.875 10.945 1 97.81 75 GLY B N 1
ATOM 3068 C CA . GLY B 1 75 ? 5.633 29.781 10.844 1 97.81 75 GLY B CA 1
ATOM 3069 C C . GLY B 1 75 ? 6.484 29.844 9.586 1 97.81 75 GLY B C 1
ATOM 3070 O O . GLY B 1 75 ? 7.676 29.516 9.625 1 97.81 75 GLY B O 1
ATOM 3071 N N . THR B 1 76 ? 5.852 30.219 8.516 1 98.25 76 THR B N 1
ATOM 3072 C CA . THR B 1 76 ? 6.508 30.375 7.223 1 98.25 76 THR B CA 1
ATOM 3073 C C . THR B 1 76 ? 6.219 31.75 6.633 1 98.25 76 THR B C 1
ATOM 3075 O O . THR B 1 76 ? 5.418 31.875 5.703 1 98.25 76 THR B O 1
ATOM 3078 N N . PRO B 1 77 ? 6.949 32.781 7.109 1 97.5 77 PRO B N 1
ATOM 3079 C CA . PRO B 1 77 ? 6.637 34.156 6.727 1 97.5 77 PRO B CA 1
ATOM 3080 C C . PRO B 1 77 ? 6.805 34.406 5.23 1 97.5 77 PRO B C 1
ATOM 3082 O O . PRO B 1 77 ? 6.117 35.281 4.664 1 97.5 77 PRO B O 1
ATOM 3085 N N . ALA B 1 78 ? 7.688 33.656 4.562 1 96.62 78 ALA B N 1
ATOM 3086 C CA . ALA B 1 78 ? 7.871 33.844 3.123 1 96.62 78 ALA B CA 1
ATOM 3087 C C . ALA B 1 78 ? 6.617 33.438 2.352 1 96.62 78 ALA B C 1
ATOM 3089 O O . ALA B 1 78 ? 6.34 33.969 1.282 1 96.62 78 ALA B O 1
ATOM 3090 N N . LEU B 1 79 ? 5.906 32.406 2.877 1 96.75 79 LEU B N 1
ATOM 3091 C CA . LEU B 1 79 ? 4.629 31.922 2.357 1 96.75 79 LEU B CA 1
ATOM 3092 C C . LEU B 1 79 ? 3.688 31.562 3.496 1 96.75 79 LEU B C 1
ATOM 3094 O O . LEU B 1 79 ? 3.611 30.391 3.891 1 96.75 79 LEU B O 1
ATOM 3098 N N . LYS B 1 80 ? 2.988 32.5 3.916 1 96 80 LYS B N 1
ATOM 3099 C CA . LYS B 1 80 ? 2.111 32.312 5.066 1 96 80 LYS B CA 1
ATOM 3100 C C . LYS B 1 80 ? 1.183 31.109 4.848 1 96 80 LYS B C 1
ATOM 3102 O O . LYS B 1 80 ? 0.533 31.016 3.805 1 96 80 LYS B O 1
ATOM 3107 N N . GLY B 1 81 ? 1.156 30.188 5.777 1 97.12 81 GLY B N 1
ATOM 3108 C CA . GLY B 1 81 ? 0.256 29.047 5.723 1 97.12 81 GLY B CA 1
ATOM 3109 C C . GLY B 1 81 ? 0.742 27.953 4.793 1 97.12 81 GLY B C 1
ATOM 3110 O O . GLY B 1 81 ? -0.051 27.125 4.32 1 97.12 81 GLY B O 1
ATOM 3111 N N . PHE B 1 82 ? 2.012 27.906 4.492 1 98.25 82 PHE B N 1
ATOM 3112 C CA . PHE B 1 82 ? 2.598 26.969 3.537 1 98.25 82 PHE B CA 1
ATOM 3113 C C . PHE B 1 82 ? 2.193 25.547 3.857 1 98.25 82 PHE B C 1
ATOM 3115 O O . PHE B 1 82 ? 1.637 24.844 3.008 1 98.25 82 PHE B O 1
ATOM 3122 N N . TRP B 1 83 ? 2.389 25.062 5.078 1 98.81 83 TRP B N 1
ATOM 3123 C CA . TRP B 1 83 ? 2.141 23.688 5.465 1 98.81 83 TRP B CA 1
ATOM 3124 C C . TRP B 1 83 ? 0.646 23.406 5.562 1 98.81 83 TRP B C 1
ATOM 3126 O O . TRP B 1 83 ? 0.188 22.312 5.223 1 98.81 83 TRP B O 1
ATOM 3136 N N . LEU B 1 84 ? -0.07 24.422 6.062 1 98.56 84 LEU B N 1
ATOM 3137 C CA . LEU B 1 84 ? -1.522 24.297 6.094 1 98.56 84 LEU B CA 1
ATOM 3138 C C . LEU B 1 84 ? -2.076 24 4.703 1 98.56 84 LEU B C 1
ATOM 3140 O O . LEU B 1 84 ? -2.863 23.062 4.531 1 98.56 84 LEU B O 1
ATOM 3144 N N . LYS B 1 85 ? -1.598 24.75 3.75 1 98.06 85 LYS B N 1
ATOM 3145 C CA . LYS B 1 85 ? -2.07 24.594 2.377 1 98.06 85 LYS B CA 1
ATOM 3146 C C . LYS B 1 85 ? -1.601 23.266 1.793 1 98.06 85 LYS B C 1
ATOM 3148 O O . LYS B 1 85 ? -2.369 22.562 1.126 1 98.06 85 LYS B O 1
ATOM 3153 N N . ALA B 1 86 ? -0.369 22.891 2.031 1 98.56 86 ALA B N 1
ATOM 3154 C CA . ALA B 1 86 ? 0.162 21.609 1.545 1 98.56 86 ALA B CA 1
ATOM 3155 C C . ALA B 1 86 ? -0.645 20.438 2.09 1 98.56 86 ALA B C 1
ATOM 3157 O O . ALA B 1 86 ? -1.034 19.547 1.337 1 98.56 86 ALA B O 1
ATOM 3158 N N . LEU B 1 87 ? -0.937 20.453 3.365 1 98.69 87 LEU B N 1
ATOM 3159 C CA . LEU B 1 87 ? -1.729 19.391 3.996 1 98.69 87 LEU B CA 1
ATOM 3160 C C . LEU B 1 87 ? -3.139 19.359 3.416 1 98.69 87 LEU B C 1
ATOM 3162 O O . LEU B 1 87 ? -3.637 18.281 3.061 1 98.69 87 LEU B O 1
ATOM 3166 N N . SER B 1 88 ? -3.719 20.516 3.229 1 98 88 SER B N 1
ATOM 3167 C CA . SER B 1 88 ? -5.117 20.609 2.816 1 98 88 SER B CA 1
ATOM 3168 C C . SER B 1 88 ? -5.309 20.125 1.385 1 98 88 SER B C 1
ATOM 3170 O O . SER B 1 88 ? -6.41 19.734 1.002 1 98 88 SER B O 1
ATOM 3172 N N . ASN B 1 89 ? -4.23 20.156 0.614 1 97.38 89 ASN B N 1
ATOM 3173 C CA . ASN B 1 89 ? -4.328 19.766 -0.787 1 97.38 89 ASN B CA 1
ATOM 3174 C C . ASN B 1 89 ? -4.191 18.266 -0.958 1 97.38 89 ASN B C 1
ATOM 3176 O O . ASN B 1 89 ? -4.418 17.734 -2.047 1 97.38 89 ASN B O 1
ATOM 3180 N N . HIS B 1 90 ? -3.818 17.547 0.085 1 97.62 90 HIS B N 1
ATOM 3181 C CA . HIS B 1 90 ? -3.744 16.094 0.017 1 97.62 90 HIS B CA 1
ATOM 3182 C C . HIS B 1 90 ? -5.082 15.461 0.371 1 97.62 90 HIS B C 1
ATOM 3184 O O . HIS B 1 90 ? -5.691 15.812 1.384 1 97.62 90 HIS B O 1
ATOM 3190 N N . PRO B 1 91 ? -5.488 14.445 -0.366 1 95.94 91 PRO B N 1
ATOM 3191 C CA . PRO B 1 91 ? -6.812 13.852 -0.156 1 95.94 91 PRO B CA 1
ATOM 3192 C C . PRO B 1 91 ? -6.973 13.242 1.235 1 95.94 91 PRO B C 1
ATOM 3194 O O . PRO B 1 91 ? -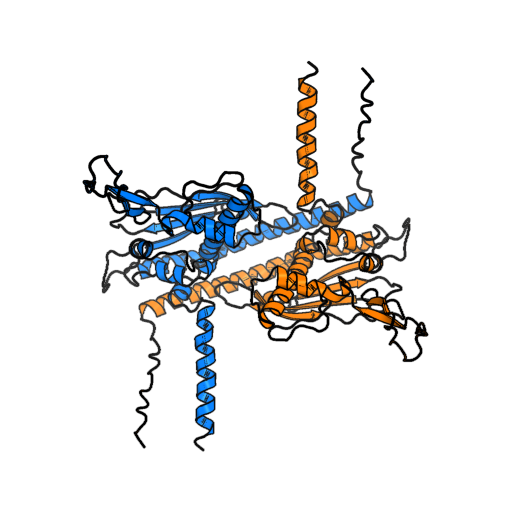8.078 13.227 1.782 1 95.94 91 PRO B O 1
ATOM 3197 N N . GLN B 1 92 ? -5.93 12.758 1.826 1 95.38 92 GLN B N 1
ATOM 3198 C CA . GLN B 1 92 ? -6.004 12.117 3.135 1 95.38 92 GLN B CA 1
ATOM 3199 C C . GLN B 1 92 ? -6.445 13.102 4.207 1 95.38 92 GLN B C 1
ATOM 3201 O O . GLN B 1 92 ? -6.898 12.703 5.281 1 95.38 92 GLN B O 1
ATOM 3206 N N . PHE B 1 93 ? -6.387 14.391 3.91 1 97 93 PHE B N 1
ATOM 3207 C CA . PHE B 1 93 ? -6.695 15.391 4.922 1 97 93 PHE B CA 1
ATOM 3208 C C . PHE B 1 93 ? -8 16.109 4.602 1 97 93 PHE B C 1
ATOM 3210 O O . PHE B 1 93 ? -8.359 17.094 5.254 1 97 93 PHE B O 1
ATOM 3217 N N . ASP B 1 94 ? -8.625 15.594 3.582 1 92.44 94 ASP B N 1
ATOM 3218 C CA . ASP B 1 94 ? -9.938 16.141 3.25 1 92.44 94 ASP B CA 1
ATOM 3219 C C . ASP B 1 94 ? -10.898 16.016 4.426 1 92.44 94 ASP B C 1
ATOM 3221 O O . ASP B 1 94 ? -11.148 14.922 4.918 1 92.44 94 ASP B O 1
ATOM 3225 N N . GLY B 1 95 ? -11.391 17.141 4.836 1 91.12 95 GLY B N 1
ATOM 3226 C CA . GLY B 1 95 ? -12.367 17.156 5.91 1 91.12 95 GLY B CA 1
ATOM 3227 C C . GLY B 1 95 ? -11.75 16.969 7.285 1 91.12 95 GLY B C 1
ATOM 3228 O O . GLY B 1 95 ? -12.469 16.844 8.281 1 91.12 95 GLY B O 1
ATOM 3229 N N . GLU B 1 96 ? -10.406 16.891 7.375 1 93.94 96 GLU B N 1
ATOM 3230 C CA . GLU B 1 96 ? -9.742 16.656 8.656 1 93.94 96 GLU B CA 1
ATOM 3231 C C . GLU B 1 96 ? -9.391 17.969 9.344 1 93.94 96 GLU B C 1
ATOM 3233 O O . GLU B 1 96 ? -9.414 18.047 10.578 1 93.94 96 GLU B O 1
ATOM 3238 N N . ILE B 1 97 ? -9.078 18.969 8.602 1 97.38 97 ILE B N 1
ATOM 3239 C CA . ILE B 1 97 ? -8.672 20.266 9.141 1 97.38 97 ILE B CA 1
ATOM 3240 C C . ILE B 1 97 ? -9.867 21.203 9.203 1 97.38 97 ILE B C 1
ATOM 3242 O O . ILE B 1 97 ? -10.438 21.562 8.164 1 97.38 97 ILE B O 1
ATOM 3246 N N . GLU B 1 98 ? -10.164 21.609 10.445 1 96.06 98 GLU B N 1
ATOM 3247 C CA . GLU B 1 98 ? -11.289 22.5 10.664 1 96.06 98 GLU B CA 1
ATOM 3248 C C . GLU B 1 98 ? -10.859 23.969 10.609 1 96.06 98 GLU B C 1
ATOM 3250 O O . GLU B 1 98 ? -9.664 24.266 10.688 1 96.06 98 GLU B O 1
ATOM 3255 N N . GLU B 1 99 ? -11.891 24.859 10.531 1 97.31 99 GLU B N 1
ATOM 3256 C CA . GLU B 1 99 ? -11.625 26.281 10.414 1 97.31 99 GLU B CA 1
ATOM 3257 C C . GLU B 1 99 ? -10.859 26.812 11.625 1 97.31 99 GLU B C 1
ATOM 3259 O O . GLU B 1 99 ? -10.039 27.719 11.5 1 97.31 99 GLU B O 1
ATOM 3264 N N . TRP B 1 100 ? -11.133 26.25 12.836 1 97.19 100 TRP B N 1
ATOM 3265 C CA . TRP B 1 100 ? -10.5 26.734 14.055 1 97.19 100 TRP B CA 1
ATOM 3266 C C . TRP B 1 100 ? -9.094 26.172 14.195 1 97.19 100 TRP B C 1
ATOM 3268 O O . TRP B 1 100 ? -8.305 26.656 15.023 1 97.19 100 TRP B O 1
ATOM 3278 N N . ASP B 1 101 ? -8.672 25.188 13.344 1 98.25 101 ASP B N 1
ATOM 3279 C CA . ASP B 1 101 ? -7.309 24.672 13.328 1 98.25 101 ASP B CA 1
ATOM 3280 C C . ASP B 1 101 ? -6.383 25.578 12.523 1 98.25 101 ASP B C 1
ATOM 3282 O O . ASP B 1 101 ? -5.172 25.594 12.75 1 98.25 101 ASP B O 1
ATOM 3286 N N . GLU B 1 102 ? -6.93 26.266 11.531 1 98.44 102 GLU B N 1
ATOM 3287 C CA . GLU B 1 102 ? -6.16 26.922 10.484 1 98.44 102 GLU B CA 1
ATOM 3288 C C . GLU B 1 102 ? -5.273 28.016 11.07 1 98.44 102 GLU B C 1
ATOM 3290 O O . GLU B 1 102 ? -4.078 28.078 10.773 1 98.44 102 GLU B O 1
ATOM 3295 N N . PRO B 1 103 ? -5.84 28.906 11.969 1 98.19 103 PRO B N 1
ATOM 3296 C CA . PRO B 1 103 ? -4.957 29.938 12.516 1 98.19 103 PRO B CA 1
ATOM 3297 C C . PRO B 1 103 ? -3.777 29.359 13.289 1 98.19 103 PRO B C 1
ATOM 3299 O O . PRO B 1 103 ? -2.688 29.938 13.297 1 98.19 103 PRO B O 1
ATOM 3302 N N . VAL B 1 104 ? -3.973 28.25 13.938 1 98.62 104 VAL B N 1
ATOM 3303 C CA . VAL B 1 104 ? -2.908 27.594 14.695 1 98.62 104 VAL B CA 1
ATOM 3304 C C . VAL B 1 104 ? -1.854 27.047 13.734 1 98.62 104 VAL B C 1
ATOM 3306 O O . VAL B 1 104 ? -0.655 27.25 13.938 1 98.62 104 VAL B O 1
ATOM 3309 N N . LEU B 1 105 ? -2.307 26.438 12.656 1 98.56 105 LEU B N 1
ATOM 3310 C CA . LEU B 1 105 ? -1.426 25.75 11.711 1 98.56 105 LEU B CA 1
ATOM 3311 C C . LEU B 1 105 ? -0.639 26.766 10.883 1 98.56 105 LEU B C 1
ATOM 3313 O O . LEU B 1 105 ? 0.35 26.406 10.234 1 98.56 105 LEU B O 1
ATOM 3317 N N . GLU B 1 106 ? -1.032 28.047 10.922 1 98.12 106 GLU B N 1
ATOM 3318 C CA . GLU B 1 106 ? -0.264 29.094 10.25 1 98.12 106 GLU B CA 1
ATOM 3319 C C . GLU B 1 106 ? 1.086 29.297 10.93 1 98.12 106 GLU B C 1
ATOM 3321 O O . GLU B 1 106 ? 1.989 29.906 10.344 1 98.12 106 GLU B O 1
ATOM 3326 N N . TYR B 1 107 ? 1.227 28.828 12.141 1 98.5 107 TYR B N 1
ATOM 3327 C CA . TYR B 1 107 ? 2.479 29 12.867 1 98.5 107 TYR B CA 1
ATOM 3328 C C . TYR B 1 107 ? 3.383 27.781 12.688 1 98.5 107 TYR B C 1
ATOM 3330 O O . TYR B 1 107 ? 4.48 27.734 13.25 1 98.5 107 TYR B O 1
ATOM 3338 N N . LEU B 1 108 ? 2.924 26.781 11.914 1 98.81 108 LEU B N 1
ATOM 3339 C CA . LEU B 1 108 ? 3.727 25.609 11.609 1 98.81 108 LEU B CA 1
ATOM 3340 C C . LEU B 1 108 ? 4.906 25.969 10.711 1 98.81 108 LEU B C 1
ATOM 3342 O O . LEU B 1 108 ? 4.715 26.438 9.586 1 98.81 108 LEU B O 1
ATOM 3346 N N . ARG B 1 109 ? 6.121 25.719 11.234 1 98.56 109 ARG B N 1
ATOM 3347 C CA . ARG B 1 109 ? 7.355 26.109 10.555 1 98.56 109 ARG B CA 1
ATOM 3348 C C . ARG B 1 109 ? 7.867 25 9.648 1 98.56 109 ARG B C 1
ATOM 3350 O O . ARG B 1 109 ? 8.383 25.266 8.562 1 98.56 109 ARG B O 1
ATOM 3357 N N . ASP B 1 110 ? 7.777 23.812 10.141 1 98.75 110 ASP B N 1
ATOM 3358 C CA . ASP B 1 110 ? 8.328 22.656 9.445 1 98.75 110 ASP B CA 1
ATOM 3359 C C . ASP B 1 110 ? 7.719 21.359 9.953 1 98.75 110 ASP B C 1
ATOM 3361 O O . ASP B 1 110 ? 7.199 21.312 11.07 1 98.75 110 ASP B O 1
ATOM 3365 N N . ILE B 1 111 ? 7.66 20.375 9.086 1 98.88 111 ILE B N 1
ATOM 3366 C CA . ILE B 1 111 ? 7.355 19 9.469 1 98.88 111 ILE B CA 1
ATOM 3367 C C . ILE B 1 111 ? 8.531 18.094 9.117 1 98.88 111 ILE B C 1
ATOM 3369 O O . ILE B 1 111 ? 9.023 18.125 7.984 1 98.88 111 ILE B O 1
ATOM 3373 N N . MET B 1 112 ? 8.992 17.297 10.07 1 98.62 112 MET B N 1
ATOM 3374 C CA . MET B 1 112 ? 10.117 16.375 9.883 1 98.62 112 MET B CA 1
ATOM 3375 C C . MET B 1 112 ? 9.727 14.953 10.273 1 98.62 112 MET B C 1
ATOM 3377 O O . MET B 1 112 ? 8.711 14.75 10.945 1 98.62 112 MET B O 1
ATOM 3381 N N . THR B 1 113 ? 10.484 14 9.766 1 98.38 113 THR B N 1
ATOM 3382 C CA . THR B 1 113 ? 10.266 12.609 10.133 1 98.38 113 THR B CA 1
ATOM 3383 C C . THR B 1 113 ? 11.594 11.914 10.445 1 98.38 113 THR B C 1
ATOM 3385 O O . THR B 1 113 ? 12.625 12.234 9.844 1 98.38 113 THR B O 1
ATOM 3388 N N . VAL B 1 114 ? 11.531 11 11.422 1 97.19 114 VAL B N 1
ATOM 3389 C CA . VAL B 1 114 ? 12.695 10.211 11.789 1 97.19 114 VAL B CA 1
ATOM 3390 C C . VAL B 1 114 ? 12.273 8.781 12.109 1 97.19 114 VAL B C 1
ATOM 3392 O O . VAL B 1 114 ? 11.227 8.562 12.727 1 97.19 114 VAL B O 1
ATOM 3395 N N . ASP B 1 115 ? 13.102 7.84 11.617 1 96.94 115 ASP B N 1
ATOM 3396 C CA . ASP B 1 115 ? 12.859 6.453 12 1 96.94 115 ASP B CA 1
ATOM 3397 C C . ASP B 1 115 ? 13.078 6.246 13.492 1 96.94 115 ASP B C 1
ATOM 3399 O O . ASP B 1 115 ? 14.008 6.809 14.078 1 96.94 115 ASP B O 1
ATOM 3403 N N . LEU B 1 116 ? 12.227 5.434 14.133 1 97.81 116 LEU B N 1
ATOM 3404 C CA . LEU B 1 116 ? 12.43 5.109 15.539 1 97.81 116 LEU B CA 1
ATOM 3405 C C . LEU B 1 116 ? 13.688 4.273 15.727 1 97.81 116 LEU B C 1
ATOM 3407 O O . LEU B 1 116 ? 14.359 4.363 16.766 1 97.81 116 LEU B O 1
ATOM 3411 N N . ASP B 1 117 ? 13.969 3.4 14.734 1 95.75 117 ASP B N 1
ATOM 3412 C CA . ASP B 1 117 ? 15.219 2.65 14.617 1 95.75 117 ASP B CA 1
ATOM 3413 C C . ASP B 1 117 ? 15.898 2.908 13.273 1 95.75 117 ASP B C 1
ATOM 3415 O O . ASP B 1 117 ? 15.375 2.533 12.227 1 95.75 117 ASP B O 1
ATOM 3419 N N . PRO B 1 118 ? 17.047 3.484 13.312 1 91.19 118 PRO B N 1
ATOM 3420 C CA . PRO B 1 118 ? 17.734 3.836 12.062 1 91.19 118 PRO B CA 1
ATOM 3421 C C . PRO B 1 118 ? 18.109 2.611 11.234 1 91.19 118 PRO B C 1
ATOM 3423 O O . PRO B 1 118 ? 18.312 2.715 10.023 1 91.19 118 PRO B O 1
ATOM 3426 N N . ASN B 1 119 ? 18.156 1.461 11.875 1 90.81 119 ASN B N 1
ATOM 3427 C CA . ASN B 1 119 ? 18.609 0.259 11.18 1 90.81 119 ASN B CA 1
ATOM 3428 C C . ASN B 1 119 ? 17.438 -0.647 10.805 1 90.81 119 ASN B C 1
ATOM 3430 O O . ASN B 1 119 ? 17.625 -1.678 10.156 1 90.81 119 ASN B O 1
ATOM 3434 N N . ASP B 1 120 ? 16.266 -0.247 11.219 1 93 120 ASP B N 1
ATOM 3435 C CA . ASP B 1 120 ? 15.094 -1.081 10.961 1 93 120 ASP B CA 1
ATOM 3436 C C . ASP B 1 120 ? 13.836 -0.229 10.797 1 93 120 ASP B C 1
ATOM 3438 O O . ASP B 1 120 ? 13.133 0.048 11.773 1 93 120 ASP B O 1
ATOM 3442 N N . SER B 1 121 ? 13.492 0.04 9.578 1 91.44 121 SER B N 1
ATOM 3443 C CA . SER B 1 121 ? 12.383 0.948 9.273 1 91.44 121 SER B CA 1
ATOM 3444 C C . SER B 1 121 ? 11.039 0.312 9.602 1 91.44 121 SER B C 1
ATOM 3446 O O . SER B 1 121 ? 10.016 0.999 9.648 1 91.44 121 SER B O 1
ATOM 3448 N N . THR B 1 122 ? 10.992 -1.019 9.82 1 93.88 122 THR B N 1
ATOM 3449 C CA . THR B 1 122 ? 9.727 -1.684 10.117 1 93.88 122 THR B CA 1
ATOM 3450 C C . THR B 1 122 ? 9.266 -1.371 11.539 1 93.88 122 THR B C 1
ATOM 3452 O O . THR B 1 122 ? 8.117 -1.624 11.898 1 93.88 122 THR B O 1
ATOM 3455 N N . LYS B 1 123 ? 10.102 -0.739 12.352 1 96.75 123 LYS B N 1
ATOM 3456 C CA . LYS B 1 123 ? 9.805 -0.52 13.766 1 96.75 123 LYS B CA 1
ATOM 3457 C C . LYS B 1 123 ? 8.992 0.758 13.961 1 96.75 123 LYS B C 1
ATOM 3459 O O . LYS B 1 123 ? 8.5 1.021 15.062 1 96.75 123 LYS B O 1
ATOM 3464 N N . GLY B 1 124 ? 8.914 1.516 12.891 1 97.88 124 GLY B N 1
ATOM 3465 C CA . GLY B 1 124 ? 8.078 2.701 12.977 1 97.88 124 GLY B CA 1
ATOM 3466 C C . GLY B 1 124 ? 8.852 3.994 12.836 1 97.88 124 GLY B C 1
ATOM 3467 O O . GLY B 1 124 ? 10.039 3.979 12.484 1 97.88 124 GLY B O 1
ATOM 3468 N N . TYR B 1 125 ? 8.164 5.105 13.023 1 98.5 125 TYR B N 1
ATOM 3469 C CA . TYR B 1 125 ? 8.758 6.426 12.812 1 98.5 125 TYR B CA 1
ATOM 3470 C C . TYR B 1 125 ? 8.023 7.484 13.625 1 98.5 125 TYR B C 1
ATOM 3472 O O . TYR B 1 125 ? 6.953 7.219 14.18 1 98.5 125 TYR B O 1
ATOM 3480 N N . ARG B 1 126 ? 8.664 8.609 13.688 1 98.69 126 ARG B N 1
ATOM 3481 C CA . ARG B 1 126 ? 8.133 9.773 14.391 1 98.69 126 ARG B CA 1
ATOM 3482 C C . ARG B 1 126 ? 7.988 10.961 13.445 1 98.69 126 ARG B C 1
ATOM 3484 O O . ARG B 1 126 ? 8.852 11.195 12.602 1 98.69 126 ARG B O 1
ATOM 3491 N N . LEU B 1 127 ? 6.887 11.633 13.57 1 98.88 127 LEU B N 1
ATOM 3492 C CA . LEU B 1 127 ? 6.691 12.938 12.938 1 98.88 127 LEU B CA 1
ATOM 3493 C C . LEU B 1 127 ? 6.863 14.062 13.945 1 98.88 127 LEU B C 1
ATOM 3495 O O . LEU B 1 127 ? 6.422 13.953 15.094 1 98.88 127 LEU B O 1
ATOM 3499 N N . LYS B 1 128 ? 7.539 15.109 13.531 1 98.88 128 LYS B N 1
ATOM 3500 C CA . LYS B 1 128 ? 7.723 16.312 14.344 1 98.88 128 LYS B CA 1
ATOM 3501 C C . LYS B 1 128 ? 7.184 17.547 13.641 1 98.88 128 LYS B C 1
ATOM 3503 O O . LYS B 1 128 ? 7.625 17.875 12.539 1 98.88 128 LYS B O 1
ATOM 3508 N N . PHE B 1 129 ? 6.234 18.156 14.273 1 98.88 129 PHE B N 1
ATOM 3509 C CA . PHE B 1 129 ? 5.703 19.438 13.82 1 98.88 129 PHE B CA 1
ATOM 3510 C C . PHE B 1 129 ? 6.336 20.594 14.586 1 98.88 129 PHE B C 1
ATOM 3512 O O . PHE B 1 129 ? 6.09 20.75 15.781 1 98.88 129 PHE B O 1
ATOM 3519 N N . LEU B 1 130 ? 7.164 21.344 13.898 1 98.88 130 LEU B N 1
ATOM 3520 C CA . LEU B 1 130 ? 7.848 22.469 14.531 1 98.88 130 LEU B CA 1
ATOM 3521 C C . LEU B 1 130 ? 7.043 23.75 14.367 1 98.88 130 LEU B C 1
ATOM 3523 O O . LEU B 1 130 ? 6.684 24.125 13.25 1 98.88 130 LEU B O 1
ATOM 3527 N N . PHE B 1 131 ? 6.805 24.422 15.508 1 98.75 131 PHE B N 1
ATOM 3528 C CA . PHE B 1 131 ? 5.992 25.625 15.477 1 98.75 131 PHE B CA 1
ATOM 3529 C C . PHE B 1 131 ? 6.82 26.844 15.867 1 98.75 131 PHE B C 1
ATOM 3531 O O . PHE B 1 131 ? 7.699 26.766 16.719 1 98.75 131 PHE B O 1
ATOM 3538 N N . ALA B 1 132 ? 6.492 27.938 15.195 1 98.12 132 ALA B N 1
ATOM 3539 C CA . ALA B 1 132 ? 6.938 29.234 15.703 1 98.12 132 ALA B CA 1
ATOM 3540 C C . ALA B 1 132 ? 6.238 29.578 17.016 1 98.12 132 ALA B C 1
ATOM 3542 O O . ALA B 1 132 ? 5.203 29 17.344 1 98.12 132 ALA B O 1
ATOM 3543 N N . GLU B 1 133 ? 6.961 30.5 17.766 1 97.81 133 GLU B N 1
ATOM 3544 C CA . GLU B 1 133 ? 6.219 31.031 18.922 1 97.81 133 GLU B CA 1
ATOM 3545 C C . GLU B 1 133 ? 4.836 31.516 18.5 1 97.81 133 GLU B C 1
ATOM 3547 O O . GLU B 1 133 ? 4.688 32.188 17.469 1 97.81 133 GLU B O 1
ATOM 3552 N N . ASN B 1 134 ? 3.811 31.156 19.281 1 98 134 ASN B N 1
ATOM 3553 C CA . ASN B 1 134 ? 2.434 31.438 18.891 1 98 134 ASN B CA 1
ATOM 3554 C C . ASN B 1 134 ? 1.55 31.703 20.109 1 98 134 ASN B C 1
ATOM 3556 O O . ASN B 1 134 ? 1.954 31.422 21.25 1 98 134 ASN B O 1
ATOM 3560 N N . PRO B 1 135 ? 0.437 32.219 19.938 1 98.06 135 PRO B N 1
ATOM 3561 C CA . PRO B 1 135 ? -0.403 32.594 21.078 1 98.06 135 PRO B CA 1
ATOM 3562 C C . PRO B 1 135 ? -1.252 31.438 21.594 1 98.06 135 PRO B C 1
ATOM 3564 O O . PRO B 1 135 ? -1.991 31.594 22.562 1 98.06 135 PRO B O 1
ATOM 3567 N N . TYR B 1 136 ? -1.123 30.281 21.047 1 98.5 136 TYR B N 1
ATOM 3568 C CA . TYR B 1 136 ? -2.086 29.234 21.344 1 98.5 136 TYR B CA 1
ATOM 3569 C C . TYR B 1 136 ? -1.528 28.25 22.375 1 98.5 136 TYR B C 1
ATOM 3571 O O . TYR B 1 136 ? -2.238 27.828 23.281 1 98.5 136 TYR B O 1
ATOM 3579 N N . PHE B 1 137 ? -0.291 27.828 22.25 1 98.75 137 PHE B N 1
ATOM 3580 C CA . PHE B 1 137 ? 0.284 26.844 23.156 1 98.75 137 PHE B CA 1
ATOM 3581 C C . PHE B 1 137 ? 1.781 27.078 23.328 1 98.75 137 PHE B C 1
ATOM 3583 O O . PHE B 1 137 ? 2.375 27.891 22.609 1 98.75 137 PHE B O 1
ATOM 3590 N N . THR B 1 138 ? 2.432 26.359 24.266 1 98.56 138 THR B N 1
ATOM 3591 C CA . THR B 1 138 ? 3.818 26.641 24.625 1 98.56 138 THR B CA 1
ATOM 3592 C C . THR B 1 138 ? 4.754 25.625 23.984 1 98.56 138 THR B C 1
ATOM 3594 O O . THR B 1 138 ? 5.973 25.812 23.984 1 98.56 138 THR B O 1
ATOM 3597 N N . ASN B 1 139 ? 4.18 24.547 23.375 1 98.38 139 ASN B N 1
ATOM 3598 C CA . ASN B 1 139 ? 5.02 23.547 22.719 1 98.38 139 ASN B CA 1
ATOM 3599 C C . ASN B 1 139 ? 5.82 24.141 21.578 1 98.38 139 ASN B C 1
ATOM 3601 O O . ASN B 1 139 ? 5.27 24.891 20.75 1 98.38 139 ASN B O 1
ATOM 3605 N N . ALA B 1 140 ? 7.043 23.828 21.516 1 98.31 140 ALA B N 1
ATOM 3606 C CA . ALA B 1 140 ? 7.809 24.188 20.312 1 98.31 140 ALA B CA 1
ATOM 3607 C C . ALA B 1 140 ? 7.645 23.125 19.234 1 98.31 140 ALA B C 1
ATOM 3609 O O . ALA B 1 140 ? 7.723 23.422 18.047 1 98.31 140 ALA B O 1
ATOM 3610 N N . ILE B 1 141 ? 7.516 21.906 19.734 1 98.69 141 ILE B N 1
ATOM 3611 C CA . ILE B 1 141 ? 7.379 20.766 18.844 1 98.69 141 ILE B CA 1
ATOM 3612 C C . ILE B 1 141 ? 6.188 19.906 19.281 1 98.69 141 ILE B C 1
ATOM 3614 O O . ILE B 1 141 ? 6.043 19.578 20.469 1 98.69 141 ILE B O 1
ATOM 3618 N N . LEU B 1 142 ? 5.242 19.625 18.359 1 98.75 142 LEU B N 1
ATOM 3619 C CA . LEU B 1 142 ? 4.262 18.562 18.547 1 98.75 142 LEU B CA 1
ATOM 3620 C C . LEU B 1 142 ? 4.699 17.297 17.828 1 98.75 142 LEU B C 1
ATOM 3622 O O . LEU B 1 142 ? 5.141 17.344 16.688 1 98.75 142 LEU B O 1
ATOM 3626 N N . SER B 1 143 ? 4.621 16.172 18.438 1 98.56 143 SER B N 1
ATOM 3627 C CA . SER B 1 143 ? 5.16 14.938 17.875 1 98.56 143 SER B CA 1
ATOM 3628 C C . SER B 1 143 ? 4.09 13.852 17.797 1 98.56 143 SER B C 1
ATOM 3630 O O . SER B 1 143 ? 3.113 13.875 18.547 1 98.56 143 SER B O 1
ATOM 3632 N N . LYS B 1 144 ? 4.203 13.008 16.844 1 98.56 144 LYS B N 1
ATOM 3633 C CA . LYS B 1 144 ? 3.408 11.805 16.625 1 98.56 144 LYS B CA 1
ATOM 3634 C C . LYS B 1 144 ? 4.301 10.609 16.297 1 98.56 144 LYS B C 1
ATOM 3636 O O . LYS B 1 144 ? 5.141 10.672 15.406 1 98.56 144 LYS B O 1
ATOM 3641 N N . GLU B 1 145 ? 4.133 9.539 17.031 1 98.62 145 GLU B N 1
ATOM 3642 C CA . GLU B 1 145 ? 4.992 8.375 16.859 1 98.62 145 GLU B CA 1
ATOM 3643 C C . GLU B 1 145 ? 4.18 7.133 16.5 1 98.62 145 GLU B C 1
ATOM 3645 O O . GLU B 1 145 ? 3.174 6.836 17.156 1 98.62 145 GLU B O 1
ATOM 3650 N N . TYR B 1 146 ? 4.609 6.445 15.531 1 98.75 146 TYR B N 1
ATOM 3651 C CA . TYR B 1 146 ? 4.012 5.184 15.117 1 98.75 146 TYR B CA 1
ATOM 3652 C C . TYR B 1 146 ? 4.938 4.012 15.438 1 98.75 146 TYR B C 1
ATOM 3654 O O . TYR B 1 146 ? 6.062 3.949 14.93 1 98.75 146 TYR B O 1
ATOM 3662 N N . HIS B 1 147 ? 4.48 3.152 16.234 1 98.5 147 HIS B N 1
ATOM 3663 C CA . HIS B 1 147 ? 5.207 1.925 16.547 1 98.5 147 HIS B CA 1
ATOM 3664 C C . HIS B 1 147 ? 4.656 0.749 15.742 1 98.5 147 HIS B C 1
ATOM 3666 O O . HIS B 1 147 ? 3.508 0.344 15.938 1 98.5 147 HIS B O 1
ATOM 3672 N N . SER B 1 148 ? 5.504 0.246 14.906 1 97.56 148 SER B N 1
ATOM 3673 C CA . SER B 1 148 ? 5.074 -0.818 14 1 97.56 148 SER B CA 1
ATOM 3674 C C . SER B 1 148 ? 6.055 -1.986 14.023 1 97.56 148 SER B C 1
ATOM 3676 O O . SER B 1 148 ? 7.133 -1.891 14.609 1 97.56 148 SER B O 1
ATOM 3678 N N . ALA B 1 149 ? 5.609 -3.107 13.453 1 95.5 149 ALA B N 1
ATOM 3679 C CA . ALA B 1 149 ? 6.422 -4.316 13.32 1 95.5 149 ALA B CA 1
ATOM 3680 C C . ALA B 1 149 ? 5.988 -5.141 12.109 1 95.5 149 ALA B C 1
ATOM 3682 O O . ALA B 1 149 ? 4.836 -5.059 11.68 1 95.5 149 ALA B O 1
ATOM 3683 N N . GLU B 1 150 ? 6.941 -5.828 11.633 1 93.25 150 GLU B N 1
ATOM 3684 C CA . GLU B 1 150 ? 6.598 -6.781 10.578 1 93.25 150 GLU B CA 1
ATOM 3685 C C . GLU B 1 150 ? 5.648 -7.859 11.094 1 93.25 150 GLU B C 1
ATOM 3687 O O . GLU B 1 150 ? 5.922 -8.492 12.117 1 93.25 150 GLU B O 1
ATOM 3692 N N . SER B 1 151 ? 4.512 -8.055 10.453 1 90.5 151 SER B N 1
ATOM 3693 C CA . SER B 1 151 ? 3.51 -9.023 10.898 1 90.5 151 SER B CA 1
ATOM 3694 C C . SER B 1 151 ? 3.834 -10.43 10.406 1 90.5 151 SER B C 1
ATOM 3696 O O . SER B 1 151 ? 3.51 -11.414 11.062 1 90.5 151 SER B O 1
ATOM 3698 N N . SER B 1 152 ? 4.445 -10.547 9.258 1 92.38 152 SER B N 1
ATOM 3699 C CA . SER B 1 152 ? 4.82 -11.82 8.648 1 92.38 152 SER B CA 1
ATOM 3700 C C . SER B 1 152 ? 6.004 -11.648 7.703 1 92.38 152 SER B C 1
ATOM 3702 O O . SER B 1 152 ? 6.031 -10.719 6.895 1 92.38 152 SER B O 1
ATOM 3704 N N . PRO B 1 153 ? 6.891 -12.508 7.785 1 93.94 153 PRO B N 1
ATOM 3705 C CA . PRO B 1 153 ? 8.008 -12.43 6.84 1 93.94 153 PRO B CA 1
ATOM 3706 C C . PRO B 1 153 ? 7.598 -12.805 5.414 1 93.94 153 PRO B C 1
ATOM 3708 O O . PRO B 1 153 ? 8.367 -12.586 4.473 1 93.94 153 PRO B O 1
ATOM 3711 N N . TYR B 1 154 ? 6.363 -13.352 5.238 1 95.62 154 TYR B N 1
ATOM 3712 C CA . TYR B 1 154 ? 5.984 -13.906 3.941 1 95.62 154 TYR B CA 1
ATOM 3713 C C . TYR B 1 154 ? 5.105 -12.93 3.168 1 95.62 154 TYR B C 1
ATOM 3715 O O . TYR B 1 154 ? 4.789 -13.164 2 1 95.62 154 TYR B O 1
ATOM 3723 N N . THR B 1 155 ? 4.707 -11.875 3.812 1 93.5 155 THR B N 1
ATOM 3724 C CA . THR B 1 155 ? 3.887 -10.875 3.137 1 93.5 155 THR B CA 1
ATOM 3725 C C . THR B 1 155 ? 4.582 -9.516 3.135 1 93.5 155 THR B C 1
ATOM 3727 O O . THR B 1 155 ? 4.238 -8.641 2.34 1 93.5 155 THR B O 1
ATOM 3730 N N . GLY B 1 156 ? 5.512 -9.273 4.012 1 87.88 156 GLY B N 1
ATOM 3731 C CA . GLY B 1 156 ? 6.184 -7.992 4.156 1 87.88 156 GLY B CA 1
ATOM 3732 C C . GLY B 1 156 ? 5.297 -6.922 4.758 1 87.88 156 GLY B C 1
ATOM 3733 O O . GLY B 1 156 ? 5.68 -5.75 4.82 1 87.88 156 GLY B O 1
ATOM 3734 N N . GLU B 1 157 ? 4.168 -7.285 5.195 1 90.31 157 GLU B N 1
ATOM 3735 C CA . GLU B 1 157 ? 3.23 -6.328 5.777 1 90.31 157 GLU B CA 1
ATOM 3736 C C . GLU B 1 157 ? 3.705 -5.852 7.145 1 90.31 157 GLU B C 1
ATOM 3738 O O . GLU B 1 157 ? 4.25 -6.637 7.926 1 90.31 157 GLU B O 1
ATOM 3743 N N . VAL B 1 158 ? 3.537 -4.535 7.348 1 92 158 VAL B N 1
ATOM 3744 C CA . VAL B 1 158 ? 3.873 -3.904 8.617 1 92 158 VAL B CA 1
ATOM 3745 C C . VAL B 1 158 ? 2.594 -3.492 9.344 1 92 158 VAL B C 1
ATOM 3747 O O . VAL B 1 158 ? 1.686 -2.918 8.742 1 92 158 VAL B O 1
ATOM 3750 N N . ASN B 1 159 ? 2.5 -3.854 10.625 1 93.94 159 ASN B N 1
ATOM 3751 C CA . ASN B 1 159 ? 1.344 -3.506 11.445 1 93.94 159 ASN B CA 1
ATOM 3752 C C . ASN B 1 159 ? 1.703 -2.482 12.523 1 93.94 159 ASN B C 1
ATOM 3754 O O . ASN B 1 159 ? 2.754 -2.588 13.156 1 93.94 159 ASN B O 1
ATOM 3758 N N . VAL B 1 160 ? 0.826 -1.529 12.625 1 97 160 VAL B N 1
ATOM 3759 C CA . VAL B 1 160 ? 0.991 -0.527 13.672 1 97 160 VAL B CA 1
ATOM 3760 C C . VAL B 1 160 ? 0.231 -0.959 14.93 1 97 160 VAL B C 1
ATOM 3762 O O . VAL B 1 160 ? -0.978 -1.199 14.875 1 97 160 VAL B O 1
ATOM 3765 N N . SER B 1 161 ? 0.945 -1.074 16.062 1 95.94 161 SER B N 1
ATOM 3766 C CA . SER B 1 161 ? 0.295 -1.553 17.281 1 95.94 161 SER B CA 1
ATOM 3767 C C . SER B 1 161 ? 0.09 -0.42 18.281 1 95.94 161 SER B C 1
ATOM 3769 O O . SER B 1 161 ? -0.726 -0.534 19.203 1 95.94 161 SER B O 1
ATOM 3771 N N . GLU B 1 162 ? 0.862 0.586 18.156 1 97.62 162 GLU B N 1
ATOM 3772 C CA . GLU B 1 162 ? 0.792 1.698 19.094 1 97.62 162 GLU B CA 1
ATOM 3773 C C . GLU B 1 162 ? 1.092 3.025 18.406 1 97.62 162 GLU B C 1
ATOM 3775 O O . GLU B 1 162 ? 2.021 3.117 17.609 1 97.62 162 GLU B O 1
ATOM 3780 N N . ILE B 1 163 ? 0.273 3.945 18.641 1 98.19 163 ILE B N 1
ATOM 3781 C CA . ILE B 1 163 ? 0.428 5.316 18.172 1 98.19 163 ILE B CA 1
ATOM 3782 C C . ILE B 1 163 ? 0.488 6.27 19.359 1 98.19 163 ILE B C 1
ATOM 3784 O O . ILE B 1 163 ? -0.433 6.309 20.172 1 98.19 163 ILE B O 1
ATOM 3788 N N . ASN B 1 164 ? 1.579 7.035 19.453 1 98.06 164 ASN B N 1
ATOM 3789 C CA . ASN B 1 164 ? 1.748 7.973 20.562 1 98.06 164 ASN B CA 1
ATOM 3790 C C . ASN B 1 164 ? 1.703 9.422 20.078 1 98.06 164 ASN B C 1
ATOM 3792 O O . ASN B 1 164 ? 2.586 9.859 19.328 1 98.06 164 ASN B O 1
ATOM 3796 N N . GLY B 1 165 ? 0.629 10.07 20.469 1 97 165 GLY B N 1
ATOM 3797 C CA . GLY B 1 165 ? 0.57 11.508 20.281 1 97 165 GLY B CA 1
ATOM 3798 C C . GLY B 1 165 ? 1.127 12.297 21.453 1 97 165 GLY B C 1
ATOM 3799 O O . GLY B 1 165 ? 1.527 11.711 22.453 1 97 165 GLY B O 1
ATOM 3800 N N . CYS B 1 166 ? 1.239 13.586 21.281 1 95.19 166 CYS B N 1
ATOM 3801 C CA . CYS B 1 166 ? 1.75 14.398 22.375 1 95.19 166 CYS B CA 1
ATOM 3802 C C . CYS B 1 166 ? 0.673 15.336 22.906 1 95.19 166 CYS B C 1
ATOM 3804 O O . CYS B 1 166 ? -0.276 15.664 22.188 1 95.19 166 CYS B O 1
ATOM 3806 N N . THR B 1 167 ? 0.867 15.734 24.156 1 96.25 167 THR B N 1
ATOM 3807 C CA . THR B 1 167 ? -0.039 16.688 24.797 1 96.25 167 THR B CA 1
ATOM 3808 C C . THR B 1 167 ? 0.262 18.109 24.344 1 96.25 167 THR B C 1
ATOM 3810 O O . THR B 1 167 ? 1.424 18.516 24.297 1 96.25 167 THR B O 1
ATOM 3813 N N . ILE B 1 168 ? -0.776 18.766 23.938 1 98.06 168 ILE B N 1
ATOM 3814 C CA . ILE B 1 168 ? -0.621 20.188 23.594 1 98.06 168 ILE B CA 1
ATOM 3815 C C . ILE B 1 168 ? -0.81 21.047 24.828 1 98.06 168 ILE B C 1
ATOM 3817 O O . ILE B 1 168 ? -1.821 20.922 25.531 1 98.06 168 ILE B O 1
ATOM 3821 N N . ASN B 1 169 ? 0.167 21.859 25.172 1 98.44 169 ASN B N 1
ATOM 3822 C CA . ASN B 1 169 ? 0.12 22.75 26.312 1 98.44 169 ASN B CA 1
ATOM 3823 C C . ASN B 1 169 ? -0.497 24.094 25.953 1 98.44 169 ASN B C 1
ATOM 3825 O O . ASN B 1 169 ? 0.213 25.094 25.828 1 98.44 169 ASN B O 1
ATOM 3829 N N . TRP B 1 170 ? -1.793 24.141 26 1 98.44 170 TRP B N 1
ATOM 3830 C CA . TRP B 1 170 ? -2.539 25.312 25.562 1 98.44 170 TRP B CA 1
ATOM 3831 C C . TRP B 1 170 ? -2.338 26.469 26.547 1 98.44 170 TRP B C 1
ATOM 3833 O O . TRP B 1 170 ? -2.34 26.266 27.766 1 98.44 170 TRP B O 1
ATOM 3843 N N . LYS B 1 171 ? -2.143 27.641 26 1 98.12 171 LYS B N 1
ATOM 3844 C CA . LYS B 1 171 ? -2.207 28.844 26.812 1 98.12 171 LYS B CA 1
ATOM 3845 C C . LYS B 1 171 ? -3.635 29.125 27.281 1 98.12 171 LYS B C 1
ATOM 3847 O O . LYS B 1 171 ? -4.59 28.594 26.703 1 98.12 171 LYS B O 1
ATOM 3852 N N . ASP B 1 172 ? -3.773 29.922 28.297 1 96.5 172 ASP B N 1
ATOM 3853 C CA . ASP B 1 172 ? -5.074 30.188 28.906 1 96.5 172 ASP B CA 1
ATOM 3854 C C . ASP B 1 172 ? -6.078 30.688 27.875 1 96.5 172 ASP B C 1
ATOM 3856 O O . ASP B 1 172 ? -5.828 31.703 27.203 1 96.5 172 ASP B O 1
ATOM 3860 N N . GLY B 1 173 ? -7.109 29.859 27.719 1 95.06 173 GLY B N 1
ATOM 3861 C CA . GLY B 1 173 ? -8.227 30.266 26.891 1 95.06 173 GLY B CA 1
ATOM 3862 C C . GLY B 1 173 ? -7.941 30.125 25.406 1 95.06 173 GLY B C 1
ATOM 3863 O O . GLY B 1 173 ? -8.68 30.641 24.562 1 95.06 173 GLY B O 1
ATOM 3864 N N . LYS B 1 174 ? -6.863 29.438 25.016 1 97.25 174 LYS B N 1
ATOM 3865 C CA . LYS B 1 174 ? -6.453 29.422 23.609 1 97.25 174 LYS B CA 1
ATOM 3866 C C . LYS B 1 174 ? -6.621 28.031 23 1 97.25 174 LYS B C 1
ATOM 3868 O O . LYS B 1 174 ? -6.18 27.781 21.875 1 97.25 174 LYS B O 1
ATOM 3873 N N . ASP B 1 175 ? -7.297 27.109 23.766 1 97.06 175 ASP B N 1
ATOM 3874 C CA . ASP B 1 175 ? -7.547 25.766 23.25 1 97.06 175 ASP B CA 1
ATOM 3875 C C . ASP B 1 175 ? -8.625 25.766 22.172 1 97.06 175 ASP B C 1
ATOM 3877 O O . ASP B 1 175 ? -9.82 25.828 22.484 1 97.06 175 ASP B O 1
ATOM 3881 N N . VAL B 1 176 ? -8.219 25.609 20.922 1 97.19 176 VAL B N 1
ATOM 3882 C CA . VAL B 1 176 ? -9.148 25.734 19.812 1 97.19 176 VAL B CA 1
ATOM 3883 C C . VAL B 1 176 ? -9.938 24.438 19.641 1 97.19 176 VAL B C 1
ATOM 3885 O O . VAL B 1 176 ? -10.859 24.359 18.828 1 97.19 176 VAL B O 1
ATOM 3888 N N . THR B 1 177 ? -9.539 23.391 20.344 1 95.06 177 THR B N 1
ATOM 3889 C CA . THR B 1 177 ? -10.195 22.094 20.219 1 95.06 177 THR B CA 1
ATOM 3890 C C . THR B 1 177 ? -11.469 22.047 21.047 1 95.06 177 THR B C 1
ATOM 3892 O O . THR B 1 177 ? -12.156 21.016 21.078 1 95.06 177 THR B O 1
ATOM 3895 N N . THR B 1 178 ? -11.797 23.125 21.719 1 93.62 178 THR B N 1
ATOM 3896 C CA . THR B 1 178 ? -13.016 23.25 22.516 1 93.62 178 THR B CA 1
ATOM 3897 C C . THR B 1 178 ? -13.82 24.469 22.094 1 93.62 178 THR B C 1
ATOM 3899 O O . THR B 1 178 ? -13.266 25.406 21.516 1 93.62 178 THR B O 1
ATOM 3902 N N . ALA B 1 179 ? -15.133 24.359 22.234 1 90.81 179 ALA B N 1
ATOM 3903 C CA . ALA B 1 179 ? -16.016 25.484 21.953 1 90.81 179 ALA B CA 1
ATOM 3904 C C . ALA B 1 179 ? -16.844 25.875 23.188 1 90.81 179 ALA B C 1
ATOM 3906 O O . ALA B 1 179 ? -17.203 25 23.984 1 90.81 179 ALA B O 1
ATOM 3907 N N . LEU B 1 180 ? -17.016 27.141 23.297 1 88 180 LEU B N 1
ATOM 3908 C CA . LEU B 1 180 ? -17.906 27.641 24.359 1 88 180 LEU B CA 1
ATOM 3909 C C . LEU B 1 180 ? -19.375 27.453 23.969 1 88 180 LEU B C 1
ATOM 3911 O O . LEU B 1 180 ? -19.797 27.875 22.891 1 88 180 LEU B O 1
ATOM 3915 N N . VAL B 1 181 ? -20 26.609 24.672 1 83.69 181 VAL B N 1
ATOM 3916 C CA . VAL B 1 181 ? -21.422 26.359 24.422 1 83.69 181 VAL B CA 1
ATOM 3917 C C . VAL B 1 181 ? -22.25 26.906 25.578 1 83.69 181 VAL B C 1
ATOM 3919 O O . VAL B 1 181 ? -21.875 26.781 26.734 1 83.69 181 VAL B O 1
ATOM 3922 N N . LYS B 1 182 ? -23.281 27.734 25.203 1 78.5 182 LYS B N 1
ATOM 3923 C CA . LYS B 1 182 ? -24.25 28.203 26.188 1 78.5 182 LYS B CA 1
ATOM 3924 C C . LYS B 1 182 ? -25.344 27.172 26.438 1 78.5 182 LYS B C 1
ATOM 3926 O O . LYS B 1 182 ? -25.984 26.703 25.5 1 78.5 182 LYS B O 1
ATOM 3931 N N . LYS B 1 183 ? -25.281 26.5 27.562 1 67.94 183 LYS B N 1
ATOM 3932 C CA . LYS B 1 183 ? -26.344 25.562 27.906 1 67.94 183 LYS B CA 1
ATOM 3933 C C . LYS B 1 183 ? -27.453 26.25 28.703 1 67.94 183 LYS B C 1
ATOM 3935 O O . LYS B 1 183 ? -27.188 26.891 29.719 1 67.94 183 LYS B O 1
ATOM 3940 N N . GLN B 1 184 ? -28.641 26.453 28.125 1 68.38 184 GLN B N 1
ATOM 3941 C CA . GLN B 1 184 ? -29.797 26.953 28.859 1 68.38 184 GLN B CA 1
ATOM 3942 C C . GLN B 1 184 ? -30.391 25.859 29.75 1 68.38 184 GLN B C 1
ATOM 3944 O O . GLN B 1 184 ? -30.578 24.719 29.312 1 68.38 184 GLN B O 1
ATOM 3949 N N . LYS B 1 185 ? -30.156 26 30.984 1 58.16 185 LYS B N 1
ATOM 3950 C CA . LYS B 1 185 ? -30.875 25.062 31.844 1 58.16 185 LYS B CA 1
ATOM 3951 C C . LYS B 1 185 ? -32.375 25.188 31.641 1 58.16 185 LYS B C 1
ATOM 3953 O O . LYS B 1 185 ? -32.906 26.281 31.516 1 58.16 185 LYS B O 1
ATOM 3958 N N . GLU B 1 186 ? -32.844 23.969 31.328 1 55.94 186 GLU B N 1
ATOM 3959 C CA . GLU B 1 186 ? -34.312 23.891 31.281 1 55.94 186 GLU B CA 1
ATOM 3960 C C . GLU B 1 186 ? -34.938 24.531 32.531 1 55.94 186 GLU B C 1
ATOM 3962 O O . GLU B 1 186 ? -34.438 24.375 33.625 1 55.94 186 GLU B O 1
ATOM 3967 N N . THR B 1 187 ? -35.594 25.328 32.281 1 51.16 187 THR B N 1
ATOM 3968 C CA . THR B 1 187 ? -36.438 25.891 33.344 1 51.16 187 THR B CA 1
ATOM 3969 C C . THR B 1 187 ? -37.281 24.812 34 1 51.16 187 THR B C 1
ATOM 3971 O O . THR B 1 187 ? -37.969 24.047 33.312 1 51.16 187 THR B O 1
ATOM 3974 N N . LYS B 1 188 ? -36.75 24.297 35.031 1 50.66 188 LYS B N 1
ATOM 3975 C CA . LYS B 1 188 ? -37.75 23.531 35.75 1 50.66 188 LYS B CA 1
ATOM 3976 C C . LYS B 1 188 ? -38.969 24.391 36.094 1 50.66 188 LYS B C 1
ATOM 3978 O O . LYS B 1 188 ? -38.844 25.547 36.5 1 50.66 188 LYS B O 1
ATOM 3983 N N . LYS B 1 189 ? -39.938 23.875 35.625 1 50.12 189 LYS B N 1
ATOM 3984 C CA . LYS B 1 189 ? -41.25 24.422 35.969 1 50.12 189 LYS B CA 1
ATOM 3985 C C . LYS B 1 189 ? -41.406 24.516 37.5 1 50.12 189 LYS B C 1
ATOM 3987 O O . LYS B 1 189 ? -41.312 23.516 38.188 1 50.12 189 LYS B O 1
ATOM 3992 N N . GLY B 1 190 ? -40.844 25.562 38.094 1 42 190 GLY B N 1
ATOM 3993 C CA . GLY B 1 190 ? -41.25 25.609 39.469 1 42 190 GLY B CA 1
ATOM 3994 C C . GLY B 1 190 ? -42.781 25.656 39.656 1 42 190 GLY B C 1
ATOM 3995 O O . GLY B 1 190 ? -43.5 25.875 38.688 1 42 190 GLY B O 1
ATOM 3996 N N . LYS B 1 191 ? -43.312 25.266 40.719 1 48.97 191 LYS B N 1
ATOM 3997 C CA . LYS B 1 191 ? -44.719 25.219 41 1 48.97 191 LYS B CA 1
ATOM 3998 C C . LYS B 1 191 ? -45.438 26.453 40.5 1 48.97 191 LYS B C 1
ATOM 4000 O O . LYS B 1 191 ? -46.625 26.406 40.156 1 48.97 191 LYS B O 1
ATOM 4005 N N . ASN B 1 192 ? -45.094 27.641 40.938 1 46.66 192 ASN B N 1
ATOM 4006 C CA . ASN B 1 192 ? -45.906 28.828 40.688 1 46.66 192 ASN B CA 1
ATOM 4007 C C . ASN B 1 192 ? -45.469 29.578 39.438 1 46.66 192 ASN B C 1
ATOM 4009 O O . ASN B 1 192 ? -44.781 30.594 39.531 1 46.66 192 ASN B O 1
ATOM 4013 N N . ASN B 1 193 ? -45.562 29.016 38.156 1 53.12 193 ASN B N 1
ATOM 4014 C CA . ASN B 1 193 ? -45.531 29.375 36.75 1 53.12 193 ASN B CA 1
ATOM 4015 C C . ASN B 1 193 ? -44.406 30.375 36.469 1 53.12 193 ASN B C 1
ATOM 4017 O O . ASN B 1 193 ? -44.469 31.109 35.469 1 53.12 193 ASN B O 1
ATOM 4021 N N . LYS B 1 194 ? -43.75 30.891 37.438 1 50.84 194 LYS B N 1
ATOM 4022 C CA . LYS B 1 194 ? -42.781 31.891 36.938 1 50.84 194 LYS B CA 1
ATOM 4023 C C . LYS B 1 194 ? -41.469 31.234 36.5 1 50.84 194 LYS B C 1
ATOM 4025 O O . LYS B 1 194 ? -40.906 30.438 37.25 1 50.84 194 LYS B O 1
ATOM 4030 N N . SER B 1 195 ? -41.312 31.078 35.219 1 52.56 195 SER B N 1
ATOM 4031 C CA . SER B 1 195 ? -40.094 30.594 34.594 1 52.56 195 SER B CA 1
ATOM 4032 C C . SER B 1 195 ? -38.875 31.406 35 1 52.56 195 SER B C 1
ATOM 4034 O O . SER B 1 195 ? -38.875 32.625 34.875 1 52.56 195 SER B O 1
ATOM 4036 N N . VAL B 1 196 ? -38.25 31.125 35.969 1 52.31 196 VAL B N 1
ATOM 4037 C CA . VAL B 1 196 ? -37 31.828 36.312 1 52.31 196 VAL B CA 1
ATOM 4038 C C . VAL B 1 196 ? -35.938 31.5 35.281 1 52.31 196 VAL B C 1
ATOM 4040 O O . VAL B 1 196 ? -35.594 30.328 35.062 1 52.31 196 VAL B O 1
ATOM 4043 N N . LYS B 1 197 ? -35.75 32.406 34.438 1 50.97 197 LYS B N 1
ATOM 4044 C CA . LYS B 1 197 ? -34.625 32.312 33.469 1 50.97 197 LYS B CA 1
ATOM 4045 C C . LYS B 1 197 ? -33.312 31.984 34.188 1 50.97 197 LYS B C 1
ATOM 4047 O O . LYS B 1 197 ? -32.812 32.781 35 1 50.97 197 LYS B O 1
ATOM 4052 N N . GLN B 1 198 ? -33.031 30.781 34.469 1 53.5 198 GLN B N 1
ATOM 4053 C CA . GLN B 1 198 ? -31.719 30.453 35.062 1 53.5 198 GLN B CA 1
ATOM 4054 C C . GLN B 1 198 ? -30.594 30.781 34.094 1 53.5 198 GLN B C 1
ATOM 4056 O O . GLN B 1 198 ? -30.766 30.703 32.875 1 53.5 198 GLN B O 1
ATOM 4061 N N . GLU B 1 199 ? -29.484 31.391 34.531 1 55.75 199 GLU B N 1
ATOM 4062 C CA . GLU B 1 199 ? -28.266 31.875 33.906 1 55.75 199 GLU B CA 1
ATOM 4063 C C . GLU B 1 199 ? -27.609 30.797 33.031 1 55.75 199 GLU B C 1
ATOM 4065 O O . GLU B 1 199 ? -27.469 29.656 33.469 1 55.75 199 GLU B O 1
ATOM 4070 N N . SER B 1 200 ? -27.594 30.969 31.688 1 65 200 SER B N 1
ATOM 4071 C CA . SER B 1 200 ? -26.875 30.141 30.719 1 65 200 SER B CA 1
ATOM 4072 C C . SER B 1 200 ? -25.422 29.953 31.125 1 65 200 SER B C 1
ATOM 4074 O O . SER B 1 200 ? -24.703 30.922 31.359 1 65 200 SER B O 1
ATOM 4076 N N . LYS B 1 201 ? -25.094 28.812 31.797 1 70.12 201 LYS B N 1
ATOM 4077 C CA . LYS B 1 201 ? -23.688 28.5 32.094 1 70.12 201 LYS B CA 1
ATOM 4078 C C . LYS B 1 201 ? -22.922 28.188 30.812 1 70.12 201 LYS B C 1
ATOM 4080 O O . LYS B 1 201 ? -23.375 27.391 29.984 1 70.12 201 LYS B O 1
ATOM 4085 N N . GLU B 1 202 ? -21.781 29.047 30.562 1 77.75 202 GLU B N 1
ATOM 4086 C CA . GLU B 1 202 ? -20.875 28.781 29.438 1 77.75 202 GLU B CA 1
ATOM 4087 C C . GLU B 1 202 ? -19.938 27.625 29.766 1 77.75 202 GLU B C 1
ATOM 4089 O O . GLU B 1 202 ? -19.312 27.594 30.828 1 77.75 202 GLU B O 1
ATOM 4094 N N . GLU B 1 203 ? -20.156 26.5 29.109 1 83.56 203 GLU B N 1
ATOM 4095 C CA . GLU B 1 203 ? -19.281 25.359 29.297 1 83.56 203 GLU B CA 1
ATOM 4096 C C . GLU B 1 203 ? -18.469 25.062 28.031 1 83.56 203 GLU B C 1
ATOM 4098 O O . GLU B 1 203 ? -18.969 25.203 26.922 1 83.56 203 GLU B O 1
ATOM 4103 N N . GLN B 1 204 ? -17.141 24.734 28.25 1 86.94 204 GLN B N 1
ATOM 4104 C CA . GLN B 1 204 ? -16.266 24.328 27.156 1 86.94 204 GLN B CA 1
ATOM 4105 C C . GLN B 1 204 ? -16.516 22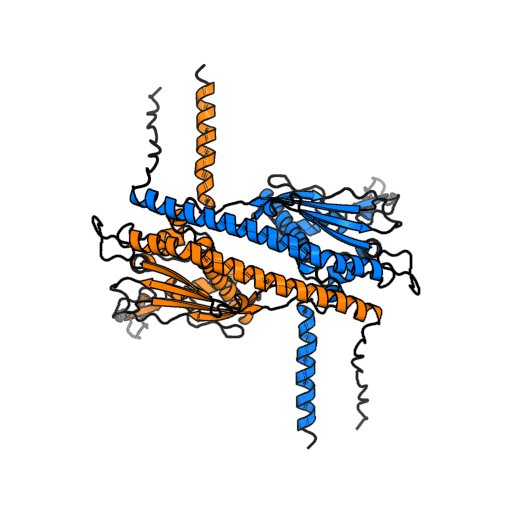.875 26.781 1 86.94 204 GLN B C 1
ATOM 4107 O O . GLN B 1 204 ? -16.438 21.984 27.625 1 86.94 204 GLN B O 1
ATOM 4112 N N . GLU B 1 205 ? -16.938 22.688 25.5 1 88 205 GLU B N 1
ATOM 4113 C CA . GLU B 1 205 ? -17.141 21.328 25.031 1 88 205 GLU B CA 1
ATOM 4114 C C . GLU B 1 205 ? -16.172 20.984 23.891 1 88 205 GLU B C 1
ATOM 4116 O O . GLU B 1 205 ? -15.898 21.828 23.031 1 88 205 GLU B O 1
ATOM 4121 N N . PRO B 1 206 ? -15.742 19.734 23.922 1 90.44 206 PRO B N 1
ATOM 4122 C CA . PRO B 1 206 ? -14.859 19.312 22.844 1 90.44 206 PRO B CA 1
ATOM 4123 C C . PRO B 1 206 ? -15.531 19.406 21.469 1 90.44 206 PRO B C 1
ATOM 4125 O O . PRO B 1 206 ? -16.734 19.156 21.344 1 90.44 206 PRO B O 1
ATOM 4128 N N . ARG B 1 207 ? -14.703 19.766 20.422 1 91.5 207 ARG B N 1
ATOM 4129 C CA . ARG B 1 207 ? -15.188 19.797 19.047 1 91.5 207 ARG B CA 1
ATOM 4130 C C . ARG B 1 207 ? -14.211 19.109 18.094 1 91.5 207 ARG B C 1
ATOM 4132 O O . ARG B 1 207 ? -13.078 18.797 18.484 1 91.5 207 ARG B O 1
ATOM 4139 N N . THR B 1 208 ? -14.711 18.812 16.891 1 92.06 208 THR B N 1
ATOM 4140 C CA . THR B 1 208 ? -13.836 18.234 15.883 1 92.06 208 THR B CA 1
ATOM 4141 C C . THR B 1 208 ? -12.664 19.156 15.578 1 92.06 208 THR B C 1
ATOM 4143 O O . THR B 1 208 ? -12.844 20.359 15.422 1 92.06 208 THR B O 1
ATOM 4146 N N . SER B 1 209 ? -11.508 18.609 15.562 1 95.12 209 SER B N 1
ATOM 4147 C CA . SER B 1 209 ? -10.273 19.359 15.352 1 95.12 209 SER B CA 1
ATOM 4148 C C . SER B 1 209 ? -9.148 18.453 14.875 1 95.12 209 SER B C 1
ATOM 4150 O O . SER B 1 209 ? -8.922 17.391 15.445 1 95.12 209 SER B O 1
ATOM 4152 N N . PHE B 1 210 ? -8.477 18.891 13.867 1 96.88 210 PHE B N 1
ATOM 4153 C CA . PHE B 1 210 ? -7.281 18.188 13.422 1 96.88 210 PHE B CA 1
ATOM 4154 C C . PHE B 1 210 ? -6.301 18.016 14.578 1 96.88 210 PHE B C 1
ATOM 4156 O O . PHE B 1 210 ? -5.766 16.922 14.781 1 96.88 210 PHE B O 1
ATOM 4163 N N . LEU B 1 211 ? -6.121 19.062 15.352 1 97.19 211 LEU B N 1
ATOM 4164 C CA . LEU B 1 211 ? -5.152 19.062 16.453 1 97.19 211 LEU B CA 1
ATOM 4165 C C . LEU B 1 211 ? -5.543 18.047 17.516 1 97.19 211 LEU B C 1
ATOM 4167 O O . LEU B 1 211 ? -4.676 17.406 18.109 1 97.19 211 LEU B O 1
ATOM 4171 N N . ARG B 1 212 ? -6.793 17.844 17.734 1 93.5 212 ARG B N 1
ATOM 4172 C CA . ARG B 1 212 ? -7.277 16.875 18.703 1 93.5 212 ARG B CA 1
ATOM 4173 C C . ARG B 1 212 ? -7.152 15.453 18.172 1 93.5 212 ARG B C 1
ATOM 4175 O O . ARG B 1 212 ? -6.652 14.562 18.875 1 93.5 212 ARG B O 1
ATOM 4182 N N . SER B 1 213 ? -7.543 15.273 16.969 1 93.31 213 SER B N 1
ATOM 4183 C CA . SER B 1 213 ? -7.637 13.938 16.406 1 93.31 213 SER B CA 1
ATOM 4184 C C . SER B 1 213 ? -6.262 13.406 16.016 1 93.31 213 SER B C 1
ATOM 4186 O O . SER B 1 213 ? -5.969 12.227 16.219 1 93.31 213 SER B O 1
ATOM 4188 N N . PHE B 1 214 ? -5.418 14.211 15.484 1 96.75 214 PHE B N 1
ATOM 4189 C CA . PHE B 1 214 ? -4.152 13.734 14.938 1 96.75 214 PHE B CA 1
ATOM 4190 C C . PHE B 1 214 ? -3.152 13.453 16.062 1 96.75 214 PHE B C 1
ATOM 4192 O O . PHE B 1 214 ? -2.391 12.484 15.984 1 96.75 214 PHE B O 1
ATOM 4199 N N . PHE B 1 215 ? -3.168 14.273 17.078 1 97.31 215 PHE B N 1
ATOM 4200 C CA . PHE B 1 215 ? -2.125 14.148 18.078 1 97.31 215 PHE B CA 1
ATOM 4201 C C . PHE B 1 215 ? -2.619 13.328 19.266 1 97.31 215 PHE B C 1
ATOM 4203 O O . PHE B 1 215 ? -2.031 13.367 20.344 1 97.31 215 PHE B O 1
ATOM 4210 N N . ARG B 1 216 ? -3.648 12.562 19.078 1 94.62 216 ARG B N 1
ATOM 4211 C CA . ARG B 1 216 ? -4.098 11.633 20.109 1 94.62 216 ARG B CA 1
ATOM 4212 C C . ARG B 1 216 ? -3.262 10.352 20.094 1 94.62 216 ARG B C 1
ATOM 4214 O O . ARG B 1 216 ? -2.592 10.055 19.109 1 94.62 216 ARG B O 1
ATOM 4221 N N . SER B 1 217 ? -3.314 9.641 21.203 1 95.94 217 SER B N 1
ATOM 4222 C CA . SER B 1 217 ? -2.676 8.328 21.312 1 95.94 217 SER B CA 1
ATOM 4223 C C . SER B 1 217 ? -3.686 7.203 21.125 1 95.94 217 SER B C 1
ATOM 4225 O O . SER B 1 217 ? -4.84 7.324 21.531 1 95.94 217 SER B O 1
ATOM 4227 N N . LEU B 1 218 ? -3.23 6.203 20.453 1 95.5 218 LEU B N 1
ATOM 4228 C CA . LEU B 1 218 ? -4.039 5.016 20.203 1 95.5 218 LEU B CA 1
ATOM 4229 C C . LEU B 1 218 ? -3.221 3.746 20.422 1 95.5 218 LEU B C 1
ATOM 4231 O O . LEU B 1 218 ? -2.01 3.736 20.188 1 95.5 218 LEU B O 1
ATOM 4235 N N . LYS B 1 219 ? -3.877 2.76 20.844 1 94.62 219 LYS B N 1
ATOM 4236 C CA . LYS B 1 219 ? -3.225 1.471 21.062 1 94.62 219 LYS B CA 1
ATOM 4237 C C . LYS B 1 219 ? -4.152 0.318 20.688 1 94.62 219 LYS B C 1
ATOM 4239 O O . LYS B 1 219 ? -5.332 0.323 21.031 1 94.62 219 LYS B O 1
ATOM 4244 N N . GLU B 1 220 ? -3.514 -0.562 19.969 1 92.31 220 GLU B N 1
ATOM 4245 C CA . GLU B 1 220 ? -4.273 -1.752 19.594 1 92.31 220 GLU B CA 1
ATOM 4246 C C . GLU B 1 220 ? -4.785 -2.486 20.828 1 92.31 220 GLU B C 1
ATOM 4248 O O . GLU B 1 220 ? -4.051 -2.652 21.812 1 92.31 220 GLU B O 1
ATOM 4253 N N . GLY B 1 221 ? -6.016 -2.992 20.766 1 88.44 221 GLY B N 1
ATOM 4254 C CA . GLY B 1 221 ? -6.594 -3.754 21.859 1 88.44 221 GLY B CA 1
ATOM 4255 C C . GLY B 1 221 ? -7.141 -2.881 22.969 1 88.44 221 GLY B C 1
ATOM 4256 O O . GLY B 1 221 ? -7.664 -3.389 23.969 1 88.44 221 GLY B O 1
ATOM 4257 N N . SER B 1 222 ? -6.965 -1.591 22.781 1 86.06 222 SER B N 1
ATOM 4258 C CA . SER B 1 222 ? -7.48 -0.677 23.797 1 86.06 222 SER B CA 1
ATOM 4259 C C . SER B 1 222 ? -8.898 -0.226 23.469 1 86.06 222 SER B C 1
ATOM 4261 O O . SER B 1 222 ? -9.391 -0.479 22.359 1 86.06 222 SER B O 1
ATOM 4263 N N . GLY B 1 223 ? -9.594 0.284 24.438 1 85.5 223 GLY B N 1
ATOM 4264 C CA . GLY B 1 223 ? -10.906 0.854 24.203 1 85.5 223 GLY B CA 1
ATOM 4265 C C . GLY B 1 223 ? -10.867 2.17 23.453 1 85.5 223 GLY B C 1
ATOM 4266 O O . GLY B 1 223 ? -9.789 2.664 23.109 1 85.5 223 GLY B O 1
ATOM 4267 N N . LEU B 1 224 ? -12.039 2.584 23.047 1 85.69 224 LEU B N 1
ATOM 4268 C CA . LEU B 1 224 ? -12.133 3.863 22.344 1 85.69 224 LEU B CA 1
ATOM 4269 C C . LEU B 1 224 ? -11.594 4.996 23.219 1 85.69 224 LEU B C 1
ATOM 4271 O O . LEU B 1 224 ? -11.945 5.094 24.406 1 85.69 224 LEU B O 1
ATOM 4275 N N . PRO B 1 225 ? -10.75 5.77 22.641 1 82.88 225 PRO B N 1
ATOM 4276 C CA . PRO B 1 225 ? -10.25 6.895 23.438 1 82.88 225 PRO B CA 1
ATOM 4277 C C . PRO B 1 225 ? -11.336 7.922 23.75 1 82.88 225 PRO B C 1
ATOM 4279 O O . PRO B 1 225 ? -12.273 8.094 22.969 1 82.88 225 PRO B O 1
ATOM 4282 N N . GLU B 1 226 ? -11.172 8.562 24.875 1 77.25 226 GLU B N 1
ATOM 4283 C CA . GLU B 1 226 ? -12.117 9.594 25.297 1 77.25 226 GLU B CA 1
ATOM 4284 C C . GLU B 1 226 ? -12.086 10.797 24.359 1 77.25 226 GLU B C 1
ATOM 4286 O O . GLU B 1 226 ? -13.062 11.531 24.25 1 77.25 226 GLU B O 1
ATOM 4291 N N . SER B 1 227 ? -11.055 10.844 23.641 1 76.5 227 SER B N 1
ATOM 4292 C CA . SER B 1 227 ? -10.82 12.016 22.812 1 76.5 227 SER B CA 1
ATOM 4293 C C . SER B 1 227 ? -11.617 11.93 21.5 1 76.5 227 SER B C 1
ATOM 4295 O O . SER B 1 227 ? -11.688 12.906 20.75 1 76.5 227 SER B O 1
ATOM 4297 N N . ILE B 1 228 ? -12.25 10.82 21.281 1 82.62 228 ILE B N 1
ATOM 4298 C CA . ILE B 1 228 ? -12.945 10.688 20.016 1 82.62 228 ILE B CA 1
ATOM 4299 C C . ILE B 1 228 ? -14.266 11.453 20.062 1 82.62 228 ILE B C 1
ATOM 4301 O O . ILE B 1 228 ? -15.102 11.203 20.938 1 82.62 228 ILE B O 1
ATOM 4305 N N . HIS B 1 229 ? -14.352 12.328 19.156 1 82.38 229 HIS B N 1
ATOM 4306 C CA . HIS B 1 229 ? -15.578 13.117 19.078 1 82.38 229 HIS B CA 1
ATOM 4307 C C . HIS B 1 229 ? -16.719 12.289 18.5 1 82.38 229 HIS B C 1
ATOM 4309 O O . HIS B 1 229 ? -16.5 11.406 17.672 1 82.38 229 HIS B O 1
ATOM 4315 N N . GLN B 1 230 ? -17.859 12.68 18.844 1 79 230 GLN B N 1
ATOM 4316 C CA . GLN B 1 230 ? -19.062 11.961 18.406 1 79 230 GLN B CA 1
ATOM 4317 C C . GLN B 1 230 ? -19.172 11.969 16.891 1 79 230 GLN B C 1
ATOM 4319 O O . GLN B 1 230 ? -19.562 10.969 16.281 1 79 230 GLN B O 1
ATOM 4324 N N . ASP B 1 231 ? -18.812 13.086 16.344 1 79.44 231 ASP B N 1
ATOM 4325 C CA . ASP B 1 231 ? -18.891 13.211 14.891 1 79.44 231 ASP B CA 1
ATOM 4326 C C . ASP B 1 231 ? -17.969 12.203 14.203 1 79.44 231 ASP B C 1
ATOM 4328 O O . ASP B 1 231 ? -18.328 11.617 13.18 1 79.44 231 ASP B O 1
ATOM 4332 N N . GLU B 1 232 ? -16.828 12.047 14.773 1 78.06 232 GLU B N 1
ATOM 4333 C CA . GLU B 1 232 ? -15.875 11.086 14.234 1 78.06 232 GLU B CA 1
ATOM 4334 C C . GLU B 1 232 ? -16.391 9.656 14.383 1 78.06 232 GLU B C 1
ATOM 4336 O O . GLU B 1 232 ? -16.266 8.844 13.461 1 78.06 232 GLU B O 1
ATOM 4341 N N . LEU B 1 233 ? -16.969 9.43 15.477 1 77.62 233 LEU B N 1
ATOM 4342 C CA . LEU B 1 233 ? -17.531 8.109 15.734 1 77.62 233 LEU B CA 1
ATOM 4343 C C . LEU B 1 233 ? -18.656 7.789 14.75 1 77.62 233 LEU B C 1
ATOM 4345 O O . LEU B 1 233 ? -18.734 6.672 14.234 1 77.62 233 LEU B O 1
ATOM 4349 N N . GLU B 1 234 ? -19.422 8.781 14.555 1 78.5 234 GLU B N 1
ATOM 4350 C CA . GLU B 1 234 ? -20.516 8.594 13.617 1 78.5 234 GLU B CA 1
ATOM 4351 C C . GLU B 1 234 ? -20.016 8.336 12.203 1 78.5 234 GLU B C 1
ATOM 4353 O O . GLU B 1 234 ? -20.562 7.512 11.477 1 78.5 234 GLU B O 1
ATOM 4358 N N . ARG B 1 235 ? -18.969 9.016 11.852 1 77.44 235 ARG B N 1
ATOM 4359 C CA . ARG B 1 235 ? -18.375 8.812 10.531 1 77.44 235 ARG B CA 1
ATOM 4360 C C . ARG B 1 235 ? -17.812 7.398 10.398 1 77.44 235 ARG B C 1
ATOM 4362 O O . ARG B 1 235 ? -18.031 6.73 9.383 1 77.44 235 ARG B O 1
ATOM 4369 N N . ILE B 1 236 ? -17.188 6.957 11.391 1 77.31 236 ILE B N 1
ATOM 4370 C CA . ILE B 1 236 ? -16.594 5.629 11.383 1 77.31 236 ILE B CA 1
ATOM 4371 C C . ILE B 1 236 ? -17.688 4.566 11.352 1 77.31 236 ILE B C 1
ATOM 4373 O O . ILE B 1 236 ? -17.609 3.594 10.602 1 77.31 236 ILE B O 1
ATOM 4377 N N . GLN B 1 237 ? -18.719 4.809 12.164 1 73.75 237 GLN B N 1
ATOM 4378 C CA . GLN B 1 237 ? -19.828 3.863 12.242 1 73.75 237 GLN B CA 1
ATOM 4379 C C . GLN B 1 237 ? -20.609 3.826 10.938 1 73.75 237 GLN B C 1
ATOM 4381 O O . GLN B 1 237 ? -21.109 2.771 10.531 1 73.75 237 GLN B O 1
ATOM 4386 N N . GLY B 1 238 ? -20.719 4.977 10.352 1 70.94 238 GLY B N 1
ATOM 4387 C CA . GLY B 1 238 ? -21.438 5.047 9.086 1 70.94 238 GLY B CA 1
ATOM 4388 C C . GLY B 1 238 ? -20.719 4.312 7.965 1 70.94 238 GLY B C 1
ATOM 4389 O O . GLY B 1 238 ? -21.375 3.76 7.074 1 70.94 238 GLY B O 1
ATOM 4390 N N . GLU B 1 239 ? -19.406 4.391 8.039 1 65.56 239 GLU B N 1
ATOM 4391 C CA . GLU B 1 239 ? -18.609 3.746 6.992 1 65.56 239 GLU B CA 1
ATOM 4392 C C . GLU B 1 239 ? -18.406 2.264 7.289 1 65.56 239 GLU B C 1
ATOM 4394 O O . GLU B 1 239 ? -18.125 1.477 6.379 1 65.56 239 GLU B O 1
ATOM 4399 N N . ALA B 1 240 ? -18.516 2 8.594 1 60.97 240 ALA B N 1
ATOM 4400 C CA . ALA B 1 240 ? -18.25 0.626 9.008 1 60.97 240 ALA B CA 1
ATOM 4401 C C . ALA B 1 240 ? -19.453 -0.274 8.766 1 60.97 240 ALA B C 1
ATOM 4403 O O . ALA B 1 240 ? -20.594 0.186 8.812 1 60.97 240 ALA B O 1
ATOM 4404 N N . GLU B 1 241 ? -19.219 -1.484 8.312 1 58.38 241 GLU B N 1
ATOM 4405 C CA . GLU B 1 241 ? -20.281 -2.479 8.172 1 58.38 241 GLU B CA 1
ATOM 4406 C C . GLU B 1 241 ? -21.047 -2.654 9.484 1 58.38 241 GLU B C 1
ATOM 4408 O O . GLU B 1 241 ? -20.5 -2.426 10.562 1 58.38 241 GLU B O 1
ATOM 4413 N N . GLU B 1 242 ? -22.375 -2.869 9.445 1 62.06 242 GLU B N 1
ATOM 4414 C CA . GLU B 1 242 ? -23.234 -3.184 10.578 1 62.06 242 GLU B CA 1
ATOM 4415 C C . GLU B 1 242 ? -22.562 -4.188 11.516 1 62.06 242 GLU B C 1
ATOM 4417 O O . GLU B 1 242 ? -22.031 -5.203 11.07 1 62.06 242 GLU B O 1
ATOM 4422 N N . GLY B 1 243 ? -22.281 -3.746 12.828 1 67.81 243 GLY B N 1
ATOM 4423 C CA . GLY B 1 243 ? -21.891 -4.688 13.867 1 67.81 243 GLY B CA 1
ATOM 4424 C C . GLY B 1 243 ? -20.422 -4.59 14.234 1 67.81 243 GLY B C 1
ATOM 4425 O O . GLY B 1 243 ? -19.859 -5.516 14.82 1 67.81 243 GLY B O 1
ATOM 4426 N N . MET B 1 244 ? -19.688 -3.533 13.852 1 77 244 MET B N 1
ATOM 4427 C CA . MET B 1 244 ? -18.281 -3.418 14.242 1 77 244 MET B CA 1
ATOM 4428 C C . MET B 1 244 ? -18.156 -3.238 15.75 1 77 244 MET B C 1
ATOM 4430 O O . MET B 1 244 ? -18.844 -2.404 16.344 1 77 244 MET B O 1
ATOM 4434 N N . ASP B 1 245 ? -17.344 -4.082 16.422 1 84.62 245 ASP B N 1
ATOM 4435 C CA . ASP B 1 245 ? -17.109 -3.928 17.844 1 84.62 245 ASP B CA 1
ATOM 4436 C C . ASP B 1 245 ? -16.062 -2.854 18.125 1 84.62 245 ASP B C 1
ATOM 4438 O O . ASP B 1 245 ? -15.539 -2.234 17.188 1 84.62 245 ASP B O 1
ATOM 4442 N N . GLU B 1 246 ? -15.828 -2.568 19.344 1 83.88 246 GLU B N 1
ATOM 4443 C CA . GLU B 1 246 ? -14.953 -1.479 19.766 1 83.88 246 GLU B CA 1
ATOM 4444 C C . GLU B 1 246 ? -13.523 -1.684 19.266 1 83.88 246 GLU B C 1
ATOM 4446 O O . GLU B 1 246 ? -12.875 -0.731 18.844 1 83.88 246 GLU B O 1
ATOM 4451 N N . GLU B 1 247 ? -13.133 -2.902 19.312 1 86.5 247 GLU B N 1
ATOM 4452 C CA . GLU B 1 247 ? -11.773 -3.213 18.875 1 86.5 247 GLU B CA 1
ATOM 4453 C C . GLU B 1 247 ? -11.609 -2.938 17.375 1 86.5 247 GLU B C 1
ATOM 4455 O O . GLU B 1 247 ? -10.586 -2.398 16.953 1 86.5 247 GLU B O 1
ATOM 4460 N N . GLU B 1 248 ? -12.547 -3.277 16.703 1 86.38 248 GLU B N 1
ATOM 4461 C CA . GLU B 1 248 ? -12.523 -3.047 15.258 1 86.38 248 GLU B CA 1
ATOM 4462 C C . GLU B 1 248 ? -12.555 -1.555 14.938 1 86.38 248 GLU B C 1
ATOM 4464 O O . GLU B 1 248 ? -11.922 -1.108 13.977 1 86.38 248 GLU B O 1
ATOM 4469 N N . MET B 1 249 ? -13.273 -0.881 15.734 1 86.81 249 MET B N 1
ATOM 4470 C CA . MET B 1 249 ? -13.352 0.563 15.531 1 86.81 249 MET B CA 1
ATOM 4471 C C . MET B 1 249 ? -12.008 1.223 15.797 1 86.81 249 MET B C 1
ATOM 4473 O O . MET B 1 249 ? -11.562 2.07 15.016 1 86.81 249 MET B O 1
ATOM 4477 N N . VAL B 1 250 ? -11.398 0.824 16.828 1 90.62 250 VAL B N 1
ATOM 4478 C CA . VAL B 1 250 ? -10.086 1.368 17.172 1 90.62 250 VAL B CA 1
ATOM 4479 C C . VAL B 1 250 ? -9.094 1.062 16.047 1 90.62 250 VAL B C 1
ATOM 4481 O O . VAL B 1 250 ? -8.305 1.923 15.648 1 90.62 250 VAL B O 1
ATOM 4484 N N . GLU B 1 251 ? -9.195 -0.115 15.539 1 90.44 251 GLU B N 1
ATOM 4485 C CA . GLU B 1 251 ? -8.32 -0.505 14.438 1 90.44 251 GLU B CA 1
ATOM 4486 C C . GLU B 1 251 ? -8.555 0.37 13.211 1 90.44 251 GLU B C 1
ATOM 4488 O O . GLU B 1 251 ? -7.602 0.744 12.516 1 90.44 251 GLU B O 1
ATOM 4493 N N . ALA B 1 252 ? -9.773 0.641 13 1 89.25 252 ALA B N 1
ATOM 4494 C CA . ALA B 1 252 ? -10.102 1.5 11.859 1 89.25 252 ALA B CA 1
ATOM 4495 C C . ALA B 1 252 ? -9.547 2.908 12.062 1 89.25 252 ALA B C 1
ATOM 4497 O O . ALA B 1 252 ? -9.008 3.508 11.125 1 89.25 252 ALA B O 1
ATOM 4498 N N . ILE B 1 253 ? -9.672 3.393 13.273 1 92 253 ILE B N 1
ATOM 4499 C CA . ILE B 1 253 ? -9.172 4.723 13.594 1 92 253 ILE B CA 1
ATOM 4500 C C . ILE B 1 253 ? -7.645 4.746 13.477 1 92 253 ILE B C 1
ATOM 4502 O O . ILE B 1 253 ? -7.074 5.676 12.898 1 92 253 ILE B O 1
ATOM 4506 N N . MET B 1 254 ? -7.086 3.73 13.977 1 95.25 254 MET B N 1
ATOM 4507 C CA . MET B 1 254 ? -5.633 3.631 13.906 1 95.25 254 MET B CA 1
ATOM 4508 C C . MET B 1 254 ? -5.16 3.562 12.461 1 95.25 254 MET B C 1
ATOM 4510 O O . MET B 1 254 ? -4.152 4.176 12.102 1 95.25 254 MET B O 1
ATOM 4514 N N . SER B 1 255 ? -5.848 2.791 11.688 1 93.5 255 SER B N 1
ATOM 4515 C CA . SER B 1 255 ? -5.488 2.662 10.281 1 93.5 255 SER B CA 1
ATOM 4516 C C . SER B 1 255 ? -5.551 4.012 9.57 1 93.5 255 SER B C 1
ATOM 4518 O O . SER B 1 255 ? -4.637 4.367 8.82 1 93.5 255 SER B O 1
ATOM 4520 N N . ASN B 1 256 ? -6.57 4.723 9.789 1 93 256 ASN B N 1
ATOM 4521 C CA . ASN B 1 256 ? -6.711 6.039 9.18 1 93 256 ASN B CA 1
ATOM 4522 C C . ASN B 1 256 ? -5.613 6.992 9.648 1 93 256 ASN B C 1
ATOM 4524 O O . ASN B 1 256 ? -5.055 7.742 8.844 1 93 256 ASN B O 1
ATOM 4528 N N . ASP B 1 257 ? -5.422 6.973 10.891 1 96.25 257 ASP B N 1
ATOM 4529 C CA . ASP B 1 257 ? -4.363 7.789 11.477 1 96.25 257 ASP B CA 1
ATOM 4530 C C . ASP B 1 257 ? -3.012 7.473 10.844 1 96.25 257 ASP B C 1
ATOM 4532 O O . ASP B 1 257 ? -2.289 8.383 10.43 1 96.25 257 ASP B O 1
ATOM 4536 N N . TYR B 1 258 ? -2.801 6.219 10.727 1 97.25 258 TYR B N 1
ATOM 4537 C CA . TYR B 1 258 ? -1.55 5.77 10.133 1 97.25 258 TYR B CA 1
ATOM 4538 C C . TYR B 1 258 ? -1.462 6.195 8.672 1 97.25 258 TYR B C 1
ATOM 4540 O O . TYR B 1 258 ? -0.39 6.574 8.188 1 97.25 258 TYR B O 1
ATOM 4548 N N . ASP B 1 259 ? -2.477 6.133 7.988 1 96.56 259 ASP B N 1
ATOM 4549 C CA . ASP B 1 259 ? -2.5 6.574 6.598 1 96.56 259 ASP B CA 1
ATOM 4550 C C . ASP B 1 259 ? -2.135 8.055 6.48 1 96.56 259 ASP B C 1
ATOM 4552 O O . ASP B 1 259 ? -1.418 8.445 5.559 1 96.56 259 ASP B O 1
ATOM 4556 N N . MET B 1 260 ? -2.625 8.859 7.32 1 97.88 260 MET B N 1
ATOM 4557 C CA . MET B 1 260 ? -2.268 10.273 7.336 1 97.88 260 MET B CA 1
ATOM 4558 C C . MET B 1 260 ? -0.779 10.461 7.609 1 97.88 260 MET B C 1
ATOM 4560 O O . MET B 1 260 ? -0.116 11.258 6.945 1 97.88 260 MET B O 1
ATOM 4564 N N . GLY B 1 261 ? -0.303 9.703 8.57 1 98.5 261 GLY B N 1
ATOM 4565 C CA . GLY B 1 261 ? 1.127 9.75 8.836 1 98.5 261 GLY B CA 1
ATOM 4566 C C . GLY B 1 261 ? 1.967 9.383 7.621 1 98.5 261 GLY B C 1
ATOM 4567 O O . GLY B 1 261 ? 2.957 10.055 7.324 1 98.5 261 GLY B O 1
ATOM 4568 N N . CYS B 1 262 ? 1.533 8.375 6.988 1 97.19 262 CYS B N 1
ATOM 4569 C CA . CYS B 1 262 ? 2.24 7.945 5.785 1 97.19 262 CYS B CA 1
ATOM 4570 C C . CYS B 1 262 ? 2.182 9.023 4.707 1 97.19 262 CYS B C 1
ATOM 4572 O O . CYS B 1 262 ? 3.176 9.281 4.027 1 97.19 262 CYS B O 1
ATOM 4574 N N . ALA B 1 263 ? 1.031 9.625 4.516 1 98.12 263 ALA B N 1
ATOM 4575 C CA . ALA B 1 263 ? 0.884 10.695 3.537 1 98.12 263 ALA B CA 1
ATOM 4576 C C . ALA B 1 263 ? 1.86 11.836 3.818 1 98.12 263 ALA B C 1
ATOM 4578 O O . ALA B 1 263 ? 2.488 12.367 2.898 1 98.12 263 ALA B O 1
ATOM 4579 N N . ILE B 1 264 ? 1.987 12.188 5.055 1 98.75 264 ILE B N 1
ATOM 4580 C CA . ILE B 1 264 ? 2.902 13.25 5.445 1 98.75 264 ILE B CA 1
ATOM 4581 C C . ILE B 1 264 ? 4.34 12.828 5.16 1 98.75 264 ILE B C 1
ATOM 4583 O O . ILE B 1 264 ? 5.09 13.547 4.496 1 98.75 264 ILE B O 1
ATOM 4587 N N . ARG B 1 265 ? 4.672 11.641 5.551 1 98.06 265 ARG B N 1
ATOM 4588 C CA . ARG B 1 265 ? 6.047 11.148 5.496 1 98.06 265 ARG B CA 1
ATOM 4589 C C . ARG B 1 265 ? 6.492 10.938 4.055 1 98.06 265 ARG B C 1
ATOM 4591 O O . ARG B 1 265 ? 7.602 11.32 3.68 1 98.06 265 ARG B O 1
ATOM 4598 N N . PHE B 1 266 ? 5.605 10.469 3.229 1 96.75 266 PHE B N 1
ATOM 4599 C CA . PHE B 1 266 ? 6.07 9.953 1.945 1 96.75 266 PHE B CA 1
ATOM 4600 C C . PHE B 1 266 ? 5.652 10.875 0.808 1 96.75 266 PHE B C 1
ATOM 4602 O O . PHE B 1 266 ? 6.219 10.812 -0.287 1 96.75 266 PHE B O 1
ATOM 4609 N N . ASN B 1 267 ? 4.652 11.68 1.054 1 97.94 267 ASN B N 1
ATOM 4610 C CA . ASN B 1 267 ? 4.172 12.547 -0.016 1 97.94 267 ASN B CA 1
ATOM 4611 C C . ASN B 1 267 ? 4.426 14.016 0.301 1 97.94 267 ASN B C 1
ATOM 4613 O O . ASN B 1 267 ? 5.125 14.703 -0.442 1 97.94 267 ASN B O 1
ATOM 4617 N N . ILE B 1 268 ? 3.994 14.469 1.428 1 98.62 268 ILE B N 1
ATOM 4618 C CA . ILE B 1 268 ? 3.932 15.898 1.708 1 98.62 268 ILE B CA 1
ATOM 4619 C C . ILE B 1 268 ? 5.328 16.422 2.027 1 98.62 268 ILE B C 1
ATOM 4621 O O . ILE B 1 268 ? 5.793 17.391 1.415 1 98.62 268 ILE B O 1
ATOM 4625 N N . ILE B 1 269 ? 6.066 15.75 2.906 1 98.75 269 ILE B N 1
ATOM 4626 C CA . ILE B 1 269 ? 7.387 16.234 3.297 1 98.75 269 ILE B CA 1
ATOM 4627 C C . ILE B 1 269 ? 8.297 16.281 2.074 1 98.75 269 ILE B C 1
ATOM 4629 O O . ILE B 1 269 ? 8.922 17.312 1.799 1 98.75 269 ILE B O 1
ATOM 4633 N N . PRO B 1 270 ? 8.289 15.297 1.245 1 98.25 270 PRO B N 1
ATOM 4634 C CA . PRO B 1 270 ? 9.219 15.32 0.115 1 98.25 270 PRO B CA 1
ATOM 4635 C C . PRO B 1 270 ? 8.867 16.391 -0.92 1 98.25 270 PRO B C 1
ATOM 4637 O O . PRO B 1 270 ? 9.766 17.031 -1.475 1 98.25 270 PRO B O 1
ATOM 4640 N N . PHE B 1 271 ? 7.559 16.594 -1.104 1 98.5 271 PHE B N 1
ATOM 4641 C CA . PHE B 1 271 ? 7.156 17.453 -2.209 1 98.5 271 PHE B CA 1
ATOM 4642 C C . PHE B 1 271 ? 6.168 18.516 -1.737 1 98.5 271 PHE B C 1
ATOM 4644 O O . PHE B 1 271 ? 5.16 18.766 -2.402 1 98.5 271 PHE B O 1
ATOM 4651 N N . ALA B 1 272 ? 6.48 19.094 -0.633 1 98.62 272 ALA B N 1
ATOM 4652 C CA . ALA B 1 272 ? 5.574 20.031 0.024 1 98.62 272 ALA B CA 1
ATOM 4653 C C . ALA B 1 272 ? 5.23 21.203 -0.896 1 98.62 272 ALA B C 1
ATOM 4655 O O . ALA B 1 272 ? 4.105 21.719 -0.871 1 98.62 272 ALA B O 1
ATOM 4656 N N . VAL B 1 273 ? 6.148 21.672 -1.719 1 98.56 273 VAL B N 1
ATOM 4657 C CA . VAL B 1 273 ? 5.93 22.828 -2.582 1 98.56 273 VAL B CA 1
ATOM 4658 C C . VAL B 1 273 ? 4.887 22.484 -3.643 1 98.56 273 VAL B C 1
ATOM 4660 O O . VAL B 1 273 ? 3.988 23.297 -3.92 1 98.56 273 VAL B O 1
ATOM 4663 N N . ARG B 1 274 ? 5.004 21.266 -4.145 1 98.12 274 ARG B N 1
ATOM 4664 C CA . ARG B 1 274 ? 4.043 20.844 -5.156 1 98.12 274 ARG B CA 1
ATOM 4665 C C . ARG B 1 274 ? 2.66 20.656 -4.551 1 98.12 274 ARG B C 1
ATOM 4667 O O . ARG B 1 274 ? 1.646 20.875 -5.215 1 98.12 274 ARG B O 1
ATOM 4674 N N . TRP B 1 275 ? 2.629 20.25 -3.354 1 98.19 275 TRP B N 1
ATOM 4675 C CA . TRP B 1 275 ? 1.348 20.156 -2.662 1 98.19 275 TRP B CA 1
ATOM 4676 C C . TRP B 1 275 ? 0.798 21.547 -2.338 1 98.19 275 TRP B C 1
ATOM 4678 O O . TRP B 1 275 ? -0.398 21.797 -2.494 1 98.19 275 TRP B O 1
ATOM 4688 N N . TYR B 1 276 ? 1.695 22.406 -1.918 1 98.12 276 TYR B N 1
ATOM 4689 C CA . TYR B 1 276 ? 1.302 23.781 -1.638 1 98.12 276 TYR B CA 1
ATOM 4690 C C . TYR B 1 276 ? 0.681 24.422 -2.867 1 98.12 276 TYR B C 1
ATOM 4692 O O . TYR B 1 276 ? -0.367 25.078 -2.773 1 98.12 276 TYR B O 1
ATOM 4700 N N . THR B 1 277 ? 1.268 24.25 -4.016 1 97.19 277 THR B N 1
ATOM 4701 C CA . THR B 1 277 ? 0.794 24.891 -5.234 1 97.19 277 THR B CA 1
ATOM 4702 C C . THR B 1 277 ? -0.433 24.172 -5.785 1 97.19 277 THR B C 1
ATOM 4704 O O . THR B 1 277 ? -1.124 24.703 -6.664 1 97.19 277 THR B O 1
ATOM 4707 N N . GLY B 1 278 ? -0.683 22.922 -5.332 1 96.38 278 GLY B N 1
ATOM 4708 C CA . GLY B 1 278 ? -1.814 22.156 -5.812 1 96.38 278 GLY B CA 1
ATOM 4709 C C . GLY B 1 278 ? -1.465 21.25 -6.984 1 96.38 278 GLY B C 1
ATOM 4710 O O . GLY B 1 278 ? -2.283 20.438 -7.406 1 96.38 278 GLY B O 1
ATOM 4711 N N . GLU B 1 279 ? -0.203 21.312 -7.453 1 95 279 GLU B N 1
ATOM 4712 C CA . GLU B 1 279 ? 0.208 20.531 -8.617 1 95 279 GLU B CA 1
ATOM 4713 C C . GLU B 1 279 ? 0.237 19.047 -8.297 1 95 279 GLU B C 1
ATOM 4715 O O . GLU B 1 279 ? 0.051 18.203 -9.188 1 95 279 GLU B O 1
ATOM 4720 N N . ALA B 1 280 ? 0.434 18.656 -7.074 1 96.19 280 ALA B N 1
ATOM 4721 C CA . ALA B 1 280 ? 0.52 17.25 -6.676 1 96.19 280 ALA B CA 1
ATOM 4722 C C . ALA B 1 280 ? -0.859 16.688 -6.34 1 96.19 280 ALA B C 1
ATOM 4724 O O . ALA B 1 280 ? -1.023 15.484 -6.191 1 96.19 280 ALA B O 1
ATOM 4725 N N . SER B 1 281 ? -1.884 17.547 -6.262 1 95 281 SER B N 1
ATOM 4726 C CA . SER B 1 281 ? -3.227 17.109 -5.898 1 95 281 SER B CA 1
ATOM 4727 C C . SER B 1 281 ? -3.904 16.375 -7.051 1 95 281 SER B C 1
ATOM 4729 O O . SER B 1 281 ? -3.787 16.797 -8.211 1 95 281 SER B O 1
ATOM 4731 N N . PRO B 1 282 ? -4.496 15.164 -6.828 1 85.62 282 PRO B N 1
ATOM 4732 C CA . PRO B 1 282 ? -5.195 14.469 -7.91 1 85.62 282 PRO B CA 1
ATOM 4733 C C . PRO B 1 282 ? -6.277 15.328 -8.562 1 85.62 282 PRO B C 1
ATOM 4735 O O . PRO B 1 282 ? -6.594 15.141 -9.742 1 85.62 282 PRO B O 1
ATOM 4738 N N . GLU B 1 283 ? -7.113 16.109 -7.898 1 65.88 283 GLU B N 1
ATOM 4739 C CA . GLU B 1 283 ? -8.148 16.984 -8.453 1 65.88 283 GLU B CA 1
ATOM 4740 C C . GLU B 1 283 ? -7.539 18.078 -9.312 1 65.88 283 GLU B C 1
ATOM 4742 O O . GLU B 1 283 ? -8.219 18.656 -10.164 1 65.88 283 GLU B O 1
ATOM 4747 N N . GLY B 1 284 ? -6.434 18.469 -9.195 1 55.66 284 GLY B N 1
ATOM 4748 C CA . GLY B 1 284 ? -5.793 19.578 -9.883 1 55.66 284 GLY B CA 1
ATOM 4749 C C . GLY B 1 284 ? -5.605 19.328 -11.367 1 55.66 284 GLY B C 1
ATOM 4750 O O . GLY B 1 284 ? -5.52 20.266 -12.156 1 55.66 284 GLY B O 1
ATOM 4751 N N . ASP B 1 285 ? -5.402 18.016 -11.805 1 49.66 285 ASP B N 1
ATOM 4752 C CA . ASP B 1 285 ? -5.16 17.734 -13.219 1 49.66 285 ASP B CA 1
ATOM 4753 C C . ASP B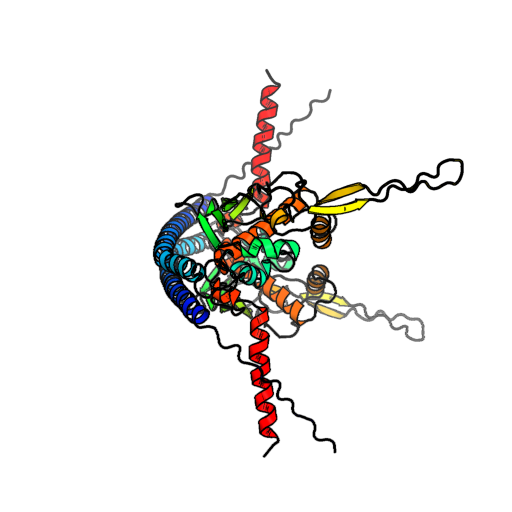 1 285 ? -6.41 18 -14.047 1 49.66 285 ASP B C 1
ATOM 4755 O O . ASP B 1 285 ? -6.359 17.984 -15.281 1 49.66 285 ASP B O 1
ATOM 4759 N N . GLU B 1 286 ? -7.566 17.984 -13.531 1 42.88 286 GLU B N 1
ATOM 4760 C CA . GLU B 1 286 ? -8.742 18.234 -14.359 1 42.88 286 GLU B CA 1
ATOM 4761 C C . GLU B 1 286 ? -8.688 19.609 -15 1 42.88 286 GLU B C 1
ATOM 4763 O O . GLU B 1 286 ? -9.195 19.812 -16.109 1 42.88 286 GLU B O 1
ATOM 4768 N N . ASP B 1 287 ? -8.18 20.531 -14.391 1 40.88 287 ASP B N 1
ATOM 4769 C CA . ASP B 1 287 ? -8.25 21.875 -14.961 1 40.88 287 ASP B CA 1
ATOM 4770 C C . ASP B 1 287 ? -7.293 22.016 -16.141 1 40.88 287 ASP B C 1
ATOM 4772 O O . ASP B 1 287 ? -7.531 22.812 -17.047 1 40.88 287 ASP B O 1
ATOM 4776 N N . ASP B 1 288 ? -6.238 21.219 -16.219 1 39.88 288 ASP B N 1
ATOM 4777 C CA . ASP B 1 288 ? -5.328 21.453 -17.328 1 39.88 288 ASP B CA 1
ATOM 4778 C C . ASP B 1 288 ? -5.824 20.766 -18.609 1 39.88 288 ASP B C 1
ATOM 4780 O O . ASP B 1 288 ? -5.523 21.219 -19.719 1 39.88 288 ASP B O 1
ATOM 4784 N N . GLU B 1 289 ? -6.543 19.672 -18.562 1 38.62 289 GLU B N 1
ATOM 4785 C CA . GLU B 1 289 ? -7.012 19.031 -19.781 1 38.62 289 GLU B CA 1
ATOM 4786 C C . GLU B 1 289 ? -8.219 19.766 -20.359 1 38.62 289 GLU B C 1
ATOM 4788 O O . GLU B 1 289 ? -8.453 19.719 -21.562 1 38.62 289 GLU B O 1
ATOM 4793 N N . GLU B 1 290 ? -9.141 20.266 -19.688 1 37.75 290 GLU B N 1
ATOM 4794 C CA . GLU B 1 290 ? -10.305 20.953 -20.25 1 37.75 290 GLU B CA 1
ATOM 4795 C C . GLU B 1 290 ? -9.883 22.219 -20.984 1 37.75 290 GLU B C 1
ATOM 4797 O O . GLU B 1 290 ? -10.586 22.672 -21.891 1 37.75 290 GLU B O 1
ATOM 4802 N N . GLU B 1 291 ? -8.797 22.844 -20.641 1 37.66 291 GLU B N 1
ATOM 4803 C CA . GLU B 1 291 ? -8.422 24.078 -21.328 1 37.66 291 GLU B CA 1
ATOM 4804 C C . GLU B 1 291 ? -7.824 23.797 -22.703 1 37.66 291 GLU B C 1
ATOM 4806 O O . GLU B 1 291 ? -7.871 24.656 -23.594 1 37.66 291 GLU B O 1
ATOM 4811 N N . GLU B 1 292 ? -7.242 22.594 -22.906 1 37.19 292 GLU B N 1
ATOM 4812 C CA . GLU B 1 292 ? -6.688 22.328 -24.234 1 37.19 292 GLU B CA 1
ATOM 4813 C C . GLU B 1 292 ? -7.785 22 -25.234 1 37.19 292 GLU B C 1
ATOM 4815 O O . GLU B 1 292 ? -7.637 22.25 -26.438 1 37.19 292 GLU B O 1
ATOM 4820 N N . GLU B 1 293 ? -8.867 21.391 -24.797 1 37.25 293 GLU B N 1
ATOM 4821 C CA . GLU B 1 293 ? -9.891 21.016 -25.766 1 37.25 293 GLU B CA 1
ATOM 4822 C C . GLU B 1 293 ? -10.711 22.219 -26.203 1 37.25 293 GLU B C 1
ATOM 4824 O O . GLU B 1 293 ? -11.266 22.234 -27.297 1 37.25 293 GLU B O 1
ATOM 4829 N N . GLU B 1 294 ? -10.906 23.172 -25.375 1 39.03 294 GLU B N 1
ATOM 4830 C CA . GLU B 1 294 ? -11.766 24.281 -25.781 1 39.03 294 GLU B CA 1
ATOM 4831 C C . GLU B 1 294 ? -11.055 25.188 -26.781 1 39.03 294 GLU B C 1
ATOM 4833 O O . GLU B 1 294 ? -11.711 25.906 -27.547 1 39.03 294 GLU B O 1
ATOM 4838 N N . GLU B 1 295 ? -9.703 25.219 -26.781 1 39.75 295 GLU B N 1
ATOM 4839 C CA . GLU B 1 295 ? -9.039 26.109 -27.734 1 39.75 295 GLU B CA 1
ATOM 4840 C C . GLU B 1 295 ? -9.094 25.547 -29.141 1 39.75 295 GLU B C 1
ATOM 4842 O O . GLU B 1 295 ? -8.953 26.297 -30.125 1 39.75 295 GLU B O 1
ATOM 4847 N N . GLU B 1 296 ? -9.188 24.219 -29.281 1 40.31 296 GLU B N 1
ATOM 4848 C CA . GLU B 1 296 ? -9.156 23.688 -30.641 1 40.31 296 GLU B CA 1
ATOM 4849 C C . GLU B 1 296 ? -10.5 23.906 -31.344 1 40.31 296 GLU B C 1
ATOM 4851 O O . GLU B 1 296 ? -10.562 23.922 -32.594 1 40.31 296 GLU B O 1
ATOM 4856 N N . GLU B 1 297 ? -11.555 23.922 -30.578 1 40.38 297 GLU B N 1
ATOM 4857 C CA . GLU B 1 297 ? -12.828 24 -31.281 1 40.38 297 GLU B CA 1
ATOM 4858 C C . GLU B 1 297 ? -13.062 25.391 -31.844 1 40.38 297 GLU B C 1
ATOM 4860 O O . GLU B 1 297 ? -13.805 25.547 -32.812 1 40.38 297 GLU B O 1
ATOM 4865 N N . ASP B 1 298 ? -12.539 26.391 -31.188 1 41.97 298 ASP B N 1
ATOM 4866 C CA . ASP B 1 298 ? -12.906 27.734 -31.641 1 41.97 298 ASP B CA 1
ATOM 4867 C C . ASP B 1 298 ? -12.18 28.094 -32.938 1 41.97 298 ASP B C 1
ATOM 4869 O O . ASP B 1 298 ? -12.617 28.969 -33.688 1 41.97 298 ASP B O 1
ATOM 4873 N N . ASP B 1 299 ? -11.016 27.406 -33.219 1 43.03 299 ASP B N 1
ATOM 4874 C CA . ASP B 1 299 ? -10.281 27.875 -34.375 1 43.03 299 ASP B CA 1
ATOM 4875 C C . ASP B 1 299 ? -10.883 27.297 -35.656 1 43.03 299 ASP B C 1
ATOM 4877 O O . ASP B 1 299 ? -10.453 27.656 -36.781 1 43.03 299 ASP B O 1
ATOM 4881 N N . MET B 1 300 ? -11.711 26.203 -35.531 1 40.66 300 MET B N 1
ATOM 4882 C CA . MET B 1 300 ? -12.133 25.625 -36.781 1 40.66 300 MET B CA 1
ATOM 4883 C C . MET B 1 300 ? -13.266 26.438 -37.406 1 40.66 300 MET B C 1
ATOM 4885 O O . MET B 1 300 ? -13.648 26.203 -38.562 1 40.66 300 MET B O 1
ATOM 4889 N N . ASP B 1 301 ? -14.07 27.109 -36.656 1 41.41 301 ASP B N 1
ATOM 4890 C CA . ASP B 1 301 ? -15.242 27.672 -37.312 1 41.41 301 ASP B CA 1
ATOM 4891 C C . ASP B 1 301 ? -14.906 28.969 -38.031 1 41.41 301 ASP B C 1
ATOM 4893 O O . ASP B 1 301 ? -15.766 29.594 -38.656 1 41.41 301 ASP B O 1
ATOM 4897 N N . GLU B 1 302 ? -13.734 29.609 -37.688 1 39.97 302 GLU B N 1
ATOM 4898 C CA . GLU B 1 302 ? -13.617 30.922 -38.344 1 39.97 302 GLU B CA 1
ATOM 4899 C C . GLU B 1 302 ? -13.008 30.781 -39.75 1 39.97 302 GLU B C 1
ATOM 4901 O O . GLU B 1 302 ? -12.867 31.781 -40.469 1 39.97 302 GLU B O 1
ATOM 4906 N N . GLU B 1 303 ? -12.594 29.547 -40.25 1 32.56 303 GLU B N 1
ATOM 4907 C CA . GLU B 1 303 ? -12.375 29.656 -41.688 1 32.56 303 GLU B CA 1
ATOM 4908 C C . GLU B 1 303 ? -13.672 29.469 -42.469 1 32.56 303 GLU B C 1
ATOM 4910 O O . GLU B 1 303 ? -14.516 28.656 -42.094 1 32.56 303 GLU B O 1
#

Nearest PDB structures (foldseek):
  2ayu-assembly1_A-2  TM=7.295E-01  e=2.805E-13  Saccharomyces cerevisiae
  9b3i-assembly1_E  TM=6.954E-01  e=1.022E-12  Saccharomyces cerevisiae
  9b31-assembly1_D  TM=6.760E-01  e=1.084E-12  Saccharomyces cerevisiae
  2z2r-assembly1_A  TM=7.036E-01  e=3.512E-12  Saccharomyces cerevisiae
  5g2e-assembly1_I  TM=7.315E-01  e=4.396E-11  Saccharomyces cerevisiae

InterPro domains:
  IPR002164 Nucleosome assembly protein [PF00956] (20-279)
  IPR002164 Nucleosome assembly protein [PTHR11875] (20-290)
  IPR037231 NAP-like superfamily [SSF143113] (20-292)

Sequence (606 aa):
MAPIDDSEKEQTEVIDSPIVVQLKKLDDDYLELHRAYEKEEQELRRQFSNRQKPLLEQRTKDLLVSEGSEDPATGTPALKGFWLKALSNHPQFDGEIEEWDEPVLEYLRDIMTVDLDPNDSTKGYRLKFLFAENPYFTNAILSKEYHSAESSPYTGEVNVSEINGCTINWKDGKDVTTALVKKQKETKKGKNNKSVKQESKEEQEPRTSFLRSFFRSLKEGSGLPESIHQDELERIQGEAEEGMDEEEMVEAIMSNDYDMGCAIRFNIIPFAVRWYTGEASPEGDEDDEEEEEEEEEDDMDEEMAPIDDSEKEQTEVIDSPIVVQLKKLDDDYLELHRAYEKEEQELRRQFSNRQKPLLEQRTKDLLVSEGSEDPATGTPALKGFWLKALSNHPQFDGEIEEWDEPVLEYLRDIMTVDLDPNDSTKGYRLKFLFAENPYFTNAILSKEYHSAESSPYTGEVNVSEINGCTINWKDGKDVTTALVKKQKETKKGKNNKSVKQESKEEQEPRTSFLRSFFRSLKEGSGLPESIHQDELERIQGEAEEGMDEEEMVEAIMSNDYDMGCAIRFNIIPFAVRWYTGEASPEGDEDDEEEEEEEEEDDMDEE

pLDDT: mean 85.02, std 20.17, range [26.45, 98.88]

Radius of gyration: 31.19 Å; Cα contacts (8 Å, |Δi|>4): 899; chains: 2; bounding box: 80×85×85 Å

Foldseek 3Di:
DPPPPCPVPPPVPPPDDPVRVVVVVVVVVVLVVVVVVVQVVLVVVVVVCVVCVVVLVVVLVQQLDQVPFPDNQWQRRNDFQLLVQLLCLAPLCPVQADPLCRVVSSQFRAKDKDAPDSRDNLQWIKIWTAGGDDQFFDDRIWMKIWGWHQPDSVPRDIDTFKIAFDDTGTDPPRPSQWDWDFDFPPQPCDPPRDRPRPGRDTDIDGDRHSNLLQRHIAGQPDFDDPSDDPVNVVVLCVVDDPPDDRNNSSRVSVVSSVVSVCCCHPPCSSPSVCSSVSVSRPVVVVVVVVVVVVVVVVVPPPD/DPPPPPPPPPPVPPPDDPVRVVVVVVVVVVLVVVVVVVQVVLVVVVVVCVVCVVVLVVVLVQQLDQVPFPDNQWQRRNDFQLQVQLLCLAPLCPVQADPLCRVVSSQFRAKDKDAPDSRDNLQWIKIWTAGGDDQFFDDRIWMKTWGWHQPDSVPRDIDTFKIAFDDTGTDPPRPSQWDWDFDFPPQDCDPPRDRDRPGRDTDIDGDRHSNQLQRHIAGQPDFDDPSDDPVNVVVLCVVDDPPDDRNNSSRVSVVSSVVSVCCCHPPCSSPSVCSSVSVPRPVVVVVVVVVVVVVVVVVPPVD

Solvent-accessible surface area (backbone atoms only — not comparable to full-atom values): 33767 Å² total; per-residue (Å²): 133,75,79,76,77,71,72,69,74,72,74,70,73,80,71,72,51,71,67,51,52,54,47,45,49,42,39,49,54,44,47,54,52,49,51,52,47,52,52,52,49,50,51,52,48,51,54,50,49,61,68,40,44,60,47,55,52,48,50,46,55,57,28,53,39,37,83,90,32,94,48,56,66,38,16,14,14,58,42,73,31,46,58,46,42,20,50,59,40,36,76,83,33,60,91,43,68,35,81,67,40,49,74,62,38,25,21,39,44,48,69,48,72,45,58,72,33,90,89,39,70,52,44,19,34,32,40,40,39,33,36,36,79,58,86,35,38,73,56,51,61,52,41,36,33,40,37,28,34,70,73,40,92,53,66,69,45,69,42,74,49,37,34,46,31,45,87,79,50,54,33,90,91,37,54,62,44,41,40,82,38,74,46,67,58,75,61,63,80,46,90,80,82,56,71,59,83,58,78,57,50,75,41,81,38,81,51,85,28,33,71,56,64,66,31,42,61,48,49,70,89,37,75,75,59,88,80,62,41,68,69,58,49,48,52,51,55,70,71,39,66,94,83,71,51,58,55,55,48,41,51,50,52,49,49,52,53,48,49,43,51,47,43,41,64,65,24,38,57,68,31,35,57,40,20,42,74,31,75,60,20,80,77,50,58,58,64,63,57,60,58,60,59,59,59,58,60,63,64,63,69,75,109,133,78,80,76,78,73,74,69,75,72,74,70,75,79,73,73,51,71,65,52,52,54,47,46,50,42,40,50,54,44,47,53,52,49,52,51,47,52,54,52,49,50,52,51,50,50,54,50,48,61,67,40,45,61,46,56,52,48,50,45,57,57,29,53,39,38,83,90,31,94,48,56,66,37,17,15,16,58,42,72,31,46,58,46,42,20,48,58,39,35,77,84,34,60,88,42,67,35,82,68,40,47,74,62,38,24,20,38,45,47,71,50,74,43,57,72,34,91,89,38,69,53,44,18,34,32,39,39,39,32,37,35,83,56,84,35,39,72,56,51,61,49,42,36,34,40,36,28,34,69,74,39,92,55,66,70,44,69,43,74,50,37,33,44,33,43,87,81,50,54,35,92,91,36,54,62,43,41,41,80,38,75,44,68,56,74,58,63,80,47,89,80,80,57,68,58,83,56,78,58,52,76,40,80,38,81,49,88,28,34,73,56,64,66,30,42,62,47,48,67,88,38,73,72,59,86,79,61,43,67,69,55,49,48,52,51,54,69,71,39,64,94,83,71,50,58,53,55,47,41,49,52,51,50,50,51,52,47,49,43,51,47,44,40,64,65,25,38,58,69,32,35,58,41,20,43,74,30,74,59,22,79,78,51,58,59,64,62,58,58,58,59,58,58,59,59,61,62,64,61,70,75,109